Protein AF-A0A0D7BX94-F1 (afdb_monomer)

Secondary structure (DSSP, 8-state):
----GGGS-HHHHHHHHHHHHHHHHHHHHHHHHTT-SS-HHHHHHHHHHHHHHHHHTTTHHHHHHHHHHHHHHHHHHHHHHT-SSS----TT-HHHHHHHHHHHHHHHHHSPPPPSS-----HHHHHHHHHHHHHHHHHS-HHHHHHHHHHHHHHHT-HHHHHHHHHHHH-HHHHHHHHHHHHHHH-PPP---------------S--EEEEEEEEEEEEETTTEEES---TTSPPSEEPSTTT--B---GGG-PPPTTEEESSSSPEEEE--STTSPPEEEE-PPPPPS--TTSGGGTGGGGGS--------PPPPP----------S--PPPPP-TT-EEEEP---SSSS---EEEEEEEEEEEEPPPP---------------------------------------------------PPPP-PPPTHHHHHHHHSPPPPP-

Solvent-accessible surface area (backbone atoms only — not comparable to full-atom values): 28790 Å² total; per-residue (Å²): 134,86,81,56,80,86,78,56,57,72,71,55,57,54,48,48,58,71,40,34,67,57,54,54,52,51,38,56,50,50,30,26,46,47,57,68,38,99,49,65,65,56,29,54,49,49,51,51,51,46,40,49,49,36,68,34,62,84,72,18,83,71,52,43,58,53,49,52,49,45,52,52,48,47,58,49,43,56,64,51,69,67,64,75,83,80,76,86,79,70,84,79,44,69,70,58,56,53,51,45,53,53,46,49,57,49,43,59,74,68,53,78,84,73,77,90,66,80,80,88,72,47,68,57,28,50,51,54,53,48,52,53,50,51,54,46,56,73,76,40,61,63,47,58,54,52,30,51,51,53,44,49,64,46,38,63,52,23,69,70,46,45,53,49,52,53,58,49,59,68,35,65,68,51,45,51,50,51,50,52,50,48,24,67,48,49,63,48,74,73,79,65,79,68,70,77,70,81,69,78,76,73,79,92,73,77,82,64,74,41,79,47,65,42,32,43,33,36,24,59,39,94,93,66,46,75,31,60,73,56,60,94,92,49,64,45,41,27,14,38,62,82,92,73,38,44,76,46,68,52,82,93,69,57,75,76,63,92,49,50,46,69,74,46,95,61,55,22,31,46,29,25,79,49,95,88,50,78,74,40,74,43,81,54,85,74,83,78,72,89,80,72,87,79,74,75,85,58,62,76,69,60,73,79,75,78,90,72,95,78,90,80,88,78,83,83,80,83,78,81,83,80,75,86,69,96,60,96,62,80,78,73,82,76,67,18,44,100,83,15,41,33,76,40,70,71,88,68,78,88,79,89,73,66,44,33,35,35,31,45,35,36,38,41,29,34,68,48,81,71,77,80,77,80,77,80,78,80,84,80,86,83,82,90,84,80,88,83,90,90,79,88,81,84,88,82,90,84,88,84,88,84,89,81,84,84,88,85,85,88,84,89,83,88,88,86,88,82,90,84,89,83,81,90,79,82,86,77,80,64,78,63,62,63,56,57,60,69,69,64,72,79,86,80,90,128

Radius of gyration: 38.14 Å; Cα contacts (8 Å, |Δi|>4): 336; chains: 1; bounding box: 88×90×118 Å

Foldseek 3Di:
DPPDPVVDPPVVLVVLLVCLVVLVVLLVVLCLLLCVDPDVVSVVVVLVVLLCCLVCVVVPVPPVCVVCVVVVVVVVVVVCVVVDDDDDDPSRDPVSSVVSVVSVVSSVVSDDDDPPDDDDAAPQLVVVVVVVVVVCCVVPPVSVVSSVVVSCSSCVSPPVNVVVVVVQCVDPVSVVVVLVVVCVRRVPDPPPPPPPDPPPDDDDDDFPKDKDKKKAKWFQDDLPGTDQDDDPPDAHRIAHDPDVSDDDDFQVPHDDDPQKDFPDPGKWWWAAADLPDDIDTHDDDGDDDPPPPDDPPCPVVVSPPDDDDDDDDDDDDDDDDDDDDPDPDPDRDAHADPVQKDQDQPPPDDDDDSGMIMIMIMTMMTRHDDPPPPPPDPDDDDDDDDDDDDDDDDDDDDDDDDDDDDDDDDDDDDDDDDDDDDDDDDDDDDPVVVVVVVVPDDDDDD

Organism: NCBI:txid1314674

Nearest PDB structures (foldseek):
  8p5p-assembly1_A  TM=6.935E-01  e=4.387E-03  Homo sapiens

Sequence (446 aa):
MTLSVHDLPASLTSALIRLGPLISTARVFLECASWKHARWSASFVLVAAWWALCLLVTRAWMLGLLALGGAWWQARQERRGLGRIGRPRTVGTEAGIQRTVDDLHILDRLLPGWPSTLPELNTRAAIFIGTTWLSICVLVPGRILIGIAGSVVLCVRAPWFVYLAHTLWRSAYIRWAAYTAWARISGTPLQRSIVPQSVSPPTPTEDDLFLFTVYQNERWWVGLDWTAALLPNERPSWSSAPPACHAVAPPALFALPPGWEWVEKEWSVLVKTTDEHDAERVERPLPATEDSDKEKSGLLAKAAGRFTLDSKHEKPVEATEEKSNDDDEPDPEPLTDADGWVQCDNKWQAGKGKYTRFRRWTRIAVVRPAPAVQTTSVIASLPNHETSYFTRQASETSRSPTRQVKPDSPKEAQVYAQSTAHSPSQLKGSKLSERLKSALGSPSAR

Structure (mmCIF, N/CA/C/O backbone):
data_AF-A0A0D7BX94-F1
#
_entry.id   AF-A0A0D7BX94-F1
#
loop_
_atom_site.group_PDB
_atom_site.id
_atom_site.type_symbol
_atom_site.label_atom_id
_atom_site.label_alt_id
_atom_site.label_comp_id
_atom_site.label_asym_id
_atom_site.label_entity_id
_atom_site.label_seq_id
_atom_site.pdbx_PDB_ins_code
_atom_site.Cartn_x
_atom_site.Cartn_y
_atom_site.Cartn_z
_atom_site.occupancy
_atom_site.B_iso_or_equiv
_atom_site.auth_seq_id
_atom_site.auth_comp_id
_atom_site.auth_asym_id
_atom_site.auth_atom_id
_atom_site.pdbx_PDB_model_num
ATOM 1 N N . MET A 1 1 ? -8.258 9.933 -27.144 1.00 42.69 1 MET A N 1
ATOM 2 C CA . MET A 1 1 ? -7.883 10.795 -28.285 1.00 42.69 1 MET A CA 1
ATOM 3 C C . MET A 1 1 ? -6.687 10.170 -28.980 1.00 42.69 1 MET A C 1
ATOM 5 O O . MET A 1 1 ? -5.610 10.146 -28.404 1.00 42.69 1 MET A O 1
ATOM 9 N N . THR A 1 2 ? -6.876 9.589 -30.161 1.00 50.94 2 THR A N 1
ATOM 10 C CA . THR A 1 2 ? -5.778 9.092 -31.000 1.00 50.94 2 THR A CA 1
ATOM 11 C C . THR A 1 2 ? -5.185 10.284 -31.749 1.00 50.94 2 THR A C 1
ATOM 13 O O . THR A 1 2 ? -5.769 10.733 -32.732 1.00 50.94 2 THR A O 1
ATOM 16 N N . LEU A 1 3 ? -4.085 10.850 -31.247 1.00 59.19 3 LEU A N 1
ATOM 17 C CA . LEU A 1 3 ? -3.320 11.873 -31.968 1.00 59.19 3 LEU A CA 1
ATOM 18 C C . LEU A 1 3 ? -2.860 11.279 -33.306 1.00 59.19 3 LEU A C 1
ATOM 20 O O . LEU A 1 3 ? -2.104 10.307 -33.323 1.00 59.19 3 LEU A O 1
ATOM 24 N N . SER A 1 4 ? -3.352 11.828 -34.418 1.00 69.62 4 SER A N 1
ATOM 25 C CA . SER A 1 4 ? -2.917 11.422 -35.752 1.00 69.62 4 SER A CA 1
ATOM 26 C C . SER A 1 4 ? -1.471 11.867 -35.951 1.00 69.62 4 SER A C 1
ATOM 28 O O . SER A 1 4 ? -1.106 12.995 -35.622 1.00 69.62 4 SER A O 1
ATOM 30 N N . VAL A 1 5 ? -0.621 10.992 -36.494 1.00 64.69 5 VAL A N 1
ATOM 31 C CA . VAL A 1 5 ? 0.814 11.271 -36.701 1.00 64.69 5 VAL A CA 1
ATOM 32 C C . VAL A 1 5 ? 1.033 12.499 -37.601 1.00 64.69 5 VAL A C 1
ATOM 34 O O . VAL A 1 5 ? 2.075 13.149 -37.516 1.00 64.69 5 VAL A O 1
ATOM 37 N N . HIS A 1 6 ? 0.033 12.852 -38.412 1.00 69.88 6 HIS A N 1
ATOM 38 C CA . HIS A 1 6 ? 0.038 14.017 -39.294 1.00 69.88 6 HIS A CA 1
ATOM 39 C C . HIS A 1 6 ? -0.071 15.370 -38.570 1.00 69.88 6 HIS A C 1
ATOM 41 O O . HIS A 1 6 ? 0.311 16.379 -39.157 1.00 69.88 6 HIS A O 1
ATOM 47 N N . ASP A 1 7 ? -0.503 15.395 -37.306 1.00 79.75 7 ASP A N 1
ATOM 48 C CA . ASP A 1 7 ? -0.681 16.635 -36.535 1.00 79.75 7 ASP A CA 1
ATOM 49 C C . ASP A 1 7 ? 0.578 17.037 -35.739 1.00 79.75 7 ASP A C 1
ATOM 51 O O . ASP A 1 7 ? 0.622 18.091 -35.103 1.00 79.75 7 ASP A O 1
ATOM 55 N N . LEU A 1 8 ? 1.626 16.205 -35.750 1.00 81.06 8 LEU A N 1
ATOM 56 C CA . LEU A 1 8 ? 2.853 16.448 -34.990 1.00 81.06 8 LEU A CA 1
ATOM 57 C C . LEU A 1 8 ? 3.837 17.334 -35.779 1.00 81.06 8 LEU A C 1
ATOM 59 O O . LEU A 1 8 ? 4.159 17.025 -36.929 1.00 81.06 8 LEU A O 1
ATOM 63 N N . PRO A 1 9 ? 4.414 18.387 -35.166 1.00 89.12 9 PRO A N 1
ATOM 64 C CA . PRO A 1 9 ? 5.458 19.191 -35.796 1.00 89.12 9 PRO A CA 1
ATOM 65 C C . PRO A 1 9 ? 6.651 18.337 -36.256 1.00 89.12 9 PRO A C 1
ATOM 67 O O . PRO A 1 9 ? 7.119 17.458 -35.527 1.00 89.12 9 PRO A O 1
ATOM 70 N N . ALA A 1 10 ? 7.212 18.635 -37.434 1.00 84.44 10 ALA A N 1
ATOM 71 C CA . ALA A 1 10 ? 8.318 17.866 -38.025 1.00 84.44 10 ALA A CA 1
ATOM 72 C C . ALA A 1 10 ? 9.590 17.808 -37.147 1.00 84.44 10 ALA A C 1
ATOM 74 O O . ALA A 1 10 ? 10.369 16.854 -37.209 1.00 84.44 10 ALA A O 1
ATOM 75 N N . SER A 1 11 ? 9.810 18.816 -36.298 1.00 88.56 11 SER A N 1
ATOM 76 C CA . SER A 1 11 ? 10.895 18.818 -35.309 1.00 88.56 11 SER A CA 1
ATOM 77 C C . SER A 1 11 ? 10.712 17.732 -34.242 1.00 88.56 11 SER A C 1
ATOM 79 O O . SER A 1 11 ? 11.684 17.087 -33.842 1.00 88.56 11 SER A O 1
ATOM 81 N N . LEU A 1 12 ? 9.470 17.488 -33.820 1.00 85.56 12 LEU A N 1
ATOM 82 C CA . LEU A 1 12 ? 9.111 16.526 -32.783 1.00 85.56 12 LEU A CA 1
ATOM 83 C C . LEU A 1 12 ? 9.195 15.089 -33.315 1.00 85.56 12 LEU A C 1
ATOM 85 O O . LEU A 1 12 ? 9.768 14.225 -32.651 1.00 85.56 12 LEU A O 1
ATOM 89 N N . THR A 1 13 ? 8.743 14.835 -34.546 1.00 86.44 13 THR A N 1
ATOM 90 C CA . THR A 1 13 ? 8.868 13.510 -35.182 1.00 86.44 13 THR A CA 1
ATOM 91 C C . THR A 1 13 ? 10.336 13.105 -35.374 1.00 86.44 13 THR A C 1
ATOM 93 O O . THR A 1 13 ? 10.715 11.979 -35.051 1.00 86.44 13 THR A O 1
ATOM 96 N N . SER A 1 14 ? 11.199 14.036 -35.801 1.00 87.38 14 SER A N 1
ATOM 97 C CA . SER A 1 14 ? 12.652 13.819 -35.898 1.00 87.38 14 SER A CA 1
ATOM 98 C C . SER A 1 14 ? 13.291 13.518 -34.535 1.00 87.38 14 SER A C 1
ATOM 100 O O . SER A 1 14 ? 14.110 12.599 -34.414 1.00 87.38 14 SER A O 1
ATOM 102 N N . ALA A 1 15 ? 12.887 14.241 -33.484 1.00 87.88 15 ALA A N 1
ATOM 103 C CA . ALA A 1 15 ? 13.351 13.988 -32.123 1.00 87.88 15 ALA A CA 1
ATOM 104 C C . ALA A 1 15 ? 12.910 12.606 -31.609 1.00 87.88 15 ALA A C 1
ATOM 106 O O . ALA A 1 15 ? 13.744 11.868 -31.084 1.00 87.88 15 ALA A O 1
ATOM 107 N N . LEU A 1 16 ? 11.649 12.209 -31.818 1.00 86.62 16 LEU A N 1
ATOM 108 C CA . LEU A 1 16 ? 11.130 10.892 -31.424 1.00 86.62 16 LEU A CA 1
ATOM 109 C C . LEU A 1 16 ? 11.853 9.746 -32.131 1.00 86.62 16 LEU A C 1
ATOM 111 O O . LEU A 1 16 ? 12.211 8.764 -31.488 1.00 86.62 16 LEU A O 1
ATOM 115 N N . ILE A 1 17 ? 12.141 9.876 -33.428 1.00 87.12 17 ILE A N 1
ATOM 116 C CA . ILE A 1 17 ? 12.896 8.858 -34.174 1.00 87.12 17 ILE A CA 1
ATOM 117 C C . ILE A 1 17 ? 14.309 8.697 -33.593 1.00 87.12 17 ILE A C 1
ATOM 119 O O . ILE A 1 17 ? 14.786 7.573 -33.417 1.00 87.12 17 ILE A O 1
ATOM 123 N N . ARG A 1 18 ? 14.976 9.809 -33.254 1.00 88.81 18 ARG A N 1
ATOM 124 C CA . ARG A 1 18 ? 16.317 9.791 -32.646 1.00 88.81 18 ARG A CA 1
ATOM 125 C C . ARG A 1 18 ? 16.307 9.228 -31.223 1.00 88.81 18 ARG A C 1
ATOM 127 O O . ARG A 1 18 ? 17.214 8.480 -30.864 1.00 88.81 18 ARG A O 1
ATOM 134 N N . LEU A 1 19 ? 15.296 9.572 -30.427 1.00 88.62 19 LEU A N 1
ATOM 135 C CA . LEU A 1 19 ? 15.167 9.158 -29.028 1.00 88.62 19 LEU A CA 1
ATOM 136 C C . LEU A 1 19 ? 14.520 7.780 -28.857 1.00 88.62 19 LEU A C 1
ATOM 138 O O . LEU A 1 19 ? 14.675 7.180 -27.799 1.00 88.62 19 LEU A O 1
ATOM 142 N N . GLY A 1 20 ? 13.855 7.234 -29.876 1.00 86.69 20 GLY A N 1
ATOM 143 C CA . GLY A 1 20 ? 13.116 5.971 -29.803 1.00 86.69 20 GLY A CA 1
ATOM 144 C C . GLY A 1 20 ? 13.900 4.806 -29.184 1.00 86.69 20 GLY A C 1
ATOM 145 O O . GLY A 1 20 ? 13.384 4.143 -28.283 1.00 86.69 20 GLY A O 1
ATOM 146 N N . PRO A 1 21 ? 15.170 4.560 -29.567 1.00 89.38 21 PRO A N 1
ATOM 147 C CA . PRO A 1 21 ? 15.990 3.547 -28.912 1.00 89.38 21 PRO A CA 1
ATOM 148 C C . PRO A 1 21 ? 16.188 3.808 -27.413 1.00 89.38 21 PRO A C 1
ATOM 150 O O . PRO A 1 21 ? 16.089 2.863 -26.634 1.00 89.38 21 PRO A O 1
ATOM 153 N N . LEU A 1 22 ? 16.415 5.063 -27.009 1.00 90.31 22 LEU A N 1
ATOM 154 C CA . LEU A 1 22 ? 16.589 5.451 -25.605 1.00 90.31 22 LEU A CA 1
ATOM 155 C C . LEU A 1 22 ? 15.290 5.284 -24.811 1.00 90.31 22 LEU A C 1
ATOM 157 O O . LEU A 1 22 ? 15.316 4.692 -23.734 1.00 90.31 22 LEU A O 1
ATOM 161 N N . ILE A 1 23 ? 14.161 5.719 -25.378 1.00 88.19 23 ILE A N 1
ATOM 162 C CA . ILE A 1 23 ? 12.816 5.559 -24.804 1.00 88.19 23 ILE A CA 1
ATOM 163 C C . ILE A 1 23 ? 12.524 4.071 -24.577 1.00 88.19 23 ILE A C 1
ATOM 165 O O . ILE A 1 23 ? 12.164 3.674 -23.472 1.00 88.19 23 ILE A O 1
ATOM 169 N N . SER A 1 24 ? 12.797 3.220 -25.572 1.00 87.38 24 SER A N 1
ATOM 170 C CA . SER A 1 24 ? 12.587 1.773 -25.441 1.00 87.38 24 SER A CA 1
ATOM 171 C C . SER A 1 24 ? 13.481 1.133 -24.369 1.00 87.38 24 SER A C 1
ATOM 173 O O . SER A 1 24 ? 13.035 0.258 -23.629 1.00 87.38 24 SER A O 1
ATOM 175 N N . THR A 1 25 ? 14.738 1.577 -24.229 1.00 89.31 25 THR A N 1
ATOM 176 C CA . THR A 1 25 ? 15.624 1.081 -23.163 1.00 89.31 25 THR A CA 1
ATOM 177 C C . THR A 1 25 ? 15.204 1.571 -21.783 1.00 89.31 25 THR A C 1
ATOM 179 O O . THR A 1 25 ? 15.250 0.794 -20.832 1.00 89.31 25 THR A O 1
ATOM 182 N N . ALA A 1 26 ? 14.756 2.825 -21.676 1.00 89.31 26 ALA A N 1
ATOM 183 C CA . ALA A 1 26 ? 14.228 3.387 -20.440 1.00 89.31 26 ALA A CA 1
ATOM 184 C C . ALA A 1 26 ? 12.965 2.638 -20.006 1.00 89.31 26 ALA A C 1
ATOM 186 O O . ALA A 1 26 ? 12.832 2.304 -18.832 1.00 89.31 26 ALA A O 1
ATOM 187 N N . ARG A 1 27 ? 12.092 2.285 -20.959 1.00 91.50 27 ARG A N 1
ATOM 188 C CA . ARG A 1 27 ? 10.889 1.490 -20.703 1.00 91.50 27 ARG A CA 1
ATOM 189 C C . ARG A 1 27 ? 11.240 0.141 -20.087 1.00 91.50 27 ARG A C 1
ATOM 191 O O . ARG A 1 27 ? 10.749 -0.165 -19.009 1.00 91.50 27 ARG A O 1
ATOM 198 N N . VAL A 1 28 ? 12.123 -0.635 -20.721 1.00 90.31 28 VAL A N 1
ATOM 199 C CA . VAL A 1 28 ? 12.534 -1.952 -20.193 1.00 90.31 28 VAL A CA 1
ATOM 200 C C . VAL A 1 28 ? 13.173 -1.816 -18.809 1.00 90.31 28 VAL A C 1
ATOM 202 O O . VAL A 1 28 ? 12.891 -2.609 -17.914 1.00 90.31 28 VAL A O 1
ATOM 205 N N . PHE A 1 29 ? 14.006 -0.793 -18.604 1.00 91.94 29 PHE A N 1
ATOM 206 C CA . PHE A 1 29 ? 14.607 -0.523 -17.301 1.00 91.94 29 PHE A CA 1
ATOM 207 C C . PHE A 1 29 ? 13.549 -0.220 -16.230 1.00 91.94 29 PHE A C 1
ATOM 209 O O . PHE A 1 29 ? 13.594 -0.822 -15.159 1.00 91.94 29 PHE A O 1
ATOM 216 N N . LEU A 1 30 ? 12.576 0.654 -16.515 1.00 92.19 30 LEU A N 1
ATOM 217 C CA . LEU A 1 30 ? 11.492 0.979 -15.583 1.00 92.19 30 LEU A CA 1
ATOM 218 C C . LEU A 1 30 ? 10.535 -0.197 -15.359 1.00 92.19 30 LEU A C 1
ATOM 220 O O . LEU A 1 30 ? 10.078 -0.392 -14.237 1.00 92.19 30 LEU A O 1
ATOM 224 N N . GLU A 1 31 ? 10.252 -1.021 -16.368 1.00 92.69 31 GLU A N 1
ATOM 225 C CA . GLU A 1 31 ? 9.468 -2.255 -16.210 1.00 92.69 31 GLU A CA 1
ATOM 226 C C . GLU A 1 31 ? 10.178 -3.253 -15.281 1.00 92.69 31 GLU A C 1
ATOM 228 O O . GLU A 1 31 ? 9.542 -3.859 -14.416 1.00 92.69 31 GLU A O 1
ATOM 233 N N . CYS A 1 32 ? 11.502 -3.388 -15.402 1.00 93.25 32 CYS A N 1
ATOM 234 C CA . CYS A 1 32 ? 12.309 -4.185 -14.479 1.00 93.25 32 CYS A CA 1
ATOM 235 C C . CYS A 1 32 ? 12.345 -3.569 -13.071 1.00 93.25 32 CYS A C 1
ATOM 237 O O . CYS A 1 32 ? 12.149 -4.291 -12.094 1.00 93.25 32 CYS A O 1
ATOM 239 N N . ALA A 1 33 ? 12.550 -2.254 -12.950 1.00 92.50 33 ALA A N 1
ATOM 240 C CA . ALA A 1 33 ? 12.605 -1.546 -11.667 1.00 92.50 33 ALA A CA 1
ATOM 241 C C . ALA A 1 33 ? 11.255 -1.536 -10.929 1.00 92.50 33 ALA A C 1
ATOM 243 O O . ALA A 1 33 ? 11.211 -1.554 -9.704 1.00 92.50 33 ALA A O 1
ATOM 244 N N . SER A 1 34 ? 10.145 -1.546 -11.668 1.00 94.00 34 SER A N 1
ATOM 245 C CA . SER A 1 34 ? 8.782 -1.622 -11.129 1.00 94.00 34 SER A CA 1
ATOM 246 C C . SER A 1 34 ? 8.261 -3.051 -10.957 1.00 94.00 34 SER A C 1
ATOM 248 O O . SER A 1 34 ? 7.111 -3.216 -10.563 1.00 94.00 34 SER A O 1
ATOM 250 N N . TRP A 1 35 ? 9.077 -4.073 -11.248 1.00 95.44 35 TRP A N 1
ATOM 251 C CA . TRP A 1 35 ? 8.710 -5.495 -11.160 1.00 95.44 35 TRP A CA 1
ATOM 252 C C . TRP A 1 35 ? 7.525 -5.915 -12.047 1.00 95.44 35 TRP A C 1
ATOM 254 O O . TRP A 1 35 ? 6.920 -6.962 -11.824 1.00 95.44 35 TRP A O 1
ATOM 264 N N . LYS A 1 36 ? 7.208 -5.127 -13.082 1.00 93.06 36 LYS A N 1
ATOM 265 C CA . LYS A 1 36 ? 6.132 -5.411 -14.049 1.00 93.06 36 LYS A CA 1
ATOM 266 C C . LYS A 1 36 ? 6.614 -6.162 -15.293 1.00 93.06 36 LYS A C 1
ATOM 268 O O . LYS A 1 36 ? 5.805 -6.534 -16.138 1.00 93.06 36 LYS A O 1
ATOM 273 N N . HIS A 1 37 ? 7.920 -6.397 -15.420 1.00 91.75 37 HIS A N 1
ATOM 274 C CA . HIS A 1 37 ? 8.471 -7.166 -16.531 1.00 91.75 37 HIS A CA 1
ATOM 275 C C . HIS A 1 37 ? 7.965 -8.621 -16.512 1.00 91.75 37 HIS A C 1
ATOM 277 O O . HIS A 1 37 ? 7.861 -9.245 -15.456 1.00 91.75 37 HIS A O 1
ATOM 283 N N . ALA A 1 38 ? 7.761 -9.216 -17.691 1.00 87.94 38 ALA A N 1
ATOM 284 C C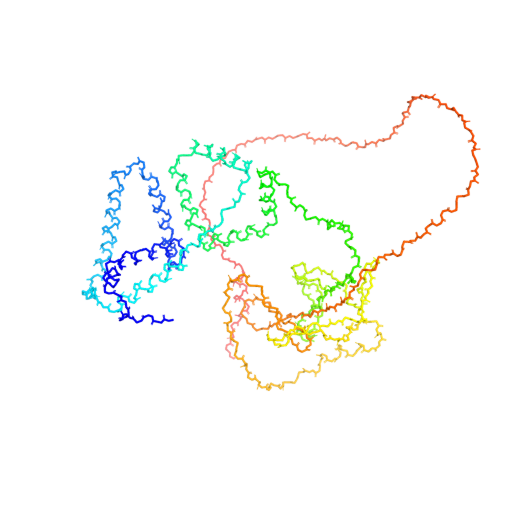A . ALA A 1 38 ? 7.251 -10.587 -17.861 1.00 87.94 38 ALA A CA 1
ATOM 285 C C . ALA A 1 38 ? 8.086 -11.691 -17.173 1.00 87.94 38 ALA A C 1
ATOM 287 O O . ALA A 1 38 ? 7.640 -12.827 -17.042 1.00 87.94 38 ALA A O 1
ATOM 288 N N . ARG A 1 39 ? 9.318 -11.381 -16.756 1.00 90.94 39 ARG A N 1
ATOM 289 C CA . ARG A 1 39 ? 10.234 -12.301 -16.072 1.00 90.94 39 ARG A CA 1
ATOM 290 C C . ARG A 1 39 ? 10.770 -11.609 -14.830 1.00 90.94 39 ARG A C 1
ATOM 292 O O . ARG A 1 39 ? 11.568 -10.684 -14.950 1.00 90.94 39 ARG A O 1
ATOM 299 N N . TRP A 1 40 ? 10.391 -12.089 -13.651 1.00 90.69 40 TRP A N 1
ATOM 300 C CA . TRP A 1 40 ? 10.825 -11.496 -12.380 1.00 90.69 40 TRP A CA 1
ATOM 301 C C . TRP A 1 40 ? 12.337 -11.600 -12.149 1.00 90.69 40 TRP A C 1
ATOM 303 O O . TRP A 1 40 ? 12.919 -10.769 -11.458 1.00 90.69 40 TRP A O 1
ATOM 313 N N . SER A 1 41 ? 13.003 -12.580 -12.771 1.00 91.25 41 SER A N 1
ATOM 314 C CA . SER A 1 41 ? 14.463 -12.717 -12.712 1.00 91.25 41 SER A CA 1
ATOM 315 C C . SER A 1 41 ? 15.199 -11.483 -13.239 1.00 91.25 41 SER A C 1
ATOM 317 O O . SER A 1 41 ? 16.272 -11.169 -12.732 1.00 91.25 41 SER A O 1
ATOM 319 N N . ALA A 1 42 ? 14.622 -10.740 -14.191 1.00 90.69 42 ALA A N 1
ATOM 320 C CA . ALA A 1 42 ? 15.223 -9.515 -14.714 1.00 90.69 42 ALA A CA 1
ATOM 321 C C . ALA A 1 42 ? 15.326 -8.414 -13.640 1.00 90.69 42 ALA A C 1
ATOM 323 O O . ALA A 1 42 ? 16.347 -7.733 -13.555 1.00 90.69 42 ALA A O 1
ATOM 324 N N . SER A 1 43 ? 14.322 -8.291 -12.766 1.00 94.31 43 SER A N 1
ATOM 325 C CA . SER A 1 43 ? 14.338 -7.363 -11.628 1.00 94.31 43 SER A CA 1
ATOM 326 C C . SER A 1 43 ? 15.396 -7.750 -10.590 1.00 94.31 43 SER A C 1
ATOM 328 O O . SER A 1 43 ? 16.120 -6.889 -10.095 1.00 94.31 43 SER A O 1
ATOM 330 N N . PHE A 1 44 ? 15.573 -9.048 -10.317 1.00 91.94 44 PHE A N 1
ATOM 331 C CA . PHE A 1 44 ? 16.654 -9.521 -9.443 1.00 91.94 44 PHE A CA 1
ATOM 332 C C . PHE A 1 44 ? 18.042 -9.257 -10.030 1.00 91.94 44 PHE A C 1
ATOM 334 O O . PHE A 1 44 ? 18.939 -8.826 -9.308 1.00 91.94 44 PHE A O 1
ATOM 341 N N . VAL A 1 45 ? 18.218 -9.465 -11.338 1.00 93.19 45 VAL A N 1
ATOM 342 C CA . VAL A 1 45 ? 19.467 -9.127 -12.035 1.00 93.19 45 VAL A CA 1
ATOM 343 C C . VAL A 1 45 ? 19.739 -7.628 -11.953 1.00 93.19 45 VAL A C 1
ATOM 345 O O . VAL A 1 45 ? 20.883 -7.243 -11.743 1.00 93.19 45 VAL A O 1
ATOM 348 N N . LEU A 1 46 ? 18.710 -6.781 -12.047 1.00 92.56 46 LEU A N 1
ATOM 349 C CA . LEU A 1 46 ? 18.856 -5.335 -11.888 1.00 92.56 46 LEU A CA 1
ATOM 350 C C . LEU A 1 46 ? 19.345 -4.954 -10.479 1.00 92.56 46 LEU A C 1
ATOM 352 O O . LEU A 1 46 ? 20.274 -4.159 -10.353 1.00 92.56 46 LEU A O 1
ATOM 356 N N . VAL A 1 47 ? 18.784 -5.556 -9.426 1.00 94.31 47 VAL A N 1
ATOM 357 C CA . VAL A 1 47 ? 19.248 -5.348 -8.041 1.00 94.31 47 VAL A CA 1
ATOM 358 C C . VAL A 1 47 ? 20.682 -5.860 -7.857 1.00 94.31 47 VAL A C 1
ATOM 360 O O . VAL A 1 47 ? 21.513 -5.182 -7.254 1.00 94.31 47 VAL A O 1
ATOM 363 N N . ALA A 1 48 ? 21.015 -7.025 -8.415 1.00 91.88 48 ALA A N 1
ATOM 364 C CA . ALA A 1 48 ? 22.374 -7.560 -8.375 1.00 91.88 48 ALA A CA 1
ATOM 365 C C . ALA A 1 48 ? 23.369 -6.664 -9.135 1.00 91.88 48 ALA A C 1
ATOM 367 O O . ALA A 1 48 ? 24.472 -6.422 -8.650 1.00 91.88 48 ALA A O 1
ATOM 368 N N . ALA A 1 49 ? 22.973 -6.125 -10.291 1.00 91.56 49 ALA A N 1
ATOM 369 C CA . ALA A 1 49 ? 23.767 -5.184 -11.075 1.00 91.56 49 ALA A CA 1
ATOM 370 C C . ALA A 1 49 ? 23.987 -3.862 -10.326 1.00 91.56 49 ALA A C 1
ATOM 372 O O . ALA A 1 49 ? 25.091 -3.321 -10.363 1.00 91.56 49 ALA A O 1
ATOM 373 N N . TRP A 1 50 ? 22.977 -3.376 -9.598 1.00 93.88 50 TRP A N 1
ATOM 374 C CA . TRP A 1 50 ? 23.107 -2.224 -8.705 1.00 93.88 50 TRP A CA 1
ATOM 375 C C . TRP A 1 50 ? 24.149 -2.471 -7.606 1.00 93.88 50 TRP A C 1
ATOM 377 O O . TRP A 1 50 ? 25.063 -1.668 -7.428 1.00 93.88 50 TRP A O 1
ATOM 387 N N . TRP A 1 51 ? 24.090 -3.619 -6.926 1.00 92.69 51 TRP A N 1
ATOM 388 C CA . TRP A 1 51 ? 25.099 -3.992 -5.928 1.00 92.69 51 TRP A CA 1
ATOM 389 C C . TRP A 1 51 ? 26.492 -4.153 -6.522 1.00 92.69 51 TRP A C 1
ATOM 391 O O . TRP A 1 51 ? 27.465 -3.674 -5.936 1.00 92.69 51 TRP A O 1
ATOM 401 N N . ALA A 1 52 ? 26.596 -4.793 -7.687 1.00 90.00 52 ALA A N 1
ATOM 402 C CA . ALA A 1 52 ? 27.852 -4.905 -8.408 1.00 90.00 52 ALA A CA 1
ATOM 403 C C . ALA A 1 52 ? 28.420 -3.509 -8.683 1.00 90.00 52 ALA A C 1
ATOM 405 O O . ALA A 1 52 ? 29.571 -3.263 -8.347 1.00 90.00 52 ALA A O 1
ATOM 406 N N . LEU A 1 53 ? 27.613 -2.567 -9.181 1.00 88.06 53 LEU A N 1
ATOM 407 C CA . LEU A 1 53 ? 28.028 -1.182 -9.399 1.00 88.06 53 LEU A CA 1
ATOM 408 C C . LEU A 1 53 ? 28.531 -0.529 -8.101 1.00 88.06 53 LEU A C 1
ATOM 410 O O . LEU A 1 53 ? 29.657 -0.034 -8.068 1.00 88.06 53 LEU A O 1
ATOM 414 N N . CYS A 1 54 ? 27.756 -0.580 -7.015 1.00 89.88 54 CYS A N 1
ATOM 415 C CA . CYS A 1 54 ? 28.129 0.032 -5.736 1.00 89.88 54 CYS A CA 1
ATOM 416 C C . CYS A 1 54 ? 29.429 -0.541 -5.150 1.00 89.88 54 CYS A C 1
ATOM 418 O O . CYS A 1 54 ? 30.269 0.209 -4.651 1.00 89.88 54 CYS A O 1
ATOM 420 N N . LEU A 1 55 ? 29.620 -1.862 -5.212 1.00 87.31 55 LEU A N 1
ATOM 421 C CA . LEU A 1 55 ? 30.817 -2.524 -4.685 1.00 87.31 55 LEU A CA 1
ATOM 422 C C . LEU A 1 55 ? 32.036 -2.323 -5.587 1.00 87.31 55 LEU A C 1
ATOM 424 O O . LEU A 1 55 ? 33.163 -2.227 -5.096 1.00 87.31 55 LEU A O 1
ATOM 428 N N . LEU A 1 56 ? 31.816 -2.238 -6.898 1.00 80.81 56 LEU A N 1
ATOM 429 C CA . LEU A 1 56 ? 32.876 -2.078 -7.876 1.00 80.81 56 LEU A CA 1
ATOM 430 C C . LEU A 1 56 ? 33.401 -0.641 -7.900 1.00 80.81 56 LEU A C 1
ATOM 432 O O . LEU A 1 56 ? 34.610 -0.492 -7.994 1.00 80.81 56 LEU A O 1
ATOM 436 N N . VAL A 1 57 ? 32.588 0.406 -7.717 1.00 75.12 57 VAL A N 1
ATOM 437 C CA . VAL A 1 57 ? 32.999 1.832 -7.821 1.00 75.12 57 VAL A CA 1
ATOM 438 C C . VAL A 1 57 ? 34.309 2.193 -7.084 1.00 75.12 57 VAL A C 1
ATOM 440 O O . VAL A 1 57 ? 35.042 3.060 -7.548 1.00 75.12 57 VAL A O 1
ATOM 443 N N . THR A 1 58 ? 34.691 1.496 -6.006 1.00 69.94 58 THR A N 1
ATOM 444 C CA . THR A 1 58 ? 35.963 1.738 -5.284 1.00 69.94 58 THR A CA 1
ATOM 445 C C . THR A 1 58 ? 37.204 1.072 -5.914 1.00 69.94 58 THR A C 1
ATOM 447 O O . THR A 1 58 ? 38.323 1.505 -5.665 1.00 69.94 58 THR A O 1
ATOM 450 N N . ARG A 1 59 ? 37.032 0.032 -6.741 1.00 59.47 59 ARG A N 1
ATOM 451 C CA . ARG A 1 59 ? 38.091 -0.638 -7.533 1.00 59.47 59 ARG A CA 1
ATOM 452 C C . ARG A 1 59 ? 37.895 -0.486 -9.056 1.00 59.47 59 ARG A C 1
ATOM 454 O O . ARG A 1 59 ? 38.716 -0.967 -9.832 1.00 59.47 59 ARG A O 1
ATOM 461 N N . ALA A 1 60 ? 36.811 0.154 -9.506 1.00 57.03 60 ALA A N 1
ATOM 462 C CA . ALA A 1 60 ? 36.261 -0.017 -10.854 1.00 57.03 60 ALA A CA 1
ATOM 463 C C . ALA A 1 60 ? 36.242 1.208 -11.759 1.00 57.03 60 ALA A C 1
ATOM 465 O O . ALA A 1 60 ? 35.546 1.174 -12.773 1.00 57.03 60 ALA A O 1
ATOM 466 N N . TRP A 1 61 ? 37.090 2.205 -11.520 1.00 58.75 61 TRP A N 1
ATOM 467 C CA . TRP A 1 61 ? 37.507 3.018 -12.665 1.00 58.75 61 TRP A CA 1
ATOM 468 C C . TRP A 1 61 ? 38.207 2.151 -13.736 1.00 58.75 61 TRP A C 1
ATOM 470 O O . TRP A 1 61 ? 38.047 2.422 -14.919 1.00 58.75 61 TRP A O 1
ATOM 480 N N . MET A 1 62 ? 38.868 1.040 -13.363 1.00 54.16 62 MET A N 1
ATOM 481 C CA . MET A 1 62 ? 39.523 0.140 -14.334 1.00 54.16 62 MET A CA 1
ATOM 482 C C . MET A 1 62 ? 38.681 -1.071 -14.784 1.00 54.16 62 MET A C 1
ATOM 484 O O . MET A 1 62 ? 38.700 -1.424 -15.957 1.00 54.16 62 MET A O 1
ATOM 488 N N . LEU A 1 63 ? 37.913 -1.710 -13.892 1.00 62.47 63 LEU A N 1
ATOM 489 C CA . LEU A 1 63 ? 37.142 -2.926 -14.226 1.00 62.47 63 LEU A CA 1
ATOM 490 C C . LEU A 1 63 ? 35.695 -2.642 -14.669 1.00 62.47 63 LEU A C 1
ATOM 492 O O . LEU A 1 63 ? 35.109 -3.431 -15.408 1.00 62.47 63 LEU A O 1
ATOM 496 N N . GLY A 1 64 ? 35.122 -1.504 -14.263 1.00 65.12 64 GLY A N 1
ATOM 497 C CA . GLY A 1 64 ? 33.748 -1.115 -14.594 1.00 65.12 64 GLY A CA 1
ATOM 498 C C . GLY A 1 64 ? 33.571 -0.769 -16.072 1.00 65.12 64 GLY A C 1
ATOM 499 O O . GLY A 1 64 ? 32.555 -1.130 -16.655 1.00 65.12 64 GLY A O 1
ATOM 500 N N . LEU A 1 65 ? 34.587 -0.170 -16.708 1.00 63.16 65 LEU A N 1
ATOM 501 C CA . LEU A 1 65 ? 34.609 0.073 -18.157 1.00 63.16 65 LEU A CA 1
ATOM 502 C C . LEU A 1 65 ? 34.661 -1.235 -18.963 1.00 63.16 65 LEU A C 1
ATOM 504 O O . LEU A 1 65 ? 34.010 -1.340 -20.000 1.00 63.16 65 LEU A O 1
ATOM 508 N N . LEU A 1 66 ? 35.365 -2.256 -18.463 1.00 65.69 66 LEU A N 1
ATOM 509 C CA . LEU A 1 66 ? 35.434 -3.578 -19.095 1.00 65.69 66 LEU A CA 1
ATOM 510 C C . LEU A 1 66 ? 34.134 -4.374 -18.914 1.00 65.69 66 LEU A C 1
ATOM 512 O O . LEU A 1 66 ? 33.688 -5.023 -19.856 1.00 65.69 66 LEU A O 1
ATOM 516 N N . ALA A 1 67 ? 33.483 -4.285 -17.750 1.00 71.75 67 ALA A N 1
ATOM 517 C CA . ALA A 1 67 ? 32.201 -4.943 -17.494 1.00 71.75 67 ALA A CA 1
ATOM 518 C C . ALA A 1 67 ? 31.024 -4.248 -18.203 1.00 71.75 67 ALA A C 1
ATOM 520 O O . ALA A 1 67 ? 30.175 -4.932 -18.767 1.00 71.75 67 ALA A O 1
ATOM 521 N N . LEU A 1 68 ? 30.987 -2.909 -18.250 1.00 73.94 68 LEU A N 1
ATOM 522 C CA . LEU A 1 68 ? 30.014 -2.153 -19.053 1.00 73.94 68 LEU A CA 1
ATOM 523 C C . LEU A 1 68 ? 30.255 -2.356 -20.549 1.00 73.94 68 LEU A C 1
ATOM 525 O O . LEU A 1 68 ? 29.298 -2.554 -21.290 1.00 73.94 68 LEU A O 1
ATOM 529 N N . GLY A 1 69 ? 31.517 -2.379 -20.989 1.00 74.06 69 GLY A N 1
ATOM 530 C CA . GLY A 1 69 ? 31.889 -2.737 -22.356 1.00 74.06 69 GLY A CA 1
ATOM 531 C C . GLY A 1 69 ? 31.479 -4.168 -22.712 1.00 74.06 69 GLY A C 1
ATOM 532 O O . GLY A 1 69 ? 30.924 -4.386 -23.784 1.00 74.06 69 GLY A O 1
ATOM 533 N N . GLY A 1 70 ? 31.667 -5.122 -21.796 1.00 77.38 70 GLY A N 1
ATOM 534 C CA . GLY A 1 70 ? 31.274 -6.525 -21.943 1.00 77.38 70 GLY A CA 1
ATOM 535 C C . GLY A 1 70 ? 29.761 -6.731 -21.946 1.00 77.38 70 GLY A C 1
ATOM 536 O O . GLY A 1 70 ? 29.247 -7.388 -22.843 1.00 77.38 70 GLY A O 1
ATOM 537 N N . ALA A 1 71 ? 29.026 -6.105 -21.025 1.00 75.94 71 ALA A N 1
ATOM 538 C CA . ALA A 1 71 ? 27.565 -6.154 -20.972 1.00 75.94 71 ALA A CA 1
ATOM 539 C C . ALA A 1 71 ? 26.930 -5.439 -22.173 1.00 75.94 71 ALA A C 1
ATOM 541 O O . ALA A 1 71 ? 25.969 -5.937 -22.754 1.00 75.94 71 ALA A O 1
ATOM 542 N N . TRP A 1 72 ? 27.499 -4.311 -22.611 1.00 78.94 72 TRP A N 1
ATOM 543 C CA . TRP A 1 72 ? 27.091 -3.641 -23.844 1.00 78.94 72 TRP A CA 1
ATOM 544 C C . TRP A 1 72 ? 27.409 -4.488 -25.079 1.00 78.94 72 TRP A C 1
ATOM 546 O O . TRP A 1 72 ? 26.578 -4.590 -25.978 1.00 78.94 72 TRP A O 1
ATOM 556 N N . TRP A 1 73 ? 28.571 -5.144 -25.126 1.00 72.62 73 TRP A N 1
ATOM 557 C CA . TRP A 1 73 ? 28.962 -6.040 -26.215 1.00 72.62 73 TRP A CA 1
ATOM 558 C C . TRP A 1 73 ? 28.108 -7.309 -26.257 1.00 72.62 73 TRP A C 1
ATOM 560 O O . TRP A 1 73 ? 27.699 -7.710 -27.341 1.00 72.62 73 TRP A O 1
ATOM 570 N N . GLN A 1 74 ? 27.756 -7.885 -25.109 1.00 72.12 74 GLN A N 1
ATOM 571 C CA . GLN A 1 74 ? 26.903 -9.065 -24.983 1.00 72.12 74 GLN A CA 1
ATOM 572 C C . GLN A 1 74 ? 25.438 -8.735 -25.300 1.00 72.12 74 GLN A C 1
ATOM 574 O O . GLN A 1 74 ? 24.834 -9.410 -26.128 1.00 72.12 74 GLN A O 1
ATOM 579 N N . ALA A 1 75 ? 24.903 -7.615 -24.801 1.00 69.50 75 ALA A N 1
ATOM 580 C CA . ALA A 1 75 ? 23.593 -7.100 -25.211 1.00 69.50 75 ALA A CA 1
ATOM 581 C C . ALA A 1 75 ? 23.559 -6.737 -26.708 1.00 69.50 75 ALA A C 1
ATOM 583 O O . ALA A 1 75 ? 22.528 -6.854 -27.374 1.00 69.50 75 ALA A O 1
ATOM 584 N N . ARG A 1 76 ? 24.696 -6.317 -27.278 1.00 68.81 76 ARG A N 1
ATOM 585 C CA . ARG A 1 76 ? 24.854 -6.102 -28.722 1.00 68.81 76 ARG A CA 1
ATOM 586 C C . ARG A 1 76 ? 24.989 -7.418 -29.492 1.00 68.81 76 ARG A C 1
ATOM 588 O O . ARG A 1 76 ? 24.524 -7.474 -30.627 1.00 68.81 76 ARG A O 1
ATOM 595 N N . GLN A 1 77 ? 25.579 -8.462 -28.910 1.00 64.62 77 GLN A N 1
ATOM 596 C CA . GLN A 1 77 ? 25.659 -9.796 -29.504 1.00 64.62 77 GLN A CA 1
ATOM 597 C C . GLN A 1 77 ? 24.312 -10.516 -29.487 1.00 64.62 77 GLN A C 1
ATOM 599 O O . GLN A 1 77 ? 23.950 -11.090 -30.503 1.00 64.62 77 GLN A O 1
ATOM 604 N N . GLU A 1 78 ? 23.511 -10.408 -28.429 1.00 62.78 78 GLU A N 1
ATOM 605 C CA . GLU A 1 78 ? 22.149 -10.963 -28.392 1.00 62.78 78 GLU A CA 1
ATOM 606 C C . GLU A 1 78 ? 21.235 -10.279 -29.422 1.00 62.78 78 GLU A C 1
ATOM 608 O O . GLU A 1 78 ? 20.464 -10.935 -30.122 1.00 62.78 78 GLU A O 1
ATOM 613 N N . ARG A 1 79 ? 21.420 -8.968 -29.637 1.00 59.12 79 ARG A N 1
ATOM 614 C CA . ARG A 1 79 ? 20.782 -8.230 -30.742 1.00 59.12 79 ARG A CA 1
ATOM 615 C C . ARG A 1 79 ? 21.295 -8.631 -32.132 1.00 59.12 79 ARG A C 1
ATOM 617 O O . ARG A 1 79 ? 20.595 -8.397 -33.112 1.00 59.12 79 ARG A O 1
ATOM 624 N N . ARG A 1 80 ? 22.495 -9.213 -32.239 1.00 56.53 80 ARG A N 1
ATOM 625 C CA . ARG A 1 80 ? 23.045 -9.773 -33.490 1.00 56.53 80 ARG A CA 1
ATOM 626 C C . ARG A 1 80 ? 22.668 -11.251 -33.685 1.00 56.53 80 ARG A C 1
ATOM 628 O O . ARG A 1 80 ? 22.546 -11.677 -34.827 1.00 56.53 80 ARG A O 1
ATOM 635 N N . GLY A 1 81 ? 22.434 -12.009 -32.611 1.00 49.47 81 GLY A N 1
ATOM 636 C CA . GLY A 1 81 ? 22.070 -13.432 -32.630 1.00 49.47 81 GLY A CA 1
ATOM 637 C C . GLY A 1 81 ? 20.627 -13.706 -33.065 1.00 49.47 81 GLY A C 1
ATOM 638 O O . GLY A 1 81 ? 20.367 -14.718 -33.703 1.00 49.47 81 GLY A O 1
ATOM 639 N N . LEU A 1 82 ? 19.709 -12.759 -32.842 1.00 50.88 82 LEU A N 1
ATOM 640 C CA . LEU A 1 82 ? 18.382 -12.739 -33.482 1.00 50.88 82 LEU A CA 1
ATOM 641 C C . LEU A 1 82 ? 18.403 -12.139 -34.906 1.00 50.88 82 LEU A C 1
ATOM 643 O O . LEU A 1 82 ? 17.361 -11.911 -35.512 1.00 50.88 82 LEU A O 1
ATOM 647 N N . GLY A 1 83 ? 19.592 -11.885 -35.462 1.00 46.53 83 GLY A N 1
ATOM 648 C CA . GLY A 1 83 ? 19.815 -11.261 -36.767 1.00 46.53 83 GLY A CA 1
ATOM 649 C C . GLY A 1 83 ? 19.804 -12.212 -37.967 1.00 46.53 83 GLY A C 1
ATOM 650 O O . GLY A 1 83 ? 20.395 -11.883 -38.995 1.00 46.53 83 GLY A O 1
ATOM 651 N N . ARG A 1 84 ? 19.150 -13.376 -37.885 1.00 48.19 84 ARG A N 1
ATOM 652 C CA . ARG A 1 84 ? 18.812 -14.174 -39.073 1.00 48.19 84 ARG A CA 1
ATOM 653 C C . ARG A 1 84 ? 17.295 -14.295 -39.155 1.00 48.19 84 ARG A C 1
ATOM 655 O O . ARG A 1 84 ? 16.689 -15.005 -38.367 1.00 48.19 84 ARG A O 1
ATOM 662 N N . ILE A 1 85 ? 16.750 -13.619 -40.168 1.00 49.44 85 ILE A N 1
ATOM 663 C CA . ILE A 1 85 ? 15.337 -13.489 -40.562 1.00 49.44 85 ILE A CA 1
ATOM 664 C C . ILE A 1 85 ? 14.649 -12.256 -39.946 1.00 49.44 85 ILE A C 1
ATOM 666 O O . ILE A 1 85 ? 13.978 -12.334 -38.926 1.00 49.44 85 ILE A O 1
ATOM 670 N N . GLY A 1 86 ? 14.774 -11.106 -40.627 1.00 42.44 86 GLY A N 1
ATOM 671 C CA . GLY A 1 86 ? 13.817 -10.003 -40.457 1.00 42.44 86 GLY A CA 1
ATOM 672 C C . GLY A 1 86 ? 14.328 -8.579 -40.690 1.00 42.44 86 GLY A C 1
ATOM 673 O O . GLY A 1 86 ? 14.332 -7.809 -39.746 1.00 42.44 86 GLY A O 1
ATOM 674 N N . ARG A 1 87 ? 14.677 -8.247 -41.947 1.00 44.94 87 ARG A N 1
ATOM 675 C CA . ARG A 1 87 ? 14.734 -6.907 -42.595 1.00 44.94 87 ARG A CA 1
ATOM 676 C C . ARG A 1 87 ? 15.500 -5.735 -41.920 1.00 44.94 87 ARG A C 1
ATOM 678 O O . ARG A 1 87 ? 15.497 -5.564 -40.707 1.00 44.94 87 ARG A O 1
ATOM 685 N N . PRO A 1 88 ? 16.102 -4.830 -42.720 1.00 46.03 88 PRO A N 1
ATOM 686 C CA . PRO A 1 88 ? 16.572 -3.544 -42.213 1.00 46.03 88 PRO A CA 1
ATOM 687 C C . PRO A 1 88 ? 15.392 -2.776 -41.603 1.00 46.03 88 PRO A C 1
ATOM 689 O O . PRO A 1 88 ? 14.369 -2.550 -42.246 1.00 46.03 88 PRO A O 1
ATOM 692 N N . ARG A 1 89 ? 15.543 -2.410 -40.331 1.00 46.94 89 ARG A N 1
ATOM 693 C CA . ARG A 1 89 ? 14.616 -1.599 -39.541 1.00 46.94 89 ARG A CA 1
ATOM 694 C C . ARG A 1 89 ? 14.441 -0.256 -40.263 1.00 46.94 89 ARG A C 1
ATOM 696 O O . ARG A 1 89 ? 15.342 0.572 -40.230 1.00 46.94 89 ARG A O 1
ATOM 703 N N . THR A 1 90 ? 13.333 -0.065 -40.973 1.00 50.41 90 THR A N 1
ATOM 704 C CA . THR A 1 90 ? 13.000 1.183 -41.673 1.00 50.41 90 THR A CA 1
ATOM 705 C C . THR A 1 90 ? 12.782 2.291 -40.643 1.00 50.41 90 THR A C 1
ATOM 707 O O . THR A 1 90 ? 11.758 2.331 -39.962 1.00 50.41 90 THR A O 1
ATOM 710 N N . VAL A 1 91 ? 13.779 3.167 -40.518 1.00 54.16 91 VAL A N 1
ATOM 711 C CA . VAL A 1 91 ? 13.973 4.206 -39.483 1.00 54.16 91 VAL A CA 1
ATOM 712 C C . VAL A 1 91 ? 12.940 5.358 -39.541 1.00 54.16 91 VAL A C 1
ATOM 714 O O . VAL A 1 91 ? 13.097 6.364 -38.869 1.00 54.16 91 VAL A O 1
ATOM 717 N N . GLY A 1 92 ? 11.836 5.229 -40.281 1.00 59.25 92 GLY A N 1
ATOM 718 C CA . GLY A 1 92 ? 10.844 6.305 -40.429 1.00 59.25 92 GLY A CA 1
ATOM 719 C C . GLY A 1 92 ? 9.446 5.827 -40.808 1.00 59.25 92 GLY A C 1
ATOM 720 O O . GLY A 1 92 ? 8.792 6.461 -41.623 1.00 59.25 92 GLY A O 1
ATOM 721 N N . THR A 1 93 ? 9.006 4.680 -40.287 1.00 75.44 93 THR A N 1
ATOM 722 C CA . THR A 1 93 ? 7.623 4.212 -40.497 1.00 75.44 93 THR A CA 1
ATOM 723 C C . THR A 1 93 ? 6.707 4.765 -39.411 1.00 75.44 93 THR A C 1
ATOM 725 O O . THR A 1 93 ? 7.100 4.824 -38.247 1.00 75.44 93 THR A O 1
ATOM 728 N N . GLU A 1 94 ? 5.487 5.142 -39.790 1.00 81.88 94 GLU A N 1
ATOM 729 C CA . GLU A 1 94 ? 4.433 5.642 -38.895 1.00 81.88 94 GLU A CA 1
ATOM 730 C C . GLU A 1 94 ? 4.236 4.742 -37.661 1.00 81.88 94 GLU A C 1
ATOM 732 O O . GLU A 1 94 ? 4.204 5.221 -36.529 1.00 81.88 94 GLU A O 1
ATOM 737 N N . ALA A 1 95 ? 4.255 3.422 -37.868 1.00 82.56 95 ALA A N 1
ATOM 738 C CA . ALA A 1 95 ? 4.171 2.421 -36.805 1.00 82.56 95 ALA A CA 1
ATOM 739 C C . ALA A 1 95 ? 5.303 2.528 -35.762 1.00 82.56 95 ALA A C 1
ATOM 741 O O . ALA A 1 95 ? 5.112 2.218 -34.587 1.00 82.56 95 ALA A O 1
ATOM 742 N N . GLY A 1 96 ? 6.499 2.966 -36.169 1.00 84.38 96 GLY A N 1
ATOM 743 C CA . GLY A 1 96 ? 7.614 3.201 -35.255 1.00 84.38 96 GLY A CA 1
ATOM 744 C C . GLY A 1 96 ? 7.365 4.394 -34.333 1.00 84.38 96 GLY A C 1
ATOM 745 O O . GLY A 1 96 ? 7.667 4.311 -33.145 1.00 84.38 96 GLY A O 1
ATOM 746 N N . ILE A 1 97 ? 6.773 5.466 -34.867 1.00 85.06 97 ILE A N 1
ATOM 747 C CA . ILE A 1 97 ? 6.422 6.667 -34.100 1.00 85.06 97 ILE A CA 1
ATOM 748 C C . ILE A 1 97 ? 5.298 6.342 -33.115 1.00 85.06 97 ILE A C 1
ATOM 750 O O . ILE A 1 97 ? 5.443 6.624 -31.927 1.00 85.06 97 ILE A O 1
ATOM 754 N N . GLN A 1 98 ? 4.233 5.674 -33.569 1.00 88.44 98 GLN A N 1
ATOM 755 C CA . GLN A 1 98 ? 3.132 5.235 -32.701 1.00 88.44 98 GLN A CA 1
ATOM 756 C C . GLN A 1 98 ? 3.652 4.401 -31.526 1.00 88.44 98 GLN A C 1
ATOM 758 O O . GLN A 1 98 ? 3.373 4.714 -30.375 1.00 88.44 98 GLN A O 1
ATOM 763 N N . ARG A 1 99 ? 4.543 3.440 -31.794 1.00 86.75 99 ARG A N 1
ATOM 764 C CA . ARG A 1 99 ? 5.166 2.637 -30.737 1.00 86.75 99 ARG A CA 1
ATOM 765 C C . ARG A 1 99 ? 5.974 3.468 -29.738 1.00 86.75 99 ARG A C 1
ATOM 767 O O . ARG A 1 99 ? 5.944 3.168 -28.552 1.00 86.75 99 ARG A O 1
ATOM 774 N N . THR A 1 100 ? 6.701 4.496 -30.185 1.00 87.81 100 THR A N 1
ATOM 775 C CA . THR A 1 100 ? 7.427 5.382 -29.255 1.00 87.81 100 THR A CA 1
ATOM 776 C C . THR A 1 100 ? 6.496 6.245 -28.408 1.00 87.81 100 THR A C 1
ATOM 778 O O . THR A 1 100 ? 6.814 6.516 -27.254 1.00 87.81 100 THR A O 1
ATOM 781 N N . VAL A 1 101 ? 5.348 6.652 -28.954 1.00 88.94 101 VAL A N 1
ATOM 782 C CA . VAL A 1 101 ? 4.314 7.385 -28.211 1.00 88.94 101 VAL A CA 1
ATOM 783 C C . VAL A 1 101 ? 3.658 6.469 -27.176 1.00 88.94 101 VAL A C 1
ATOM 785 O O . VAL A 1 101 ? 3.542 6.847 -26.012 1.00 88.94 101 VAL A O 1
ATOM 788 N N . ASP A 1 102 ? 3.330 5.233 -27.553 1.00 88.56 102 ASP A N 1
ATOM 789 C CA . ASP A 1 102 ? 2.828 4.222 -26.619 1.00 88.56 102 ASP A CA 1
ATOM 790 C C . ASP A 1 102 ? 3.842 3.941 -25.500 1.00 88.56 102 ASP A C 1
ATOM 792 O O . ASP A 1 102 ? 3.478 3.881 -24.324 1.00 88.56 102 ASP A O 1
ATOM 796 N N . ASP A 1 103 ? 5.1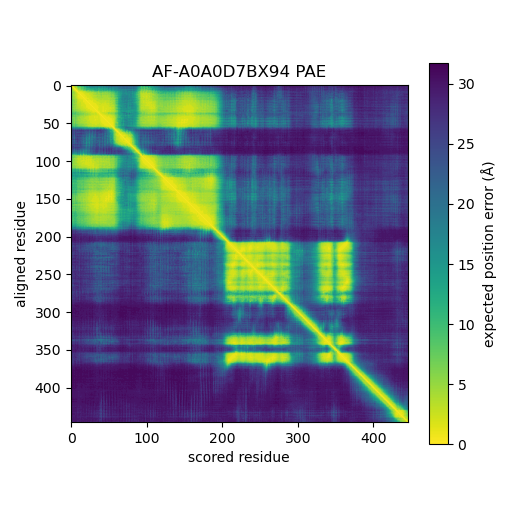31 3.824 -25.841 1.00 88.19 103 ASP A N 1
ATOM 797 C CA . ASP A 1 103 ? 6.203 3.656 -24.857 1.00 88.19 103 ASP A CA 1
ATOM 798 C C . ASP A 1 103 ? 6.274 4.847 -23.885 1.00 88.19 103 ASP A C 1
ATOM 800 O O . ASP A 1 103 ? 6.476 4.632 -22.690 1.00 88.19 103 ASP A O 1
ATOM 804 N N . LEU A 1 104 ? 6.069 6.084 -24.353 1.00 89.88 104 LEU A N 1
ATOM 805 C CA . LEU A 1 104 ? 6.021 7.278 -23.498 1.00 89.88 104 LEU A CA 1
ATOM 806 C C . LEU A 1 104 ? 4.833 7.255 -22.531 1.00 89.88 104 LEU A C 1
ATOM 808 O O . LEU A 1 104 ? 5.014 7.547 -21.352 1.00 89.88 104 LEU A O 1
ATOM 812 N N . HIS A 1 105 ? 3.646 6.849 -22.985 1.00 89.19 105 HIS A N 1
ATOM 813 C CA . HIS A 1 105 ? 2.490 6.687 -22.097 1.00 89.19 105 HIS A CA 1
ATOM 814 C C . HIS A 1 105 ? 2.709 5.593 -21.047 1.00 89.19 105 HIS A C 1
ATOM 816 O O . HIS A 1 105 ? 2.252 5.710 -19.910 1.00 89.19 105 HIS A O 1
ATOM 822 N N . ILE A 1 106 ? 3.420 4.523 -21.402 1.00 88.56 106 ILE A N 1
ATOM 823 C CA . ILE A 1 106 ? 3.793 3.480 -20.444 1.00 88.56 106 ILE A CA 1
ATOM 824 C C . ILE A 1 106 ? 4.815 4.019 -19.442 1.00 88.56 106 ILE A C 1
ATOM 826 O O . ILE A 1 106 ? 4.663 3.778 -18.249 1.00 88.56 106 ILE A O 1
ATOM 830 N N . LEU A 1 107 ? 5.825 4.767 -19.896 1.00 89.44 107 LEU A N 1
ATOM 831 C CA . LEU A 1 107 ? 6.811 5.408 -19.022 1.00 89.44 107 LEU A CA 1
ATOM 832 C C . LEU A 1 107 ? 6.142 6.335 -18.003 1.00 89.44 107 LEU A C 1
ATOM 834 O O . LEU A 1 107 ? 6.454 6.239 -16.819 1.00 89.44 107 LEU A O 1
ATOM 838 N N . ASP A 1 108 ? 5.196 7.160 -18.452 1.00 89.25 108 ASP A N 1
ATOM 839 C CA . ASP A 1 108 ? 4.416 8.067 -17.605 1.00 89.25 108 ASP A CA 1
ATOM 840 C C . ASP A 1 108 ? 3.699 7.312 -16.474 1.00 89.25 108 ASP A C 1
ATOM 842 O O . ASP A 1 108 ? 3.855 7.629 -15.298 1.00 89.25 108 ASP A O 1
ATOM 846 N N . ARG A 1 109 ? 3.043 6.191 -16.798 1.00 90.56 109 ARG A N 1
ATOM 847 C CA . ARG A 1 109 ? 2.373 5.323 -15.810 1.00 90.56 109 ARG A CA 1
ATOM 848 C C . ARG A 1 109 ? 3.322 4.570 -14.871 1.00 90.56 109 ARG A C 1
ATOM 850 O O . ARG A 1 109 ? 2.879 4.012 -13.864 1.00 90.56 109 ARG A O 1
ATOM 857 N N . LEU A 1 110 ? 4.601 4.448 -15.223 1.00 88.44 110 LEU A N 1
ATOM 858 C CA . LEU A 1 110 ? 5.606 3.747 -14.417 1.00 88.44 110 LEU A CA 1
ATOM 859 C C . LEU A 1 110 ? 6.378 4.686 -13.486 1.00 88.44 110 LEU A C 1
ATOM 861 O O . LEU A 1 110 ? 6.953 4.212 -12.500 1.00 88.44 110 LEU A O 1
ATOM 865 N N . LEU A 1 111 ? 6.397 5.986 -13.780 1.00 85.88 111 LEU A N 1
ATOM 866 C CA . LEU A 1 111 ? 7.060 6.987 -12.958 1.00 85.88 111 LEU A CA 1
ATOM 867 C C . LEU A 1 111 ? 6.330 7.131 -11.610 1.00 85.88 111 LEU A C 1
ATOM 869 O O . LEU A 1 111 ? 5.103 7.209 -11.565 1.00 85.88 111 LEU A O 1
ATOM 873 N N . PRO A 1 112 ? 7.054 7.120 -10.477 1.00 80.44 112 PRO A N 1
ATOM 874 C CA . PRO A 1 112 ? 6.440 7.395 -9.188 1.00 80.44 112 PRO A CA 1
ATOM 875 C C . PRO A 1 112 ? 5.921 8.837 -9.159 1.00 80.44 112 PRO A C 1
ATOM 877 O O . PRO A 1 112 ? 6.641 9.761 -9.541 1.00 80.44 112 PRO A O 1
ATOM 880 N N . GLY A 1 113 ? 4.696 9.024 -8.661 1.00 78.44 113 GLY A N 1
ATOM 881 C CA . GLY A 1 113 ? 4.207 10.347 -8.294 1.00 78.44 113 GLY A CA 1
ATOM 882 C C . GLY A 1 113 ? 5.134 10.936 -7.236 1.00 78.44 113 GLY A C 1
ATOM 883 O O . GLY A 1 113 ? 5.389 10.306 -6.208 1.00 78.44 113 GLY A O 1
ATOM 884 N N . TRP A 1 114 ? 5.698 12.108 -7.516 1.00 74.50 114 TRP A N 1
ATOM 885 C CA . TRP A 1 114 ? 6.517 12.803 -6.534 1.00 74.50 114 TRP A CA 1
ATOM 886 C C . TRP A 1 114 ? 5.592 13.364 -5.453 1.00 74.50 114 TRP A C 1
ATOM 888 O O . TRP A 1 114 ? 4.634 14.058 -5.800 1.00 74.50 114 TRP A O 1
ATOM 898 N N . PRO A 1 115 ? 5.843 13.083 -4.162 1.00 78.38 115 PRO A N 1
ATOM 899 C CA . PRO A 1 115 ? 5.079 13.719 -3.102 1.00 78.38 115 PRO A CA 1
ATOM 900 C C . PRO A 1 115 ? 5.315 15.230 -3.189 1.00 78.38 115 PRO A C 1
ATOM 902 O O . PRO A 1 115 ? 6.449 15.699 -3.103 1.00 78.38 115 PRO A O 1
ATOM 905 N N . SER A 1 116 ? 4.243 15.985 -3.415 1.00 75.62 116 SER A N 1
ATOM 906 C CA . SER A 1 116 ? 4.272 17.442 -3.581 1.00 75.62 116 SER A CA 1
ATOM 907 C C . SER A 1 116 ? 4.498 18.184 -2.262 1.00 75.62 116 SER A C 1
ATOM 909 O O . SER A 1 116 ? 4.902 19.344 -2.272 1.00 75.62 116 SER A O 1
ATOM 911 N N . THR A 1 117 ? 4.297 17.514 -1.127 1.00 78.94 117 THR A N 1
ATOM 912 C CA . THR A 1 117 ? 4.536 18.060 0.207 1.00 78.94 117 THR A CA 1
ATOM 913 C C . THR A 1 117 ? 5.521 17.179 0.965 1.00 78.94 117 THR A C 1
ATOM 915 O O . THR A 1 117 ? 5.328 15.975 1.140 1.00 78.94 117 THR A O 1
ATOM 918 N N . LEU A 1 118 ? 6.623 17.785 1.409 1.00 76.19 118 LEU A N 1
ATOM 919 C CA . LEU A 1 118 ? 7.508 17.146 2.373 1.00 76.19 118 LEU A CA 1
ATOM 920 C C . LEU A 1 118 ? 6.870 17.289 3.761 1.00 76.19 118 LEU A C 1
ATOM 922 O O . LEU A 1 118 ? 6.411 18.383 4.095 1.00 76.19 118 LEU A O 1
ATOM 926 N N . PRO A 1 119 ? 6.821 16.221 4.572 1.00 79.69 119 PRO A N 1
ATOM 927 C CA . PRO A 1 119 ? 6.273 16.311 5.916 1.00 79.69 119 PRO A CA 1
ATOM 928 C C . PRO A 1 119 ? 7.103 17.284 6.757 1.00 79.69 119 PRO A C 1
ATOM 930 O O . PRO A 1 119 ? 8.337 17.247 6.726 1.00 79.69 119 PRO A O 1
ATOM 933 N N . GLU A 1 120 ? 6.430 18.132 7.534 1.00 81.19 120 GLU A N 1
ATOM 934 C CA . GLU A 1 120 ? 7.094 19.002 8.501 1.00 81.19 120 GLU A CA 1
ATOM 935 C C . GLU A 1 120 ? 7.792 18.141 9.561 1.00 81.19 120 GLU A C 1
ATOM 937 O O . GLU A 1 120 ? 7.164 17.472 10.386 1.00 81.19 120 GLU A O 1
ATOM 942 N N . LEU A 1 121 ? 9.124 18.107 9.511 1.00 83.44 121 LEU A N 1
ATOM 943 C CA . LEU A 1 121 ? 9.925 17.310 10.427 1.00 83.44 121 LEU A CA 1
ATOM 944 C C . LEU A 1 121 ? 10.228 18.131 11.685 1.00 83.44 121 LEU A C 1
ATOM 946 O O . LEU A 1 121 ? 10.912 19.150 11.622 1.00 83.44 121 LEU A O 1
ATOM 950 N N . ASN A 1 122 ? 9.760 17.663 12.845 1.00 88.38 122 ASN A N 1
ATOM 951 C CA . ASN A 1 122 ? 10.085 18.286 14.129 1.00 88.38 122 ASN A CA 1
ATOM 952 C C . ASN A 1 122 ? 11.615 18.314 14.338 1.00 88.38 122 ASN A C 1
ATOM 954 O O . ASN A 1 122 ? 12.299 17.316 14.094 1.00 88.38 122 ASN A O 1
ATOM 958 N N . THR A 1 123 ? 12.157 19.427 14.838 1.00 89.12 123 THR A N 1
ATOM 959 C CA . THR A 1 123 ? 13.598 19.629 15.078 1.00 89.12 123 THR A CA 1
ATOM 960 C C . THR A 1 123 ? 14.209 18.521 15.935 1.00 89.12 123 THR A C 1
ATOM 962 O O . THR A 1 123 ? 15.307 18.045 15.649 1.00 89.12 123 THR A O 1
ATOM 965 N N . ARG A 1 124 ? 13.475 18.027 16.939 1.00 90.31 124 ARG A N 1
ATOM 966 C CA . ARG A 1 124 ? 13.908 16.897 17.773 1.00 90.31 124 ARG A CA 1
ATOM 967 C C . ARG A 1 124 ? 14.079 15.606 16.967 1.00 90.31 124 ARG A C 1
ATOM 969 O O . ARG A 1 124 ? 15.084 14.913 17.132 1.00 90.31 124 ARG A O 1
ATOM 976 N N . ALA A 1 125 ? 13.125 15.303 16.085 1.00 90.19 125 ALA A N 1
ATOM 977 C CA . ALA A 1 125 ? 13.215 14.146 15.199 1.00 90.19 125 ALA A CA 1
ATOM 978 C C . ALA A 1 125 ? 14.385 14.304 14.221 1.00 90.19 125 ALA A C 1
ATOM 980 O O . ALA A 1 125 ? 15.144 13.359 14.033 1.00 90.19 125 ALA A O 1
ATOM 981 N N . ALA A 1 126 ? 14.578 15.505 13.666 1.00 90.25 126 ALA A N 1
ATOM 982 C CA . ALA A 1 126 ? 15.687 15.808 12.767 1.00 90.25 126 ALA A CA 1
ATOM 983 C C . ALA A 1 126 ? 17.053 15.581 13.433 1.00 90.25 126 ALA A C 1
ATOM 985 O O . ALA A 1 126 ? 17.923 14.952 12.835 1.00 90.25 126 ALA A O 1
ATOM 986 N N . ILE A 1 127 ? 17.229 16.016 14.687 1.00 91.81 127 ILE A N 1
ATOM 987 C CA . ILE A 1 127 ? 18.469 15.793 15.445 1.00 91.81 127 ILE A CA 1
ATOM 988 C C . ILE A 1 127 ? 18.697 14.298 15.676 1.00 91.81 127 ILE A C 1
ATOM 990 O O . ILE A 1 127 ? 19.786 13.807 15.401 1.00 91.81 127 ILE A O 1
ATOM 994 N N . PHE A 1 128 ? 17.688 13.559 16.149 1.00 93.19 128 PHE A N 1
ATOM 995 C CA . PHE A 1 128 ? 17.839 12.130 16.443 1.00 93.19 128 PHE A CA 1
ATOM 996 C C . PHE A 1 128 ? 18.104 11.292 15.183 1.00 93.19 128 PHE A C 1
ATOM 998 O O . PHE A 1 128 ? 18.972 10.416 15.177 1.00 93.19 128 PHE A O 1
ATOM 1005 N N . ILE A 1 129 ? 17.374 11.566 14.098 1.00 90.44 129 ILE A N 1
ATOM 1006 C CA . ILE A 1 129 ? 17.573 10.907 12.803 1.00 90.44 129 ILE A CA 1
ATOM 1007 C C . ILE A 1 129 ? 18.950 11.278 12.243 1.00 90.44 129 ILE A C 1
ATOM 1009 O O . ILE A 1 129 ? 19.677 10.397 11.791 1.00 90.44 129 ILE A O 1
ATOM 1013 N N . GLY A 1 130 ? 19.341 12.552 12.328 1.00 89.12 130 GLY A N 1
ATOM 1014 C CA . GLY A 1 130 ? 20.630 13.050 11.854 1.00 89.12 130 GLY A CA 1
ATOM 1015 C C . GLY A 1 130 ? 21.821 12.439 12.592 1.00 89.12 130 GLY A C 1
ATOM 1016 O O . GLY A 1 130 ? 22.758 11.975 11.947 1.00 89.12 130 GLY A O 1
ATOM 1017 N N . THR A 1 131 ? 21.787 12.367 13.926 1.00 93.00 131 THR A N 1
ATOM 1018 C CA . THR A 1 131 ? 22.864 11.741 14.714 1.00 93.00 131 THR A CA 1
ATOM 1019 C C . THR A 1 131 ? 22.964 10.248 14.436 1.00 93.00 131 THR A C 1
ATOM 1021 O O . THR A 1 131 ? 24.061 9.754 14.181 1.00 93.00 131 THR A O 1
ATOM 1024 N N . THR A 1 132 ? 21.831 9.543 14.389 1.00 92.94 132 THR A N 1
ATOM 1025 C CA . THR A 1 132 ? 21.790 8.114 14.042 1.00 92.94 132 THR A CA 1
ATOM 1026 C C . THR A 1 132 ? 22.344 7.874 12.636 1.00 92.94 132 THR A C 1
ATOM 1028 O O . THR A 1 132 ? 23.157 6.972 12.434 1.00 92.94 132 THR A O 1
ATOM 1031 N N . TRP A 1 133 ? 21.965 8.711 11.666 1.00 90.19 133 TRP A N 1
ATOM 1032 C CA . TRP A 1 133 ? 22.474 8.650 10.297 1.00 90.19 133 TRP A CA 1
ATOM 1033 C C . TRP A 1 133 ? 23.984 8.897 10.223 1.00 90.19 133 TRP A C 1
ATOM 1035 O O . TRP A 1 133 ? 24.687 8.153 9.542 1.00 90.19 133 TRP A O 1
ATOM 1045 N N . LEU A 1 134 ? 24.507 9.883 10.958 1.00 90.69 134 LEU A N 1
ATOM 1046 C CA . LEU A 1 134 ? 25.946 10.147 11.029 1.00 90.69 134 LEU A CA 1
ATOM 1047 C C . LEU A 1 134 ? 26.707 8.978 11.666 1.00 90.69 134 LEU A C 1
ATOM 1049 O O . LEU A 1 134 ? 27.732 8.565 11.128 1.00 90.69 134 LEU A O 1
ATOM 1053 N N . SER A 1 135 ? 26.194 8.391 12.753 1.00 93.88 135 SER A N 1
ATOM 1054 C CA . SER A 1 135 ? 26.787 7.190 13.357 1.00 93.88 135 SER A CA 1
ATOM 1055 C C . SER A 1 135 ? 26.835 6.023 12.367 1.00 93.88 135 SER A C 1
ATOM 1057 O O . SER A 1 135 ? 27.860 5.352 12.253 1.00 93.88 135 SER A O 1
ATOM 1059 N N . ILE A 1 136 ? 25.763 5.816 11.598 1.00 91.06 136 ILE A N 1
ATOM 1060 C CA . ILE A 1 136 ? 25.718 4.800 10.541 1.00 91.06 136 ILE A CA 1
ATOM 1061 C C . ILE A 1 136 ? 26.738 5.108 9.435 1.00 91.06 136 ILE A C 1
ATOM 1063 O O . ILE A 1 136 ? 27.449 4.201 9.012 1.00 91.06 136 ILE A O 1
ATOM 1067 N N . CYS A 1 137 ? 26.868 6.366 9.003 1.00 88.06 137 CYS A N 1
ATOM 1068 C CA . CYS A 1 137 ? 27.852 6.780 7.995 1.00 88.06 137 CYS A CA 1
ATOM 1069 C C . CYS A 1 137 ? 29.306 6.558 8.433 1.00 88.06 137 CYS A C 1
ATOM 1071 O O . CYS A 1 137 ? 30.163 6.307 7.589 1.00 88.06 137 CYS A O 1
ATOM 1073 N N . VAL A 1 138 ? 29.591 6.643 9.736 1.00 93.31 138 VAL A N 1
ATOM 1074 C CA . VAL A 1 138 ? 30.929 6.372 10.283 1.00 93.31 138 VAL A CA 1
ATOM 1075 C C . VAL A 1 138 ? 31.216 4.869 10.338 1.00 93.31 138 VAL A C 1
ATOM 1077 O O . VAL A 1 138 ? 32.327 4.446 10.029 1.00 93.31 138 VAL A O 1
ATOM 1080 N N . LEU A 1 139 ? 30.226 4.053 10.710 1.00 95.44 139 LEU A N 1
ATOM 1081 C CA . LEU A 1 139 ? 30.395 2.604 10.867 1.00 95.44 139 LEU A CA 1
ATOM 1082 C C . LEU A 1 139 ? 30.337 1.840 9.538 1.00 95.44 139 LEU A C 1
ATOM 1084 O O . LEU A 1 139 ? 30.980 0.802 9.385 1.00 95.44 139 LEU A O 1
ATOM 1088 N N . VAL A 1 140 ? 29.548 2.329 8.582 1.00 94.06 140 VAL A N 1
ATOM 1089 C CA . VAL A 1 140 ? 29.250 1.632 7.332 1.00 94.06 140 VAL A CA 1
ATOM 1090 C C . VAL A 1 140 ? 29.827 2.420 6.155 1.00 94.06 140 VAL A C 1
ATOM 1092 O O . VAL A 1 140 ? 29.454 3.574 5.951 1.00 94.06 140 VAL A O 1
ATOM 1095 N N . PRO A 1 141 ? 30.687 1.810 5.314 1.00 92.44 141 PRO A N 1
ATOM 1096 C CA . PRO A 1 141 ? 31.189 2.458 4.110 1.00 92.44 141 PRO A CA 1
ATOM 1097 C C . PRO A 1 141 ? 30.049 3.007 3.245 1.00 92.44 141 PRO A C 1
ATOM 1099 O O . PRO A 1 141 ? 29.120 2.267 2.914 1.00 92.44 141 PRO A O 1
ATOM 1102 N N . GLY A 1 142 ? 30.159 4.262 2.796 1.00 87.81 142 GLY A N 1
ATOM 1103 C CA . GLY A 1 142 ? 29.110 4.934 2.013 1.00 87.81 142 GLY A CA 1
ATOM 1104 C C . GLY A 1 142 ? 28.627 4.143 0.789 1.00 87.81 142 GLY A C 1
ATOM 1105 O O . GLY A 1 142 ? 27.449 4.176 0.457 1.00 87.81 142 GLY A O 1
ATOM 1106 N N . ARG A 1 143 ? 29.495 3.326 0.175 1.00 88.81 143 ARG A N 1
ATOM 1107 C CA . ARG A 1 143 ? 29.125 2.408 -0.922 1.00 88.81 143 ARG A CA 1
ATOM 1108 C C . ARG A 1 143 ? 28.061 1.376 -0.534 1.00 88.81 143 ARG A C 1
ATOM 1110 O O . ARG A 1 143 ? 27.188 1.072 -1.338 1.00 88.81 143 ARG A O 1
ATOM 1117 N N . ILE A 1 144 ? 28.132 0.844 0.686 1.00 92.31 144 ILE A N 1
ATOM 1118 C CA . ILE A 1 144 ? 27.157 -0.121 1.198 1.00 92.31 144 ILE A CA 1
ATOM 1119 C C . ILE A 1 144 ? 25.853 0.615 1.494 1.00 92.31 144 ILE A C 1
ATOM 1121 O O . ILE A 1 144 ? 24.795 0.108 1.148 1.00 92.31 144 ILE A O 1
ATOM 1125 N N . LEU A 1 145 ? 25.920 1.835 2.040 1.00 91.06 145 LEU A N 1
ATOM 1126 C CA . LEU A 1 145 ? 24.730 2.659 2.275 1.00 91.06 145 LEU A CA 1
ATOM 1127 C C . LEU A 1 145 ? 24.002 3.006 0.974 1.00 91.06 145 LEU A C 1
ATOM 1129 O O . LEU A 1 145 ? 22.790 2.837 0.904 1.00 91.06 145 LEU A O 1
ATOM 1133 N N . ILE A 1 146 ? 24.728 3.400 -0.075 1.00 91.31 146 ILE A N 1
ATOM 1134 C CA . ILE A 1 146 ? 24.160 3.637 -1.412 1.00 91.31 146 ILE A CA 1
ATOM 1135 C C . ILE A 1 146 ? 23.579 2.334 -1.988 1.00 91.31 146 ILE A C 1
ATOM 1137 O O . ILE A 1 146 ? 22.466 2.335 -2.514 1.00 91.31 146 ILE A O 1
ATOM 1141 N N . GLY A 1 147 ? 24.289 1.210 -1.832 1.00 94.62 147 GLY A N 1
ATOM 1142 C CA . GLY A 1 147 ? 23.818 -0.119 -2.232 1.00 94.62 147 GLY A CA 1
ATOM 1143 C C . GLY A 1 147 ? 22.485 -0.489 -1.582 1.00 94.62 147 GLY A C 1
ATOM 1144 O O . GLY A 1 147 ? 21.527 -0.830 -2.281 1.00 94.62 147 GLY A O 1
ATOM 1145 N N . ILE A 1 148 ? 22.392 -0.340 -0.258 1.00 94.88 148 ILE A N 1
ATOM 1146 C CA . ILE A 1 148 ? 21.172 -0.579 0.522 1.00 94.88 148 ILE A CA 1
ATOM 1147 C C . ILE A 1 148 ? 20.068 0.388 0.091 1.00 94.88 148 ILE A C 1
ATOM 1149 O O . ILE A 1 148 ? 18.976 -0.068 -0.235 1.00 94.88 148 ILE A O 1
ATOM 1153 N N . ALA A 1 149 ? 20.342 1.694 0.033 1.00 93.56 149 ALA A N 1
ATOM 1154 C CA . ALA A 1 149 ? 19.348 2.708 -0.311 1.00 93.56 149 ALA A CA 1
ATOM 1155 C C . ALA A 1 149 ? 18.734 2.462 -1.697 1.00 93.56 149 ALA A C 1
ATOM 1157 O O . ALA A 1 149 ? 17.513 2.397 -1.827 1.00 93.56 149 ALA A O 1
ATOM 1158 N N . GLY A 1 150 ? 19.559 2.235 -2.724 1.00 93.38 150 GLY A N 1
ATOM 1159 C CA . GLY A 1 150 ? 19.053 1.921 -4.062 1.00 93.38 150 GLY A CA 1
ATOM 1160 C C . GLY A 1 150 ? 18.329 0.574 -4.129 1.00 93.38 150 GLY A C 1
ATOM 1161 O O . GLY A 1 150 ? 17.335 0.457 -4.839 1.00 93.38 150 GLY A O 1
ATOM 1162 N N . SER A 1 151 ? 18.737 -0.419 -3.330 1.00 96.12 151 SER A N 1
ATOM 1163 C CA . SER A 1 151 ? 18.002 -1.689 -3.226 1.00 96.12 151 SER A CA 1
ATOM 1164 C C . SER A 1 151 ? 16.625 -1.502 -2.605 1.00 96.12 151 SER A C 1
ATOM 1166 O O . SER A 1 151 ? 15.666 -2.087 -3.091 1.00 96.12 151 SER A O 1
ATOM 1168 N N . VAL A 1 152 ? 16.505 -0.672 -1.564 1.00 94.12 152 VAL A N 1
ATOM 1169 C CA . VAL A 1 152 ? 15.206 -0.323 -0.975 1.00 94.12 152 VAL A CA 1
ATOM 1170 C C . VAL A 1 152 ? 14.336 0.356 -2.028 1.00 94.12 152 VAL A C 1
ATOM 1172 O O . VAL A 1 152 ? 13.226 -0.103 -2.261 1.00 94.12 152 VAL A O 1
ATOM 1175 N N . VAL A 1 153 ? 14.849 1.363 -2.742 1.00 93.19 153 VAL A N 1
ATOM 1176 C CA . VAL A 1 153 ? 14.098 2.052 -3.808 1.00 93.19 153 VAL A CA 1
ATOM 1177 C C . VAL A 1 153 ? 13.618 1.078 -4.895 1.00 93.19 153 VAL A C 1
ATOM 1179 O O . VAL A 1 153 ? 12.455 1.134 -5.291 1.00 93.19 153 VAL A O 1
ATOM 1182 N N . LEU A 1 154 ? 14.471 0.149 -5.341 1.00 93.38 154 LEU A N 1
ATOM 1183 C CA . LEU A 1 154 ? 14.108 -0.867 -6.337 1.00 93.38 154 LEU A CA 1
ATOM 1184 C C . LEU A 1 154 ? 13.122 -1.915 -5.794 1.00 93.38 154 LEU A C 1
ATOM 1186 O O . LEU A 1 154 ? 12.293 -2.423 -6.545 1.00 93.38 154 LEU A O 1
ATOM 1190 N N . CYS A 1 155 ? 13.192 -2.261 -4.508 1.00 95.69 155 CYS A N 1
ATOM 1191 C CA . CYS A 1 155 ? 12.338 -3.281 -3.898 1.00 95.69 155 CYS A CA 1
ATOM 1192 C C . CYS A 1 155 ? 11.001 -2.738 -3.383 1.00 95.69 155 CYS A C 1
ATOM 1194 O O . CYS A 1 155 ? 10.060 -3.516 -3.280 1.00 95.69 155 CYS A O 1
ATOM 1196 N N . VAL A 1 156 ? 10.870 -1.437 -3.098 1.00 92.88 156 VAL A N 1
ATOM 1197 C CA . VAL A 1 156 ? 9.625 -0.842 -2.568 1.00 92.88 156 VAL A CA 1
ATOM 1198 C C . VAL A 1 156 ? 8.429 -1.084 -3.494 1.00 92.88 156 VAL A C 1
ATOM 1200 O O . VAL A 1 156 ? 7.312 -1.262 -3.017 1.00 92.88 156 VAL A O 1
ATOM 1203 N N . ARG A 1 157 ? 8.654 -1.160 -4.811 1.00 91.25 157 ARG A N 1
ATOM 1204 C CA . ARG A 1 157 ? 7.606 -1.455 -5.804 1.00 91.25 157 ARG A CA 1
ATOM 1205 C C . ARG A 1 157 ? 7.406 -2.948 -6.080 1.00 91.25 157 ARG A C 1
ATOM 1207 O O . ARG A 1 157 ? 6.576 -3.299 -6.914 1.00 91.25 157 ARG A O 1
ATOM 1214 N N . ALA A 1 158 ? 8.166 -3.829 -5.434 1.00 94.75 158 ALA A N 1
ATOM 1215 C CA . ALA A 1 158 ? 8.054 -5.261 -5.661 1.00 94.75 158 ALA A CA 1
ATOM 1216 C C . ALA A 1 158 ? 6.753 -5.806 -5.042 1.00 94.75 158 ALA A C 1
ATOM 1218 O O . ALA A 1 158 ? 6.495 -5.530 -3.868 1.00 94.75 158 ALA A O 1
ATOM 1219 N N . PRO A 1 159 ? 5.969 -6.644 -5.750 1.00 93.75 159 PRO A N 1
ATOM 1220 C CA . PRO A 1 159 ? 4.713 -7.179 -5.219 1.00 93.75 159 PRO A CA 1
ATOM 1221 C C . PRO A 1 159 ? 4.890 -7.888 -3.873 1.00 93.75 159 PRO A C 1
ATOM 1223 O O . PRO A 1 159 ? 4.137 -7.651 -2.935 1.00 93.75 159 PRO A O 1
ATOM 1226 N N . TRP A 1 160 ? 5.938 -8.706 -3.739 1.00 94.69 160 TRP A N 1
ATOM 1227 C CA . TRP A 1 160 ? 6.236 -9.417 -2.493 1.00 94.69 160 TRP A CA 1
ATOM 1228 C C . TRP A 1 160 ? 6.554 -8.464 -1.333 1.00 94.69 160 TRP A C 1
ATOM 1230 O O . TRP A 1 160 ? 6.186 -8.750 -0.196 1.00 94.69 160 TRP A O 1
ATOM 1240 N N . PHE A 1 161 ? 7.205 -7.329 -1.608 1.00 94.25 161 PHE A N 1
ATOM 1241 C CA . PHE A 1 161 ? 7.534 -6.333 -0.593 1.00 94.25 161 PHE A CA 1
ATOM 1242 C C . PHE A 1 161 ? 6.279 -5.585 -0.145 1.00 94.25 161 PHE A C 1
ATOM 1244 O O . PHE A 1 161 ? 6.079 -5.409 1.052 1.00 94.25 161 PHE A O 1
ATOM 1251 N N . VAL A 1 162 ? 5.398 -5.223 -1.084 1.00 92.69 162 VAL A N 1
ATOM 1252 C CA . VAL A 1 162 ? 4.095 -4.609 -0.785 1.00 92.69 162 VAL A CA 1
ATOM 1253 C C . VAL A 1 162 ? 3.233 -5.552 0.059 1.00 92.69 162 VAL A C 1
ATOM 1255 O O . VAL A 1 162 ? 2.726 -5.143 1.102 1.00 92.69 162 VAL A O 1
ATOM 1258 N N . TYR A 1 163 ? 3.129 -6.833 -0.318 1.00 95.25 163 TYR A N 1
ATOM 1259 C CA . TYR A 1 163 ? 2.401 -7.827 0.477 1.00 95.25 163 TYR A CA 1
ATOM 1260 C C . TYR A 1 163 ? 2.999 -8.007 1.872 1.00 95.25 163 TYR A C 1
ATOM 1262 O O . TYR A 1 163 ? 2.253 -8.078 2.851 1.00 95.25 163 TYR A O 1
ATOM 1270 N N . LEU A 1 164 ? 4.329 -8.056 1.985 1.00 94.31 164 LEU A N 1
ATOM 1271 C CA . LEU A 1 164 ? 5.009 -8.155 3.272 1.00 94.31 164 LEU A CA 1
ATOM 1272 C C . LEU A 1 164 ? 4.738 -6.916 4.132 1.00 94.31 164 LEU A C 1
ATOM 1274 O O . LEU A 1 164 ? 4.338 -7.061 5.283 1.00 94.31 164 LEU A O 1
ATOM 1278 N N . ALA A 1 165 ? 4.888 -5.713 3.576 1.00 93.50 165 ALA A N 1
ATOM 1279 C CA . ALA A 1 165 ? 4.633 -4.455 4.269 1.00 93.50 165 ALA A CA 1
ATOM 1280 C C . ALA A 1 165 ? 3.181 -4.369 4.756 1.00 93.50 165 ALA A C 1
ATOM 1282 O O . ALA A 1 165 ? 2.948 -4.099 5.931 1.00 93.50 165 ALA A O 1
ATOM 1283 N N . HIS A 1 166 ? 2.211 -4.687 3.898 1.00 94.25 166 HIS A N 1
ATOM 1284 C CA . HIS A 1 166 ? 0.796 -4.700 4.258 1.00 94.25 166 HIS A CA 1
ATOM 1285 C C . HIS A 1 166 ? 0.484 -5.749 5.340 1.00 94.25 166 HIS A C 1
ATOM 1287 O O . HIS A 1 166 ? -0.210 -5.458 6.315 1.00 94.25 166 HIS A O 1
ATOM 1293 N N . THR A 1 167 ? 1.048 -6.956 5.230 1.00 95.25 167 THR A N 1
ATOM 1294 C CA . THR A 1 167 ? 0.875 -8.019 6.237 1.00 95.25 167 THR A CA 1
ATOM 1295 C C . THR A 1 167 ? 1.470 -7.617 7.585 1.00 95.25 167 THR A C 1
ATOM 1297 O O . THR A 1 167 ? 0.838 -7.806 8.624 1.00 95.25 167 THR A O 1
ATOM 1300 N N . LEU A 1 168 ? 2.660 -7.012 7.584 1.00 95.06 168 LEU A N 1
ATOM 1301 C CA . LEU A 1 168 ? 3.293 -6.492 8.793 1.00 95.06 168 LEU A CA 1
ATOM 1302 C C . LEU A 1 168 ? 2.477 -5.337 9.388 1.00 95.06 168 LEU A C 1
ATOM 1304 O O . LEU A 1 168 ? 2.250 -5.311 10.595 1.00 95.06 168 LEU A O 1
ATOM 1308 N N . TRP A 1 169 ? 1.962 -4.423 8.565 1.00 95.06 169 TRP A N 1
ATOM 1309 C CA . TRP A 1 169 ? 1.173 -3.285 9.040 1.00 95.06 169 TRP A CA 1
ATOM 1310 C C . TRP A 1 169 ? -0.201 -3.686 9.594 1.00 95.06 169 TRP A C 1
ATOM 1312 O O . TRP A 1 169 ? -0.743 -3.012 10.470 1.00 95.06 169 TRP A O 1
ATOM 1322 N N . ARG A 1 170 ? -0.757 -4.828 9.174 1.00 93.44 170 ARG A N 1
ATOM 1323 C CA . ARG A 1 170 ? -1.964 -5.390 9.804 1.00 93.44 170 ARG A CA 1
ATOM 1324 C C . ARG A 1 170 ? -1.739 -5.769 11.270 1.00 93.44 170 ARG A C 1
ATOM 1326 O O . ARG A 1 170 ? -2.667 -5.659 12.074 1.00 93.44 170 ARG A O 1
ATOM 1333 N N . SER A 1 171 ? -0.517 -6.141 11.654 1.00 95.69 171 SER A N 1
ATOM 1334 C CA . SER A 1 171 ? -0.194 -6.478 13.043 1.00 95.69 171 SER A CA 1
ATOM 1335 C C . SER A 1 171 ? -0.326 -5.263 13.965 1.00 95.69 171 SER A C 1
ATOM 1337 O O . SER A 1 171 ? 0.358 -4.248 13.805 1.00 95.69 171 SER A O 1
ATOM 1339 N N . ALA A 1 172 ? -1.183 -5.383 14.984 1.00 91.69 172 ALA A N 1
ATOM 1340 C CA . ALA A 1 172 ? -1.370 -4.347 16.000 1.00 91.69 172 ALA A CA 1
ATOM 1341 C C . ALA A 1 172 ? -0.070 -4.047 16.765 1.00 91.69 172 ALA A C 1
ATOM 1343 O O . ALA A 1 172 ? 0.211 -2.887 17.057 1.00 91.69 172 ALA A O 1
ATOM 1344 N N . TYR A 1 173 ? 0.756 -5.068 17.023 1.00 95.69 173 TYR A N 1
ATOM 1345 C CA . TYR A 1 173 ? 2.049 -4.904 17.689 1.00 95.69 173 TYR A CA 1
ATOM 1346 C C . TYR A 1 173 ? 3.019 -4.063 16.865 1.00 95.69 173 TYR A C 1
ATOM 1348 O O . TYR A 1 173 ? 3.697 -3.203 17.419 1.00 95.69 173 TYR A O 1
ATOM 1356 N N . ILE A 1 174 ? 3.066 -4.282 15.547 1.00 95.06 174 ILE A N 1
ATOM 1357 C CA . ILE A 1 174 ? 3.966 -3.547 14.651 1.00 95.06 174 ILE A CA 1
ATOM 1358 C C . ILE A 1 174 ? 3.529 -2.090 14.556 1.00 95.06 174 ILE A C 1
ATOM 1360 O O . ILE A 1 174 ? 4.358 -1.202 14.738 1.00 95.06 174 ILE A O 1
ATOM 1364 N N . ARG A 1 175 ? 2.229 -1.831 14.367 1.00 93.25 175 ARG A N 1
ATOM 1365 C CA . ARG A 1 175 ? 1.690 -0.464 14.375 1.00 93.25 175 ARG A CA 1
ATOM 1366 C C . ARG A 1 175 ? 1.955 0.241 15.699 1.00 93.25 175 ARG A C 1
ATOM 1368 O O . ARG A 1 175 ? 2.495 1.341 15.707 1.00 93.25 175 ARG A O 1
ATOM 1375 N N . TRP A 1 176 ? 1.640 -0.402 16.824 1.00 93.38 176 TRP A N 1
ATOM 1376 C CA . TRP A 1 176 ? 1.876 0.177 18.145 1.00 93.38 176 TRP A CA 1
ATOM 1377 C C . TRP A 1 176 ? 3.362 0.450 18.396 1.00 93.38 176 TRP A C 1
ATOM 1379 O O . TRP A 1 176 ? 3.707 1.528 18.880 1.00 93.38 176 TRP A O 1
ATOM 1389 N N . ALA A 1 177 ? 4.252 -0.472 18.024 1.00 95.25 177 ALA A N 1
ATOM 1390 C CA . ALA A 1 177 ? 5.693 -0.279 18.135 1.00 95.25 177 ALA A CA 1
ATOM 1391 C C . ALA A 1 177 ? 6.182 0.878 17.253 1.00 95.25 177 ALA A C 1
ATOM 1393 O O . ALA A 1 177 ? 6.937 1.720 17.736 1.00 95.25 177 ALA A O 1
ATOM 1394 N N . ALA A 1 178 ? 5.715 0.963 16.003 1.00 94.06 178 ALA A N 1
ATOM 1395 C CA . ALA A 1 178 ? 6.059 2.037 15.075 1.00 94.06 178 ALA A CA 1
ATOM 1396 C C . ALA A 1 178 ? 5.590 3.403 15.593 1.00 94.06 178 ALA A C 1
ATOM 1398 O O . ALA A 1 178 ? 6.392 4.332 15.678 1.00 94.06 178 ALA A O 1
ATOM 1399 N N . TYR A 1 179 ? 4.332 3.520 16.026 1.00 92.56 179 TYR A N 1
ATOM 1400 C CA . TYR A 1 179 ? 3.808 4.769 16.580 1.00 92.56 179 TYR A CA 1
ATOM 1401 C C . TYR A 1 179 ? 4.490 5.148 17.897 1.00 92.56 179 TYR A C 1
ATOM 1403 O O . TYR A 1 179 ? 4.792 6.316 18.120 1.00 92.56 179 TYR A O 1
ATOM 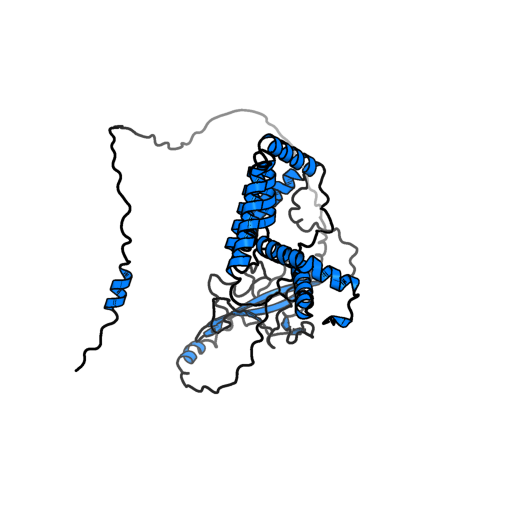1411 N N . THR A 1 180 ? 4.783 4.177 18.763 1.00 92.94 180 THR A N 1
ATOM 1412 C CA . THR A 1 180 ? 5.495 4.428 20.024 1.00 92.94 180 THR A CA 1
ATOM 1413 C C . THR A 1 180 ? 6.938 4.859 19.773 1.00 92.94 180 THR A C 1
ATOM 1415 O O . THR A 1 180 ? 7.429 5.774 20.433 1.00 92.94 180 THR A O 1
ATOM 1418 N N . ALA A 1 181 ? 7.626 4.235 18.815 1.00 93.56 181 ALA A N 1
ATOM 1419 C CA . ALA A 1 181 ? 8.961 4.646 18.400 1.00 93.56 181 ALA A CA 1
ATOM 1420 C C . ALA A 1 181 ? 8.936 6.066 17.823 1.00 93.56 181 ALA A C 1
ATOM 1422 O O . ALA A 1 181 ? 9.707 6.916 18.267 1.00 93.56 181 ALA A O 1
ATOM 1423 N N . TRP A 1 182 ? 7.999 6.353 16.914 1.00 93.06 182 TRP A N 1
ATOM 1424 C CA . TRP A 1 182 ? 7.834 7.684 16.340 1.00 93.06 182 TRP A CA 1
ATOM 1425 C C . TRP A 1 182 ? 7.531 8.736 17.406 1.00 93.06 182 TRP A C 1
ATOM 1427 O O . TRP A 1 182 ? 8.178 9.776 17.415 1.00 93.06 182 TRP A O 1
ATOM 1437 N N . ALA A 1 183 ? 6.635 8.462 18.355 1.00 91.44 183 ALA A N 1
ATOM 1438 C CA . ALA A 1 183 ? 6.316 9.372 19.455 1.00 91.44 183 ALA A CA 1
ATOM 1439 C C . ALA A 1 183 ? 7.522 9.653 20.366 1.00 91.44 183 ALA A C 1
ATOM 1441 O O . ALA A 1 183 ? 7.719 10.781 20.813 1.00 91.44 183 ALA A O 1
ATOM 1442 N N . ARG A 1 184 ? 8.385 8.656 20.611 1.00 92.56 184 ARG A N 1
ATOM 1443 C CA . ARG A 1 184 ? 9.635 8.858 21.368 1.00 92.56 184 ARG A CA 1
ATOM 1444 C C . ARG A 1 184 ? 10.650 9.717 20.609 1.00 92.56 184 ARG A C 1
ATOM 1446 O O . ARG A 1 184 ? 11.317 10.543 21.232 1.00 92.56 184 ARG A O 1
ATOM 1453 N N . ILE A 1 185 ? 10.762 9.523 19.293 1.00 92.25 185 ILE A N 1
ATOM 1454 C CA . ILE A 1 185 ? 11.705 10.249 18.426 1.00 92.25 185 ILE A CA 1
ATOM 1455 C C . ILE A 1 185 ? 11.240 11.694 18.207 1.00 92.25 185 ILE A C 1
ATOM 1457 O O . ILE A 1 185 ? 12.006 12.634 18.406 1.00 92.25 185 ILE A O 1
ATOM 1461 N N . SER A 1 186 ? 9.975 11.876 17.835 1.00 90.50 186 SER A N 1
ATOM 1462 C CA . SER A 1 186 ? 9.366 13.186 17.579 1.00 90.50 186 SER A CA 1
ATOM 1463 C C . SER A 1 186 ? 9.062 13.967 18.855 1.00 90.50 186 SER A C 1
ATOM 1465 O O . SER A 1 186 ? 9.019 15.192 18.822 1.00 90.50 186 SER A O 1
ATOM 1467 N N . GLY A 1 187 ? 8.866 13.288 19.987 1.00 88.81 187 GLY A N 1
ATOM 1468 C CA . GLY A 1 187 ? 8.439 13.911 21.237 1.00 88.81 187 GLY A CA 1
ATOM 1469 C C . GLY A 1 187 ? 6.967 14.329 21.250 1.00 88.81 187 GLY A C 1
ATOM 1470 O O . GLY A 1 187 ? 6.512 14.847 22.267 1.00 88.81 187 GLY A O 1
ATOM 1471 N N . THR A 1 188 ? 6.213 14.099 20.169 1.00 87.19 188 THR A N 1
ATOM 1472 C CA . THR A 1 188 ? 4.762 14.291 20.176 1.00 87.19 188 THR A CA 1
ATOM 1473 C C . THR A 1 188 ? 4.130 13.100 20.890 1.00 87.19 188 THR A C 1
ATOM 1475 O O . THR A 1 188 ? 4.384 11.960 20.483 1.00 87.19 188 THR A O 1
ATOM 1478 N N . PRO A 1 189 ? 3.332 13.310 21.952 1.00 85.25 189 PRO A N 1
ATOM 1479 C CA . PRO A 1 189 ? 2.652 12.203 22.600 1.00 85.25 189 PRO A CA 1
ATOM 1480 C C . PRO A 1 189 ? 1.768 11.496 21.571 1.00 85.25 189 PRO A C 1
ATOM 1482 O O . PRO A 1 189 ? 1.134 12.147 20.741 1.00 85.25 189 PRO A O 1
ATOM 1485 N N . LEU A 1 190 ? 1.720 10.161 21.631 1.00 81.88 190 LEU A N 1
ATOM 1486 C CA . LEU A 1 190 ? 0.654 9.409 20.975 1.00 81.88 190 LEU A CA 1
ATOM 1487 C C . LEU A 1 190 ? -0.653 10.075 21.400 1.00 81.88 190 LEU A C 1
ATOM 1489 O O . LEU A 1 190 ? -0.939 10.089 22.601 1.00 81.88 190 LEU A O 1
ATOM 1493 N N . GLN A 1 191 ? -1.416 10.632 20.456 1.00 71.62 191 GLN A N 1
ATOM 1494 C CA . GLN A 1 191 ? -2.811 10.966 20.705 1.00 71.62 191 GLN A CA 1
ATOM 1495 C C . GLN A 1 191 ? -3.491 9.639 21.038 1.00 71.62 191 GLN A C 1
ATOM 1497 O O . GLN A 1 191 ? -3.966 8.913 20.168 1.00 71.62 191 GLN A O 1
ATOM 1502 N N . ARG A 1 192 ? -3.464 9.262 22.323 1.00 64.31 192 ARG A N 1
ATOM 1503 C CA . ARG A 1 192 ? -4.424 8.319 22.871 1.00 64.31 192 ARG A CA 1
ATOM 1504 C C . ARG A 1 192 ? -5.743 8.948 22.505 1.00 64.31 192 ARG A C 1
ATOM 1506 O O . ARG A 1 192 ? -5.982 10.070 22.948 1.00 64.31 192 ARG A O 1
ATOM 1513 N N . SER A 1 193 ? -6.475 8.274 21.618 1.00 49.72 193 SER A N 1
ATOM 1514 C CA . SER A 1 193 ? -7.814 8.658 21.202 1.00 49.72 193 SER A CA 1
ATOM 1515 C C . SER A 1 193 ? -8.493 9.267 22.415 1.00 49.72 193 SER A C 1
ATOM 1517 O O . SER A 1 193 ? -8.615 8.622 23.462 1.00 49.72 193 SER A O 1
ATOM 1519 N N . ILE A 1 194 ? -8.689 10.576 22.312 1.00 45.69 194 ILE A N 1
ATOM 1520 C CA . ILE A 1 194 ? -9.262 11.399 23.352 1.00 45.69 194 ILE A CA 1
ATOM 1521 C C . ILE A 1 194 ? -10.584 10.703 23.649 1.00 45.69 194 ILE A C 1
ATOM 1523 O O . ILE A 1 194 ? -11.435 10.619 22.766 1.00 45.69 194 ILE A O 1
ATOM 1527 N N . VAL A 1 195 ? -10.725 10.135 24.855 1.00 48.66 195 VAL A N 1
ATOM 1528 C CA . VAL A 1 195 ? -12.053 9.958 25.457 1.00 48.66 195 VAL A CA 1
ATOM 1529 C C . VAL A 1 195 ? -12.756 11.264 25.143 1.00 48.66 195 VAL A C 1
ATOM 1531 O O . VAL A 1 195 ? -12.175 12.271 25.556 1.00 48.66 195 VAL A O 1
ATOM 1534 N N . PRO A 1 196 ? -13.846 11.275 24.347 1.00 45.28 196 PRO A N 1
ATOM 1535 C CA . PRO A 1 196 ? -14.394 12.494 23.771 1.00 45.28 196 PRO A CA 1
ATOM 1536 C C . PRO A 1 196 ? -14.414 13.538 24.870 1.00 45.28 196 PRO A C 1
ATOM 1538 O O . PRO A 1 196 ? -15.080 13.368 25.893 1.00 45.28 196 PRO A O 1
ATOM 1541 N N . GLN A 1 197 ? -13.522 14.521 24.727 1.00 40.53 197 GLN A N 1
ATOM 1542 C CA . GLN A 1 197 ? -13.394 15.586 25.695 1.00 40.53 197 GLN A CA 1
ATOM 1543 C C . GLN A 1 197 ? -14.781 16.194 25.697 1.00 40.53 197 GLN A C 1
ATOM 1545 O O . GLN A 1 197 ? -15.265 16.555 24.627 1.00 40.53 197 GLN A O 1
ATOM 1550 N N . SER A 1 198 ? -15.441 16.182 26.854 1.00 48.47 198 SER A N 1
ATOM 1551 C CA . SER A 1 198 ? -16.722 16.842 27.055 1.00 48.47 198 SER A CA 1
ATOM 1552 C C . SER A 1 198 ? -16.518 18.287 26.606 1.00 48.47 198 SER A C 1
ATOM 1554 O O . SER A 1 198 ? -15.964 19.105 27.345 1.00 48.47 198 SER A O 1
ATOM 1556 N N . VAL A 1 199 ? -16.852 18.565 25.348 1.00 44.75 199 VAL A N 1
ATOM 1557 C CA . VAL A 1 199 ? -16.902 19.908 24.809 1.00 44.75 199 VAL A CA 1
ATOM 1558 C C . VAL A 1 199 ? -17.996 20.548 25.637 1.00 44.75 199 VAL A C 1
ATOM 1560 O O . VAL A 1 199 ? -19.144 20.109 25.607 1.00 44.75 199 VAL A O 1
ATOM 1563 N N . SER A 1 200 ? -17.605 21.498 26.481 1.00 49.12 200 SER A N 1
ATOM 1564 C CA . SER A 1 200 ? -18.545 22.369 27.172 1.00 49.12 200 SER A CA 1
ATOM 1565 C C . SER A 1 200 ? -19.573 22.847 26.145 1.00 49.12 200 SER A C 1
ATOM 1567 O O . SER A 1 200 ? -19.146 23.353 25.102 1.00 49.12 200 SER A O 1
ATOM 1569 N N . PRO A 1 201 ? -20.876 22.643 26.394 1.00 46.44 201 PRO A N 1
ATOM 1570 C CA . PRO A 1 201 ? -21.888 22.761 25.361 1.00 46.44 201 PRO A CA 1
ATOM 1571 C C . PRO A 1 201 ? -21.867 24.173 24.764 1.00 46.44 201 PRO A C 1
ATOM 1573 O O . PRO A 1 201 ? -22.035 25.142 25.514 1.00 46.44 201 PRO A O 1
ATOM 1576 N N . PRO A 1 202 ? -21.667 24.326 23.441 1.00 45.09 202 PRO A N 1
ATOM 1577 C CA . PRO A 1 202 ? -22.185 25.498 22.766 1.00 45.09 202 PRO A CA 1
ATOM 1578 C C . PRO A 1 202 ? -23.702 25.515 22.972 1.00 45.09 202 PRO A C 1
ATOM 1580 O O . PRO A 1 202 ? -24.354 24.478 23.077 1.00 45.09 202 PRO A O 1
ATOM 1583 N N . THR A 1 203 ? -24.229 26.720 23.126 1.00 46.25 203 THR A N 1
ATOM 1584 C CA . THR A 1 203 ? -25.628 27.043 23.398 1.00 46.25 203 THR A CA 1
ATOM 1585 C C . THR A 1 203 ? -26.589 26.110 22.637 1.00 46.25 203 THR A C 1
ATOM 1587 O O . THR A 1 203 ? -26.431 25.969 21.423 1.00 46.25 203 THR A O 1
ATOM 1590 N N . PRO A 1 204 ? -27.550 25.458 23.327 1.00 43.72 204 PRO A N 1
ATOM 1591 C CA . PRO A 1 204 ? -28.388 24.419 22.742 1.00 43.72 204 PRO A CA 1
ATOM 1592 C C . PRO A 1 204 ? -29.236 25.039 21.641 1.00 43.72 204 PRO A C 1
ATOM 1594 O O . PRO A 1 204 ? -30.141 25.832 21.902 1.00 43.72 204 PRO A O 1
ATOM 1597 N N . THR A 1 205 ? -28.897 24.698 20.408 1.00 48.41 205 THR A N 1
ATOM 1598 C CA . THR A 1 205 ? -29.672 25.065 19.234 1.00 48.41 205 THR A CA 1
ATOM 1599 C C . THR A 1 205 ? -29.884 23.762 18.481 1.00 48.41 205 THR A C 1
ATOM 1601 O O . THR A 1 205 ? -28.952 23.259 17.869 1.00 48.41 205 THR A O 1
ATOM 1604 N N . GLU A 1 206 ? -31.099 23.231 18.621 1.00 56.53 206 GLU A N 1
ATOM 1605 C CA . GLU A 1 206 ? -31.608 21.971 18.063 1.00 56.53 206 GLU A CA 1
ATOM 1606 C C . GLU A 1 206 ? -31.009 20.679 18.647 1.00 56.53 206 GLU A C 1
ATOM 1608 O O . GLU A 1 206 ? -29.827 20.560 18.943 1.00 56.53 206 GLU A O 1
ATOM 1613 N N . ASP A 1 207 ? -31.899 19.727 18.904 1.00 62.19 207 ASP A N 1
ATOM 1614 C CA . ASP A 1 207 ? -31.651 18.473 19.603 1.00 62.19 207 ASP A CA 1
ATOM 1615 C C . ASP A 1 207 ? -30.590 17.610 18.889 1.00 62.19 207 ASP A C 1
ATOM 1617 O O . ASP A 1 207 ? -30.748 17.285 17.713 1.00 62.19 207 ASP A O 1
ATOM 1621 N N . ASP A 1 208 ? -29.529 17.189 19.588 1.00 80.88 208 ASP A N 1
ATOM 1622 C CA . ASP A 1 208 ? -28.523 16.274 19.030 1.00 80.88 208 ASP A CA 1
ATOM 1623 C C . ASP A 1 208 ? -29.169 14.903 18.737 1.00 80.88 208 ASP A C 1
ATOM 1625 O O . ASP A 1 208 ? -29.359 14.065 19.629 1.00 80.88 208 ASP A O 1
ATOM 1629 N N . LEU A 1 209 ? -29.538 14.680 17.473 1.00 86.94 209 LEU A N 1
ATOM 1630 C CA . LEU A 1 209 ? -30.086 13.423 16.969 1.00 86.94 209 LEU A CA 1
ATOM 1631 C C . LEU A 1 209 ? -28.957 12.441 16.637 1.00 86.94 209 LEU A C 1
ATOM 1633 O O . LEU A 1 209 ? -28.038 12.742 15.877 1.00 86.94 209 LEU A O 1
ATOM 1637 N N . PHE A 1 210 ? -29.064 11.219 17.148 1.00 90.94 210 PHE A N 1
ATOM 1638 C CA . PHE A 1 210 ? -28.108 10.138 16.932 1.00 90.94 210 PHE A CA 1
ATOM 1639 C C . PHE A 1 210 ? -28.771 8.957 16.231 1.00 90.94 210 PHE A C 1
ATOM 1641 O O . PHE A 1 210 ? -29.793 8.440 16.684 1.00 90.94 210 PHE A O 1
ATOM 1648 N N . LEU A 1 211 ? -28.145 8.472 15.159 1.00 91.88 211 LEU A N 1
ATOM 1649 C CA . LEU A 1 211 ? -28.587 7.287 14.430 1.00 91.88 211 LEU A CA 1
ATOM 1650 C C . LEU A 1 211 ? -27.911 6.027 14.983 1.00 91.88 211 LEU A C 1
ATOM 1652 O O . LEU A 1 211 ? -26.718 5.797 14.779 1.00 91.88 211 LEU A O 1
ATOM 1656 N N . PHE A 1 212 ? -28.684 5.165 15.632 1.00 92.94 212 PHE A N 1
ATOM 1657 C CA . PHE A 1 212 ? -28.233 3.835 16.028 1.00 92.94 212 PHE A CA 1
ATOM 1658 C C . PHE A 1 212 ? -28.364 2.878 14.851 1.00 92.94 212 PHE A C 1
ATOM 1660 O O . PHE A 1 212 ? -29.376 2.890 14.158 1.00 92.94 212 PHE A O 1
ATOM 1667 N N . THR A 1 213 ? -27.351 2.035 14.635 1.00 93.12 213 THR A N 1
ATOM 1668 C CA . THR A 1 213 ? -27.330 1.043 13.550 1.00 93.12 213 THR A CA 1
ATOM 1669 C C . THR A 1 213 ? -26.976 -0.339 14.089 1.00 93.12 213 THR A C 1
ATOM 1671 O O . THR A 1 213 ? -25.955 -0.506 14.757 1.00 93.12 213 THR A O 1
ATOM 1674 N N . VAL A 1 214 ? -27.791 -1.338 13.757 1.00 94.50 214 VAL A N 1
ATOM 1675 C CA . VAL A 1 214 ? -27.606 -2.747 14.123 1.00 94.50 214 VAL A CA 1
ATOM 1676 C C . VAL A 1 214 ? -27.729 -3.611 12.869 1.00 94.50 214 VAL A C 1
ATOM 1678 O O . VAL A 1 214 ? -28.586 -3.378 12.020 1.00 94.50 214 VAL A O 1
ATOM 1681 N N . TYR A 1 215 ? -26.876 -4.623 12.741 1.00 94.69 215 TYR A N 1
ATOM 1682 C CA . TYR A 1 215 ? -26.873 -5.532 11.598 1.00 94.69 215 TYR A CA 1
ATOM 1683 C C . TYR A 1 215 ? -27.464 -6.881 11.988 1.00 94.69 215 TYR A C 1
ATOM 1685 O O . TYR A 1 215 ? -27.003 -7.504 12.942 1.00 94.69 215 TYR A O 1
ATOM 1693 N N . GLN A 1 216 ? -28.457 -7.335 11.228 1.00 95.69 216 GLN A N 1
ATOM 1694 C CA . GLN A 1 216 ? -28.990 -8.693 11.295 1.00 95.69 216 GLN A CA 1
ATOM 1695 C C . GLN A 1 216 ? -28.235 -9.564 10.298 1.00 95.69 216 GLN A C 1
ATOM 1697 O O . GLN A 1 216 ? -28.171 -9.211 9.124 1.00 95.69 216 GLN A O 1
ATOM 1702 N N . ASN A 1 217 ? -27.703 -10.700 10.733 1.00 94.38 217 ASN A N 1
ATOM 1703 C CA . ASN A 1 217 ? -26.907 -11.603 9.910 1.00 94.38 217 ASN A CA 1
ATOM 1704 C C . ASN A 1 217 ? -27.574 -12.974 9.816 1.00 94.38 217 ASN A C 1
ATOM 1706 O O . ASN A 1 217 ? -27.985 -13.540 10.827 1.00 94.38 217 ASN A O 1
ATOM 1710 N N . GLU A 1 218 ? -27.638 -13.523 8.604 1.00 94.69 218 GLU A N 1
ATOM 1711 C CA . GLU A 1 218 ? -28.215 -14.844 8.354 1.00 94.69 218 GLU A CA 1
ATOM 1712 C C . GLU A 1 218 ? -27.353 -15.670 7.408 1.00 94.69 218 GLU A C 1
ATOM 1714 O O . GLU A 1 218 ? -26.658 -15.142 6.531 1.00 94.69 218 GLU A O 1
ATOM 1719 N N . ARG A 1 219 ? -27.442 -16.989 7.580 1.00 92.75 219 ARG A N 1
ATOM 1720 C CA . ARG A 1 219 ? -26.786 -17.987 6.747 1.00 92.75 219 ARG A CA 1
ATOM 1721 C C . ARG A 1 219 ? -27.809 -18.938 6.144 1.00 92.75 219 ARG A C 1
ATOM 1723 O O . ARG A 1 219 ? -28.714 -19.396 6.840 1.00 92.75 219 ARG A O 1
ATOM 1730 N N . TRP A 1 220 ? -27.640 -19.245 4.864 1.00 91.69 220 TRP A N 1
ATOM 1731 C CA . TRP A 1 220 ? -28.429 -20.262 4.186 1.00 91.69 220 TRP A CA 1
ATOM 1732 C C . TRP A 1 220 ? -27.920 -21.661 4.535 1.00 91.69 220 TRP A C 1
ATOM 1734 O O . TRP A 1 220 ? -26.727 -21.951 4.400 1.00 91.69 220 TRP A O 1
ATOM 1744 N N . TRP A 1 221 ? -28.835 -22.534 4.940 1.00 86.38 221 TRP A N 1
ATOM 1745 C CA . TRP A 1 221 ? -28.570 -23.932 5.248 1.00 86.38 221 TRP A CA 1
ATOM 1746 C C . TRP A 1 221 ? -29.447 -24.843 4.400 1.00 86.38 221 TRP A C 1
ATOM 1748 O O . TRP A 1 221 ? -30.658 -24.648 4.285 1.00 86.38 221 TRP A O 1
ATOM 1758 N N . VAL A 1 222 ? -28.833 -25.891 3.849 1.00 87.19 222 VAL A N 1
ATOM 1759 C CA . VAL A 1 222 ? -29.549 -26.925 3.097 1.00 87.19 222 VAL A CA 1
ATOM 1760 C C . VAL A 1 222 ? -30.632 -27.534 3.995 1.00 87.19 222 VAL A C 1
ATOM 1762 O O . VAL A 1 222 ? -30.320 -28.150 5.011 1.00 87.19 222 VAL A O 1
ATOM 1765 N N . GLY A 1 223 ? -31.899 -27.352 3.618 1.00 90.12 223 GLY A N 1
ATOM 1766 C CA . GLY A 1 223 ? -33.060 -27.896 4.333 1.00 90.12 223 GLY A CA 1
ATOM 1767 C C . GLY A 1 223 ? -33.577 -27.069 5.520 1.00 90.12 223 GLY A C 1
ATOM 1768 O O . GLY A 1 223 ? -34.606 -27.437 6.078 1.00 90.12 223 GLY A O 1
ATOM 1769 N N . LEU A 1 224 ? -32.909 -25.971 5.895 1.00 86.12 224 LEU A N 1
ATOM 1770 C CA . LEU A 1 224 ? -33.330 -25.056 6.974 1.00 86.12 224 LEU A CA 1
ATOM 1771 C C . LEU A 1 224 ? -33.557 -23.610 6.490 1.00 86.12 224 LEU A C 1
ATOM 1773 O O . LEU A 1 224 ? -33.971 -22.767 7.281 1.00 86.12 224 LEU A O 1
ATOM 1777 N N . ASP A 1 225 ? -33.298 -23.333 5.208 1.00 91.75 225 ASP A N 1
ATOM 1778 C CA . ASP A 1 225 ? -33.350 -22.004 4.592 1.00 91.75 225 ASP A CA 1
ATOM 1779 C C . ASP A 1 225 ? -32.414 -20.991 5.282 1.00 91.75 225 ASP A C 1
ATOM 1781 O O . ASP A 1 225 ? -31.336 -21.345 5.772 1.00 91.75 225 ASP A O 1
ATOM 1785 N N . TRP A 1 226 ? -32.754 -19.704 5.227 1.00 92.50 226 TRP A N 1
ATOM 1786 C CA . TRP A 1 226 ? -32.009 -18.643 5.893 1.00 92.50 226 TRP A CA 1
ATOM 1787 C C . TRP A 1 226 ? -32.269 -18.679 7.394 1.00 92.50 226 TRP A C 1
ATOM 1789 O O . TRP A 1 226 ? -33.411 -18.591 7.838 1.00 92.50 226 TRP A O 1
ATOM 1799 N N . THR A 1 227 ? -31.200 -18.777 8.180 1.00 92.75 227 THR A N 1
ATOM 1800 C CA . THR A 1 227 ? -31.294 -18.839 9.641 1.00 92.75 227 THR A CA 1
ATOM 1801 C C . THR A 1 227 ? -30.261 -17.938 10.308 1.00 92.75 227 THR A C 1
ATOM 1803 O O . THR A 1 227 ? -29.211 -17.637 9.736 1.00 92.75 227 THR A O 1
ATOM 1806 N N . ALA A 1 228 ? -30.521 -17.577 11.564 1.00 92.06 228 ALA A N 1
ATOM 1807 C CA . ALA A 1 228 ? -29.576 -16.874 12.431 1.00 92.06 228 ALA A CA 1
ATOM 1808 C C . ALA A 1 228 ? -28.440 -17.777 12.970 1.00 92.06 228 ALA A C 1
ATOM 1810 O O . ALA A 1 228 ? -27.619 -17.320 13.764 1.00 92.06 228 ALA A O 1
ATOM 1811 N N . ALA A 1 229 ? -28.381 -19.056 12.576 1.00 90.00 229 ALA A N 1
ATOM 1812 C CA . ALA A 1 229 ? -27.315 -19.971 12.971 1.00 90.00 229 ALA A CA 1
ATOM 1813 C C . ALA A 1 229 ? -26.087 -19.769 12.068 1.00 90.00 229 ALA A C 1
ATOM 1815 O O . ALA A 1 229 ? -25.976 -20.368 10.999 1.00 90.00 229 ALA A O 1
ATOM 1816 N N . LEU A 1 230 ? -25.167 -18.895 12.477 1.00 89.50 230 LEU A N 1
ATOM 1817 C CA . LEU A 1 230 ? -23.896 -18.677 11.775 1.00 89.50 230 LEU A CA 1
ATOM 1818 C C . LEU A 1 230 ? -22.805 -19.633 12.275 1.00 89.50 230 LEU A C 1
ATOM 1820 O O . LEU A 1 230 ? -22.915 -20.219 13.354 1.00 89.50 230 LEU A O 1
ATOM 1824 N N . LEU A 1 231 ? -21.739 -19.809 11.488 1.00 86.81 231 LEU A N 1
ATOM 1825 C CA . LEU A 1 231 ? -20.590 -20.604 11.930 1.00 86.81 231 LEU A CA 1
ATOM 1826 C C . LEU A 1 231 ? -19.840 -19.890 13.075 1.00 86.81 231 LEU A C 1
ATOM 1828 O O . LEU A 1 231 ? -19.810 -18.663 13.106 1.00 86.81 231 LEU A O 1
ATOM 1832 N N . PRO A 1 232 ? -19.140 -20.613 13.970 1.00 84.12 232 PRO A N 1
ATOM 1833 C CA . PRO A 1 232 ? -18.411 -19.996 15.089 1.00 84.12 232 PRO A CA 1
ATOM 1834 C C . PRO A 1 232 ? -17.344 -18.962 14.693 1.00 84.12 232 PRO A C 1
ATOM 1836 O O . PRO A 1 232 ? -17.007 -18.094 15.490 1.00 84.12 232 PRO A O 1
ATOM 1839 N N . ASN A 1 233 ? -16.806 -19.058 13.473 1.00 82.62 233 ASN A N 1
ATOM 1840 C CA . ASN A 1 233 ? -15.807 -18.125 12.939 1.00 82.62 233 ASN A CA 1
ATOM 1841 C C . ASN A 1 233 ? -16.433 -16.954 12.158 1.00 82.62 233 ASN A C 1
ATOM 1843 O O . ASN A 1 233 ? -15.709 -16.153 11.568 1.00 82.62 233 ASN A O 1
ATOM 1847 N N . GLU A 1 234 ? -17.761 -16.881 12.097 1.00 84.38 234 GLU A N 1
ATOM 1848 C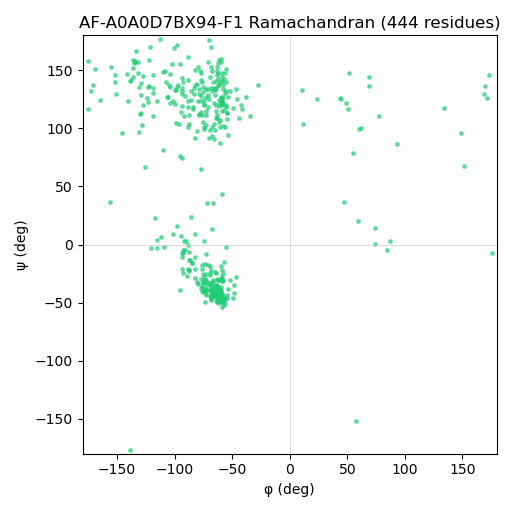 CA . GLU A 1 234 ? -18.500 -15.820 11.421 1.00 84.38 234 GLU A CA 1
ATOM 1849 C C . GLU A 1 234 ? -18.959 -14.749 12.414 1.00 84.38 234 GLU A C 1
ATOM 1851 O O . GLU A 1 234 ? -18.826 -14.874 13.631 1.00 84.38 234 GLU A O 1
ATOM 1856 N N . ARG A 1 235 ? -19.487 -13.650 11.871 1.00 89.62 235 ARG A N 1
ATOM 1857 C CA . ARG A 1 235 ? -20.088 -12.581 12.672 1.00 89.62 235 ARG A CA 1
ATOM 1858 C C . ARG A 1 235 ? -21.316 -13.097 13.448 1.00 89.62 235 ARG A C 1
ATOM 1860 O O . ARG A 1 235 ? -22.010 -13.979 12.943 1.00 89.62 235 ARG A O 1
ATOM 1867 N N . PRO A 1 236 ? -21.619 -12.541 14.634 1.00 92.94 236 PRO A N 1
ATOM 1868 C CA . PRO A 1 236 ? -22.820 -12.896 15.395 1.00 92.94 236 PRO A CA 1
ATOM 1869 C C . PRO A 1 236 ? -24.114 -12.623 14.614 1.00 92.94 236 PRO A C 1
ATOM 1871 O O . PRO A 1 236 ? -24.121 -11.797 13.704 1.00 92.94 236 PRO A O 1
ATOM 1874 N N . SER A 1 237 ? -25.228 -13.256 14.995 1.00 93.75 237 SER A N 1
ATOM 1875 C CA . SER A 1 237 ? -26.545 -13.045 14.358 1.00 93.75 237 SER A CA 1
ATOM 1876 C C . SER A 1 237 ? -27.031 -11.597 14.423 1.00 93.75 237 SER A C 1
ATOM 1878 O O . SER A 1 237 ? -27.692 -11.129 13.500 1.00 93.75 237 SER A O 1
ATOM 1880 N N . TRP A 1 238 ? -26.641 -10.874 15.470 1.00 95.75 238 TRP A N 1
ATOM 1881 C CA . TRP A 1 238 ? -26.841 -9.438 15.617 1.00 95.75 238 TRP A CA 1
ATOM 1882 C C . TRP A 1 238 ? -25.506 -8.776 15.931 1.00 95.75 238 TRP A C 1
ATOM 1884 O O . TRP A 1 238 ? -24.863 -9.127 16.925 1.00 95.75 238 TRP A O 1
ATOM 1894 N N . SER A 1 239 ? -25.065 -7.847 15.081 1.00 94.12 239 SER A N 1
ATOM 1895 C CA . SER A 1 239 ? -23.738 -7.243 15.203 1.00 94.12 239 SER A CA 1
ATOM 1896 C C . SER A 1 239 ? -23.712 -5.724 15.055 1.00 94.12 239 SER A C 1
ATOM 1898 O O . SER A 1 239 ? -24.586 -5.118 14.434 1.00 94.12 239 SER A O 1
ATOM 1900 N N . SER A 1 240 ? -22.660 -5.106 15.595 1.00 92.62 240 SER A N 1
ATOM 1901 C CA . SER A 1 240 ? -22.320 -3.708 15.334 1.00 92.62 240 SER A CA 1
ATOM 1902 C C . SER A 1 240 ? -21.857 -3.518 13.888 1.00 92.62 240 SER A C 1
ATOM 1904 O O . SER A 1 240 ? -21.566 -4.490 13.183 1.00 92.62 240 SER A O 1
ATOM 1906 N N . ALA A 1 241 ? -21.723 -2.260 13.464 1.00 85.56 241 ALA A N 1
ATOM 1907 C CA . ALA A 1 241 ? -21.143 -1.937 12.166 1.00 85.56 241 ALA A CA 1
ATOM 1908 C C . ALA A 1 241 ? -19.719 -2.522 11.999 1.00 85.56 241 ALA A C 1
ATOM 1910 O O . ALA A 1 241 ? -18.970 -2.633 12.986 1.00 85.56 241 ALA A O 1
ATOM 1911 N N . PRO A 1 242 ? -19.328 -2.893 10.766 1.00 80.81 242 PRO A N 1
ATOM 1912 C CA . PRO A 1 242 ? -17.935 -3.169 10.425 1.00 80.81 242 PRO A CA 1
ATOM 1913 C C . PRO A 1 242 ? -17.026 -1.972 10.768 1.00 80.81 242 PRO A C 1
ATOM 1915 O O . PRO A 1 242 ? -17.492 -0.835 10.751 1.00 80.81 242 PRO A O 1
ATOM 1918 N N . PRO A 1 243 ? -15.734 -2.187 11.083 1.00 80.12 243 PRO A N 1
ATOM 1919 C CA . PRO A 1 243 ? -15.004 -3.459 11.044 1.00 80.12 243 PRO A CA 1
ATOM 1920 C C . PRO A 1 243 ? -15.102 -4.287 12.336 1.00 80.12 243 PRO A C 1
ATOM 1922 O O . PRO A 1 243 ? -14.597 -5.405 12.379 1.00 80.12 243 PRO A O 1
ATOM 1925 N N . ALA A 1 244 ? -15.703 -3.743 13.398 1.00 81.31 244 ALA A N 1
ATOM 1926 C CA . ALA A 1 244 ? -15.653 -4.336 14.733 1.00 81.31 244 ALA A CA 1
ATOM 1927 C C . ALA A 1 244 ? -16.567 -5.564 14.892 1.00 81.31 244 ALA A C 1
ATOM 1929 O O . ALA A 1 244 ? -16.180 -6.526 15.555 1.00 81.31 244 ALA A O 1
ATOM 1930 N N . CYS A 1 245 ? -17.755 -5.541 14.270 1.00 87.31 245 CYS A N 1
ATOM 1931 C CA . CYS A 1 245 ? -18.715 -6.655 14.233 1.00 87.31 245 CYS A CA 1
ATOM 1932 C C . CYS A 1 245 ? -18.981 -7.317 15.605 1.00 87.31 245 CYS A C 1
ATOM 1934 O O . CYS A 1 245 ? -19.143 -8.535 15.694 1.00 87.31 245 CYS A O 1
ATOM 1936 N N . HIS A 1 246 ? -19.018 -6.528 16.683 1.00 89.81 246 HIS A N 1
ATOM 1937 C CA . HIS A 1 246 ? -19.280 -7.026 18.034 1.00 89.81 246 HIS A CA 1
ATOM 1938 C C . HIS A 1 246 ? -20.715 -7.528 18.159 1.00 89.81 246 HIS A C 1
ATOM 1940 O O . HIS A 1 246 ? -21.594 -6.999 17.491 1.00 89.81 246 HIS A O 1
ATOM 1946 N N . ALA A 1 247 ? -20.958 -8.521 19.019 1.00 92.38 247 ALA A N 1
ATOM 1947 C CA . ALA A 1 247 ? -22.307 -9.008 19.294 1.00 92.38 247 ALA A CA 1
ATOM 1948 C C . ALA A 1 247 ? -23.144 -7.922 19.985 1.00 92.38 247 ALA A C 1
ATOM 1950 O O . ALA A 1 247 ? -22.669 -7.276 20.921 1.00 92.38 247 ALA A O 1
ATOM 1951 N N . VAL A 1 248 ? -24.382 -7.735 19.531 1.00 93.69 248 VAL A N 1
ATOM 1952 C CA . VAL A 1 248 ? -25.313 -6.724 20.054 1.00 93.69 248 VAL A CA 1
ATOM 1953 C C . VAL A 1 248 ? -26.673 -7.368 20.315 1.00 93.69 248 VAL A C 1
ATOM 1955 O O . VAL A 1 248 ? -26.998 -8.402 19.732 1.00 93.69 248 VAL A O 1
ATOM 1958 N N . ALA A 1 249 ? -27.471 -6.772 21.200 1.00 93.12 249 ALA A N 1
ATOM 1959 C CA . ALA A 1 249 ? -28.854 -7.186 21.400 1.00 93.12 249 ALA A CA 1
ATOM 1960 C C . ALA A 1 249 ? -29.686 -6.985 20.114 1.00 93.12 249 ALA A C 1
ATOM 1962 O O . ALA A 1 249 ? -29.439 -6.027 19.371 1.00 93.12 249 ALA A O 1
ATOM 1963 N N . PRO A 1 250 ? -30.686 -7.846 19.853 1.00 92.94 250 PRO A N 1
ATOM 1964 C CA . PRO A 1 250 ? -31.625 -7.627 18.762 1.00 92.94 250 PRO A CA 1
ATOM 1965 C C . PRO A 1 250 ? -32.419 -6.326 18.980 1.00 92.94 250 PRO A C 1
ATOM 1967 O O . PRO A 1 250 ? -32.623 -5.928 20.128 1.00 92.94 250 PRO A O 1
ATOM 1970 N N . PRO A 1 251 ? -32.952 -5.704 17.915 1.00 91.94 251 PRO A N 1
ATOM 1971 C CA . PRO A 1 251 ? -33.748 -4.477 17.979 1.00 91.94 251 PRO A CA 1
ATOM 1972 C C . PRO A 1 251 ? -34.872 -4.479 19.028 1.00 91.94 251 PRO A C 1
ATOM 1974 O O . PRO A 1 251 ? -35.125 -3.451 19.653 1.00 91.94 251 PRO A O 1
ATOM 1977 N N . ALA A 1 252 ? -35.507 -5.634 19.261 1.00 88.94 252 ALA A N 1
ATOM 1978 C CA . ALA A 1 252 ? -36.563 -5.807 20.262 1.00 88.94 252 ALA A CA 1
ATOM 1979 C C . ALA A 1 252 ? -36.067 -5.711 21.721 1.00 88.94 252 ALA A C 1
ATOM 1981 O O . ALA A 1 252 ? -36.836 -5.350 22.605 1.00 88.94 252 ALA A O 1
ATOM 1982 N N . LEU A 1 253 ? -34.792 -6.023 21.975 1.00 90.94 253 LEU A N 1
ATOM 1983 C CA . LEU A 1 253 ? -34.170 -6.018 23.307 1.00 90.94 253 LEU A CA 1
ATOM 1984 C C . LEU A 1 253 ? -33.115 -4.913 23.461 1.00 90.94 253 LEU A C 1
ATOM 1986 O O . LEU A 1 253 ? -32.398 -4.869 24.461 1.00 90.94 253 LEU A O 1
ATOM 1990 N N . PHE A 1 254 ? -32.974 -4.038 22.466 1.00 91.00 254 PHE A N 1
ATOM 1991 C CA . PHE A 1 254 ? -31.962 -2.994 22.483 1.00 91.00 254 PHE A CA 1
ATOM 1992 C C . PHE A 1 254 ? -32.386 -1.861 23.427 1.00 91.00 254 PHE A C 1
ATOM 1994 O O . PHE A 1 254 ? -33.319 -1.108 23.140 1.00 91.00 254 PHE A O 1
ATOM 2001 N N . ALA A 1 255 ? -31.674 -1.724 24.546 1.00 89.50 255 ALA A N 1
ATOM 2002 C CA . ALA A 1 255 ? -31.896 -0.674 25.532 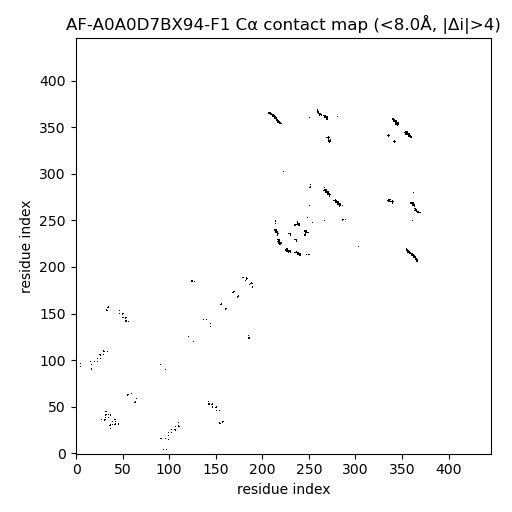1.00 89.50 255 ALA A CA 1
ATOM 2003 C C . ALA A 1 255 ? -30.935 0.503 25.322 1.00 89.50 255 ALA A C 1
ATOM 2005 O O . ALA A 1 255 ? -29.739 0.314 25.089 1.00 89.50 255 ALA A O 1
ATOM 2006 N N . LEU A 1 256 ? -31.462 1.721 25.439 1.00 90.06 256 LEU A N 1
ATOM 2007 C CA . LEU A 1 256 ? -30.653 2.934 25.419 1.00 90.06 256 LEU A CA 1
ATOM 2008 C C . LEU A 1 256 ? -29.979 3.182 26.783 1.00 90.06 256 LEU A C 1
ATOM 2010 O O . LEU A 1 256 ? -30.525 2.787 27.819 1.00 90.06 256 LEU A O 1
ATOM 2014 N N . PRO A 1 257 ? -28.820 3.866 26.813 1.00 89.44 257 PRO A N 1
ATOM 2015 C CA . PRO A 1 257 ? -28.232 4.354 28.057 1.00 89.44 257 PRO A CA 1
ATOM 2016 C C . PRO A 1 257 ? -29.157 5.355 28.783 1.00 89.44 257 PRO A C 1
ATOM 2018 O O . PRO A 1 257 ? -30.012 5.982 28.157 1.00 89.44 257 PRO A O 1
ATOM 2021 N N . PRO A 1 258 ? -28.986 5.565 30.100 1.00 87.25 258 PRO A N 1
ATOM 2022 C CA . PRO A 1 258 ? -29.768 6.560 30.833 1.00 87.25 258 PRO A CA 1
ATOM 2023 C C . PRO A 1 258 ? -29.541 7.974 30.273 1.00 87.25 258 PRO A C 1
ATOM 2025 O O . PRO A 1 258 ? -28.413 8.340 29.943 1.00 87.25 258 PRO A O 1
ATOM 2028 N N . GLY A 1 259 ? -30.610 8.771 30.183 1.00 86.56 259 GLY A N 1
ATOM 2029 C CA . GLY A 1 259 ? -30.581 10.119 29.588 1.00 86.56 259 GLY A CA 1
ATOM 2030 C C . GLY A 1 259 ? -30.790 10.148 28.070 1.00 86.56 259 GLY A C 1
ATOM 2031 O O . GLY A 1 259 ? -30.756 11.214 27.466 1.00 86.56 259 GLY A O 1
ATOM 2032 N N . TRP A 1 260 ? -31.028 8.996 27.448 1.00 90.44 260 TRP A N 1
ATOM 2033 C CA . TRP A 1 260 ? -31.360 8.894 26.032 1.00 90.44 260 TRP A CA 1
ATOM 2034 C C . TRP A 1 260 ? -32.825 8.521 25.855 1.00 90.44 260 TRP A C 1
ATOM 2036 O O . TRP A 1 260 ? -33.398 7.785 26.661 1.00 90.44 260 TRP A O 1
ATOM 2046 N N . GLU A 1 261 ? -33.413 8.983 24.762 1.00 90.69 261 GLU A N 1
ATOM 2047 C CA . GLU A 1 261 ? -34.774 8.639 24.380 1.00 90.69 261 GLU A CA 1
ATOM 2048 C C . GLU A 1 261 ? -34.861 8.380 22.879 1.00 90.69 261 GLU A C 1
ATOM 2050 O O . GLU A 1 261 ? -34.246 9.079 22.078 1.00 90.69 261 GLU A O 1
ATOM 2055 N N . TRP A 1 262 ? -35.647 7.379 22.488 1.00 91.81 262 TRP A N 1
ATOM 2056 C CA . TRP A 1 262 ? -35.950 7.139 21.085 1.00 91.81 262 TRP A CA 1
ATOM 2057 C C . TRP A 1 262 ? -36.865 8.231 20.528 1.00 91.81 262 TRP A C 1
ATOM 2059 O O . TRP A 1 262 ? -37.966 8.435 21.031 1.00 91.81 262 TRP A O 1
ATOM 2069 N N . VAL A 1 263 ? -36.432 8.871 19.445 1.00 90.25 263 VAL A N 1
ATOM 2070 C CA . VAL A 1 263 ? -37.263 9.807 18.673 1.00 90.25 263 VAL A CA 1
ATOM 2071 C C . VAL A 1 263 ? -38.247 9.029 17.802 1.00 90.25 263 VAL A C 1
ATOM 2073 O O . VAL A 1 263 ? -39.409 9.401 17.656 1.00 90.25 263 VAL A O 1
ATOM 2076 N N . GLU A 1 264 ? -37.801 7.897 17.264 1.00 88.12 264 GLU A N 1
ATOM 2077 C CA . GLU A 1 264 ? -38.621 7.015 16.437 1.00 88.12 264 GLU A CA 1
ATOM 2078 C C . GLU A 1 264 ? -39.271 5.910 17.263 1.00 88.12 264 GLU A C 1
ATOM 2080 O O . GLU A 1 264 ? -38.656 5.346 18.173 1.00 88.12 264 GLU A O 1
ATOM 2085 N N . LYS A 1 265 ? -40.512 5.549 16.923 1.00 85.56 265 LYS A N 1
ATOM 2086 C CA . LYS A 1 265 ? -41.272 4.516 17.646 1.00 85.56 265 LYS A CA 1
ATOM 2087 C C . LYS A 1 265 ? -40.765 3.103 17.379 1.00 85.56 265 LYS A C 1
ATOM 2089 O O . LYS A 1 265 ? -40.759 2.284 18.298 1.00 85.56 265 LYS A O 1
ATOM 2094 N N . GLU A 1 266 ? -40.302 2.839 16.164 1.00 89.38 266 GLU A N 1
ATOM 2095 C CA . GLU A 1 266 ? -39.857 1.520 15.722 1.00 89.38 266 GLU A CA 1
ATOM 2096 C C . GLU A 1 266 ? -38.518 1.603 14.988 1.00 89.38 266 GLU A C 1
ATOM 2098 O O . GLU A 1 266 ? -38.026 2.682 14.667 1.00 89.38 266 GLU A O 1
ATOM 2103 N N . TRP A 1 267 ? -37.893 0.446 14.784 1.00 92.38 267 TRP A N 1
ATOM 2104 C CA . TRP A 1 267 ? -36.681 0.347 13.981 1.00 92.38 267 TRP A CA 1
ATOM 2105 C C . TRP A 1 267 ? -37.036 0.314 12.494 1.00 92.38 267 TRP A C 1
ATOM 2107 O O . TRP A 1 267 ? -37.943 -0.404 12.080 1.00 92.38 267 TRP A O 1
ATOM 2117 N N . SER A 1 268 ? -36.267 1.030 11.680 1.00 91.75 268 SER A N 1
ATOM 2118 C CA . SER A 1 268 ? -36.396 1.031 10.222 1.00 91.75 268 SER A CA 1
ATOM 2119 C C . SER A 1 268 ? -35.298 0.198 9.570 1.00 91.75 268 SER A C 1
ATOM 2121 O O . SER A 1 268 ? -34.164 0.183 10.048 1.00 91.75 268 SER A O 1
ATOM 2123 N N . VAL A 1 269 ? -35.598 -0.449 8.450 1.00 92.94 269 VAL A N 1
ATOM 2124 C CA . VAL A 1 269 ? -34.608 -1.127 7.612 1.00 92.94 269 VAL A CA 1
ATOM 2125 C C . VAL A 1 269 ? -34.145 -0.173 6.527 1.00 92.94 269 VAL A C 1
ATOM 2127 O O . VAL A 1 269 ? -34.960 0.487 5.889 1.00 92.94 269 VAL A O 1
ATOM 2130 N N . LEU A 1 270 ? -32.838 -0.114 6.300 1.00 89.62 270 LEU A N 1
ATOM 2131 C CA . LEU A 1 270 ? -32.291 0.679 5.213 1.00 89.62 270 LEU A CA 1
ATOM 2132 C C . LEU A 1 270 ? -32.292 -0.127 3.909 1.00 89.62 270 LEU A C 1
ATOM 2134 O O . LEU A 1 270 ? -31.722 -1.218 3.855 1.00 89.62 270 LEU A O 1
ATOM 2138 N N . VAL A 1 271 ? -32.922 0.432 2.877 1.00 90.12 271 VAL A N 1
ATOM 2139 C CA . VAL A 1 271 ? -33.118 -0.168 1.557 1.00 90.12 271 VAL A CA 1
ATOM 2140 C C . VAL A 1 271 ? -32.546 0.765 0.486 1.00 90.12 271 VAL A C 1
ATOM 2142 O O . VAL A 1 271 ? -32.901 1.935 0.413 1.00 90.12 271 VAL A O 1
ATOM 2145 N N . LYS A 1 272 ? -31.661 0.246 -0.362 1.00 87.50 272 LYS A N 1
ATOM 2146 C CA . LYS A 1 272 ? -31.074 0.932 -1.513 1.00 87.50 272 LYS A CA 1
ATOM 2147 C C . LYS A 1 272 ? -31.187 0.035 -2.746 1.00 87.50 272 LYS A C 1
ATOM 2149 O O . LYS A 1 272 ? -30.375 -0.865 -2.935 1.00 87.50 272 LYS A O 1
ATOM 2154 N N . THR A 1 273 ? -32.212 0.254 -3.565 1.00 82.56 273 THR A N 1
ATOM 2155 C CA . THR A 1 273 ? -32.531 -0.620 -4.711 1.00 82.56 273 THR A CA 1
ATOM 2156 C C . THR A 1 273 ? -31.800 -0.254 -6.004 1.00 82.56 273 THR A C 1
ATOM 2158 O O . THR A 1 273 ? -31.668 -1.115 -6.869 1.00 82.56 273 THR A O 1
ATOM 2161 N N . THR A 1 274 ? -31.343 0.996 -6.158 1.00 80.06 274 THR A N 1
ATOM 2162 C CA . THR A 1 274 ? -30.714 1.520 -7.388 1.00 80.06 274 THR A CA 1
ATOM 2163 C C . THR A 1 274 ? -29.546 2.441 -7.037 1.00 80.06 274 THR A C 1
ATOM 2165 O O . THR A 1 274 ? -29.619 3.155 -6.039 1.00 80.06 274 THR A O 1
ATOM 2168 N N . ASP A 1 275 ? -28.494 2.469 -7.860 1.00 71.38 275 ASP A N 1
ATOM 2169 C CA . ASP A 1 275 ? -27.298 3.296 -7.618 1.00 71.38 275 ASP A CA 1
ATOM 2170 C C . ASP A 1 275 ? -27.574 4.809 -7.671 1.00 71.38 275 ASP A C 1
ATOM 2172 O O . ASP A 1 275 ? -26.853 5.586 -7.052 1.00 71.38 275 ASP A O 1
ATOM 2176 N N . GLU A 1 276 ? -28.639 5.223 -8.364 1.00 67.56 276 GLU A N 1
ATOM 2177 C CA . GLU A 1 276 ? -29.033 6.630 -8.524 1.00 67.56 276 GLU A CA 1
ATOM 2178 C C . GLU A 1 276 ? -29.929 7.171 -7.396 1.00 67.56 276 GLU A C 1
ATOM 2180 O O . GLU A 1 276 ? -30.132 8.380 -7.322 1.00 67.56 276 GLU A O 1
ATOM 2185 N N . HIS A 1 277 ? -30.496 6.309 -6.542 1.00 61.88 277 HIS A N 1
ATOM 2186 C CA . HIS A 1 277 ? -31.427 6.733 -5.489 1.00 61.88 277 HIS A CA 1
ATOM 2187 C C . HIS A 1 277 ? -30.752 6.717 -4.113 1.00 61.88 277 HIS A C 1
ATOM 2189 O O . HIS A 1 277 ? -30.047 5.766 -3.761 1.00 61.88 277 HIS A O 1
ATOM 2195 N N . ASP A 1 278 ? -31.013 7.760 -3.321 1.00 72.00 278 ASP A N 1
ATOM 2196 C CA . ASP A 1 278 ? -30.616 7.814 -1.915 1.00 72.00 278 ASP A CA 1
ATOM 2197 C C . ASP A 1 278 ? -31.241 6.648 -1.132 1.00 72.00 278 ASP A C 1
ATOM 2199 O O . ASP A 1 278 ? -32.342 6.181 -1.432 1.00 72.00 278 ASP A O 1
ATOM 2203 N N . ALA A 1 279 ? -30.527 6.158 -0.119 1.00 78.50 279 ALA A N 1
ATOM 2204 C CA . ALA A 1 279 ? -30.995 5.055 0.709 1.00 78.50 279 ALA A CA 1
ATOM 2205 C C . ALA A 1 279 ? -32.297 5.410 1.453 1.00 78.50 279 ALA A C 1
ATOM 2207 O O . ALA A 1 279 ? -32.341 6.357 2.240 1.00 78.50 279 ALA A O 1
ATOM 2208 N N . GLU A 1 280 ? -33.338 4.600 1.267 1.00 82.94 280 GLU A N 1
ATOM 2209 C CA . GLU A 1 280 ? -34.645 4.784 1.895 1.00 82.94 280 GLU A CA 1
ATOM 2210 C C . GLU A 1 280 ? -34.737 3.997 3.212 1.00 82.94 280 GLU A C 1
ATOM 2212 O O . GLU A 1 280 ? -34.271 2.860 3.325 1.00 82.94 280 GLU A O 1
ATOM 2217 N N . ARG A 1 281 ? -35.349 4.596 4.239 1.00 84.81 281 ARG A N 1
ATOM 2218 C CA . ARG A 1 281 ? -35.606 3.946 5.531 1.00 84.81 281 ARG A CA 1
ATOM 2219 C C . ARG A 1 281 ? -37.044 3.451 5.571 1.00 84.81 281 ARG A C 1
ATOM 2221 O O . ARG A 1 281 ? -37.968 4.232 5.758 1.00 84.81 281 ARG A O 1
ATOM 2228 N N . VAL A 1 282 ? -37.215 2.145 5.418 1.00 84.69 282 VAL A N 1
ATOM 2229 C CA . VAL A 1 282 ? -38.524 1.494 5.351 1.00 84.69 282 VAL A CA 1
ATOM 2230 C C . VAL A 1 282 ? -38.839 0.842 6.695 1.00 84.69 282 VAL A C 1
ATOM 2232 O O . VAL A 1 282 ? -38.072 0.010 7.187 1.00 84.69 282 VAL A O 1
ATOM 2235 N N . GLU A 1 283 ? -39.970 1.197 7.303 1.00 80.88 283 GLU A N 1
ATOM 2236 C CA . GLU A 1 283 ? -40.455 0.539 8.521 1.00 80.88 283 GLU A CA 1
ATOM 2237 C C . GLU A 1 283 ? -40.803 -0.924 8.224 1.00 80.88 283 GLU A C 1
ATOM 2239 O O . GLU A 1 283 ? -41.512 -1.242 7.265 1.00 80.88 283 GLU A O 1
ATOM 2244 N N . ARG A 1 284 ? -40.270 -1.845 9.032 1.00 80.69 284 ARG A N 1
ATOM 2245 C CA . ARG A 1 284 ? -40.507 -3.284 8.880 1.00 80.69 284 ARG A CA 1
ATOM 2246 C C . ARG A 1 284 ? -40.787 -3.909 10.245 1.00 80.69 284 ARG A C 1
ATOM 2248 O O . ARG A 1 284 ? -40.142 -3.528 11.222 1.00 80.69 284 ARG A O 1
ATOM 2255 N N . PRO A 1 285 ? -41.690 -4.903 10.313 1.00 75.75 285 PRO A N 1
ATOM 2256 C CA . PRO A 1 285 ? -42.018 -5.558 11.569 1.00 75.75 285 PRO A CA 1
ATOM 2257 C C . PRO A 1 285 ? -40.778 -6.233 12.158 1.00 75.75 285 PRO A C 1
ATOM 2259 O O . PRO A 1 285 ? -39.999 -6.878 11.447 1.00 75.75 285 PRO A O 1
ATOM 2262 N N . LEU A 1 286 ? -40.609 -6.085 13.471 1.00 78.88 286 LEU A N 1
ATOM 2263 C CA . LEU A 1 286 ? -39.509 -6.705 14.195 1.00 78.88 286 LEU A CA 1
ATOM 2264 C C . LEU A 1 286 ? -39.602 -8.238 14.108 1.00 78.88 286 LEU A C 1
ATOM 2266 O O . LEU A 1 286 ? -40.703 -8.794 14.171 1.00 78.88 286 LEU A O 1
ATOM 2270 N N . PRO A 1 287 ? -38.464 -8.944 13.993 1.00 72.12 287 PRO A N 1
ATOM 2271 C CA . PRO A 1 287 ? -38.462 -10.396 14.068 1.00 72.12 287 PRO A CA 1
ATOM 2272 C C . PRO A 1 287 ? -39.002 -10.821 15.436 1.00 72.12 287 PRO A C 1
ATOM 2274 O O . PRO A 1 287 ? -38.475 -10.409 16.470 1.00 72.12 287 PRO A O 1
ATOM 2277 N N . ALA A 1 288 ? -40.074 -11.614 15.434 1.00 64.25 288 ALA A N 1
ATOM 2278 C CA . ALA A 1 288 ? -40.725 -12.071 16.653 1.00 64.25 288 ALA A CA 1
ATOM 2279 C C . ALA A 1 288 ? -39.723 -12.829 17.540 1.00 64.25 288 ALA A C 1
ATOM 2281 O O . ALA A 1 288 ? -39.151 -13.836 17.115 1.00 64.25 288 ALA A O 1
ATOM 2282 N N . THR A 1 289 ? -39.516 -12.356 18.770 1.00 53.69 289 THR A N 1
ATOM 2283 C CA . THR A 1 289 ? -38.847 -13.135 19.815 1.00 53.69 289 THR A CA 1
ATOM 2284 C C . THR A 1 289 ? -39.731 -14.338 20.130 1.00 53.69 289 THR A C 1
ATOM 2286 O O . THR A 1 289 ? -40.952 -14.212 20.216 1.00 53.69 289 THR A O 1
ATOM 2289 N N . GLU A 1 290 ? -39.143 -15.529 20.205 1.00 53.84 290 GLU A N 1
ATOM 2290 C CA . GLU A 1 290 ? -39.857 -16.812 20.223 1.00 53.84 290 GLU A CA 1
ATOM 2291 C C . GLU A 1 290 ? -40.625 -17.120 21.526 1.00 53.84 290 GLU A C 1
ATOM 2293 O O . GLU A 1 290 ? -40.739 -18.281 21.890 1.00 53.84 290 GLU A O 1
ATOM 2298 N N . ASP A 1 291 ? -41.219 -16.126 22.187 1.00 45.38 291 ASP A N 1
ATOM 2299 C CA . ASP A 1 291 ? -41.999 -16.303 23.423 1.00 45.38 291 ASP A CA 1
ATOM 2300 C C . ASP A 1 291 ? -43.521 -16.375 23.171 1.00 45.38 291 ASP A C 1
ATOM 2302 O O . ASP A 1 291 ? -44.332 -16.258 24.089 1.00 45.38 291 ASP A O 1
ATOM 2306 N N . SER A 1 292 ? -43.945 -16.598 21.921 1.00 40.59 292 SER A N 1
ATOM 2307 C CA . SER A 1 292 ? -45.322 -17.019 21.613 1.00 40.59 292 SER A CA 1
ATOM 2308 C C . SER A 1 292 ? -45.385 -18.540 21.477 1.00 40.59 292 SER A C 1
ATOM 2310 O O . SER A 1 292 ? -45.453 -19.121 20.391 1.00 40.59 292 SER A O 1
ATOM 2312 N N . ASP A 1 293 ? -45.355 -19.195 22.633 1.00 48.22 293 ASP A N 1
ATOM 2313 C CA . ASP A 1 293 ? -45.671 -20.607 22.791 1.00 48.22 293 ASP A CA 1
ATOM 2314 C C . ASP A 1 293 ? -47.078 -20.897 22.244 1.00 48.22 293 ASP A C 1
ATOM 2316 O O . ASP A 1 293 ? -48.071 -20.609 22.917 1.00 48.22 293 ASP A O 1
ATOM 2320 N N . LYS A 1 294 ? -47.160 -21.459 21.023 1.00 43.84 294 LYS A N 1
ATOM 2321 C CA . LYS A 1 294 ? -48.101 -22.542 20.634 1.00 43.84 294 LYS A CA 1
ATOM 2322 C C . LYS A 1 294 ? -48.096 -22.969 19.158 1.00 43.84 294 LYS A C 1
ATOM 2324 O O . LYS A 1 294 ? -48.702 -23.995 18.870 1.00 43.84 294 LYS A O 1
ATOM 2329 N N . GLU A 1 295 ? -47.397 -22.306 18.233 1.00 45.22 295 GLU A N 1
ATOM 2330 C CA . GLU A 1 295 ? -47.510 -22.663 16.794 1.00 45.22 295 GLU A CA 1
ATOM 2331 C C . GLU A 1 295 ? -46.287 -23.342 16.147 1.00 45.22 295 GLU A C 1
ATOM 2333 O O . GLU A 1 295 ? -46.349 -23.757 14.990 1.00 45.22 295 GLU A O 1
ATOM 2338 N N . LYS A 1 296 ? -45.178 -23.552 16.869 1.00 47.09 296 LYS A N 1
ATOM 2339 C CA . LYS A 1 296 ? -43.932 -24.082 16.268 1.00 47.09 296 LYS A CA 1
ATOM 2340 C C . LYS A 1 296 ? -43.730 -25.601 16.344 1.00 47.09 296 LYS A C 1
ATOM 2342 O O . LYS A 1 296 ? -42.698 -26.095 15.896 1.00 47.09 296 LYS A O 1
ATOM 2347 N N . SER A 1 297 ? -44.720 -26.377 16.790 1.00 42.16 297 SER A N 1
ATOM 2348 C CA . SER A 1 297 ? -44.660 -27.850 16.706 1.00 42.16 297 SER A CA 1
ATOM 2349 C C . SER A 1 297 ? -44.838 -28.399 15.277 1.00 42.16 297 SER A C 1
ATOM 2351 O O . SER A 1 297 ? -44.613 -29.584 15.043 1.00 42.16 297 SER A O 1
ATOM 2353 N N . GLY A 1 298 ? -45.182 -27.554 14.296 1.00 45.88 298 GLY A N 1
ATOM 2354 C CA . GLY A 1 298 ? -45.408 -27.962 12.903 1.00 45.88 298 GLY A CA 1
ATOM 2355 C C . GLY A 1 298 ? -44.208 -27.850 11.951 1.00 45.88 298 GLY A C 1
ATOM 2356 O O . GLY A 1 298 ? -44.287 -28.360 10.832 1.00 45.88 298 GLY A O 1
ATOM 2357 N N . LEU A 1 299 ? -43.101 -27.197 12.338 1.00 49.09 299 LEU A N 1
ATOM 2358 C CA . LEU A 1 299 ? -42.022 -26.888 11.382 1.00 49.09 299 LEU A CA 1
ATOM 2359 C C . LEU A 1 299 ? -41.097 -28.084 11.092 1.00 49.09 299 LEU A C 1
ATOM 2361 O O . LEU A 1 299 ? -40.682 -28.271 9.950 1.00 49.09 299 LEU A O 1
ATOM 2365 N N . LEU A 1 300 ? -40.844 -28.951 12.080 1.00 47.50 300 LEU A N 1
ATOM 2366 C CA . LEU A 1 300 ? -40.018 -30.156 11.895 1.00 47.50 300 LEU A CA 1
ATOM 2367 C C . LEU A 1 300 ? -40.728 -31.254 11.083 1.00 47.50 300 LEU A C 1
ATOM 2369 O O . LEU A 1 300 ? -40.071 -32.036 10.400 1.00 47.50 300 LEU A O 1
ATOM 2373 N N . ALA A 1 301 ? -42.064 -31.279 11.073 1.00 45.94 301 ALA A N 1
ATOM 2374 C CA . ALA A 1 301 ? -42.838 -32.238 10.280 1.00 45.94 301 ALA A CA 1
ATOM 2375 C C . ALA A 1 301 ? -42.878 -31.893 8.776 1.00 45.94 301 ALA A C 1
ATOM 2377 O O . ALA A 1 301 ? -43.177 -32.753 7.948 1.00 45.94 301 ALA A O 1
ATOM 2378 N N . LYS A 1 302 ? -42.551 -30.650 8.394 1.00 46.84 302 LYS A N 1
ATOM 2379 C CA . LYS A 1 302 ? -42.651 -30.178 7.002 1.00 46.84 302 LYS A CA 1
ATOM 2380 C C . LYS A 1 302 ? -41.395 -30.454 6.161 1.00 46.84 302 LYS A C 1
ATOM 2382 O O . LYS A 1 302 ? -41.471 -30.397 4.935 1.00 46.84 302 LYS A O 1
ATOM 2387 N N . ALA A 1 303 ? -40.278 -30.820 6.795 1.00 43.06 303 ALA A N 1
ATOM 2388 C CA . ALA A 1 303 ? -39.008 -31.130 6.130 1.00 43.06 303 ALA A CA 1
ATOM 2389 C C . ALA A 1 303 ? -38.920 -32.565 5.562 1.00 43.06 303 ALA A C 1
ATOM 2391 O O . ALA A 1 303 ? -38.022 -32.859 4.780 1.00 43.06 303 ALA A O 1
ATOM 2392 N N . ALA A 1 304 ? -39.863 -33.457 5.893 1.00 44.69 304 ALA A N 1
ATOM 2393 C CA . ALA A 1 304 ? -39.848 -34.849 5.426 1.00 44.69 304 ALA A CA 1
ATOM 2394 C C . ALA A 1 304 ? -40.660 -35.104 4.134 1.00 44.69 304 ALA A C 1
ATOM 2396 O O . ALA A 1 304 ? -40.610 -36.205 3.593 1.00 44.69 304 ALA A O 1
ATOM 2397 N N . GLY A 1 305 ? -41.416 -34.118 3.629 1.00 39.59 305 GLY A N 1
ATOM 2398 C CA . GLY A 1 305 ? -42.465 -34.352 2.621 1.00 39.59 305 GLY A CA 1
ATOM 2399 C C . GLY A 1 305 ? -42.280 -33.721 1.237 1.00 39.59 305 GLY A C 1
ATOM 2400 O O . GLY A 1 305 ? -43.192 -33.816 0.422 1.00 39.59 305 GLY A O 1
ATOM 2401 N N . ARG A 1 306 ? -41.161 -33.049 0.937 1.00 44.66 306 ARG A N 1
ATOM 2402 C CA . ARG A 1 306 ? -40.990 -32.315 -0.335 1.00 44.66 306 ARG A CA 1
ATOM 2403 C C . ARG A 1 306 ? -39.728 -32.726 -1.097 1.00 44.66 306 ARG A C 1
ATOM 2405 O O . ARG A 1 306 ? -38.820 -31.933 -1.302 1.00 44.66 306 ARG A O 1
ATOM 2412 N N . PHE A 1 307 ? -39.715 -33.968 -1.574 1.00 38.69 307 PHE A N 1
ATOM 2413 C CA . PHE A 1 307 ? -38.897 -34.382 -2.717 1.00 38.69 307 PHE A CA 1
ATOM 2414 C C . PHE A 1 307 ? -39.819 -34.666 -3.907 1.00 38.69 307 PHE A C 1
ATOM 2416 O O . PHE A 1 307 ? -40.155 -35.809 -4.194 1.00 38.69 307 PHE A O 1
ATOM 2423 N N . THR A 1 308 ? -40.230 -33.613 -4.608 1.00 36.28 308 THR A N 1
ATOM 2424 C CA . THR A 1 308 ? -40.749 -33.726 -5.977 1.00 36.28 308 THR A CA 1
ATOM 2425 C C . THR A 1 308 ? -40.009 -32.716 -6.831 1.00 36.28 308 THR A C 1
ATOM 2427 O O . THR A 1 308 ? -40.093 -31.510 -6.607 1.00 36.28 308 THR A O 1
ATOM 2430 N N . LEU A 1 309 ? -39.219 -33.264 -7.752 1.00 45.34 309 LEU A N 1
ATOM 2431 C CA . LEU A 1 309 ? -38.522 -32.573 -8.824 1.00 45.34 309 LEU A CA 1
ATOM 2432 C C . LEU A 1 309 ? -39.522 -31.770 -9.656 1.00 45.34 309 LEU A C 1
ATOM 2434 O O . LEU A 1 309 ? -40.394 -32.360 -10.281 1.00 45.34 309 LEU A O 1
ATOM 2438 N N . ASP A 1 310 ? -39.332 -30.457 -9.719 1.00 32.16 310 ASP A N 1
ATOM 2439 C CA . ASP A 1 310 ? -39.748 -29.682 -10.882 1.00 32.16 310 ASP A CA 1
ATOM 2440 C C . ASP A 1 310 ? -38.746 -28.540 -11.093 1.00 32.16 310 ASP A C 1
ATOM 2442 O O . ASP A 1 310 ? -38.760 -27.508 -10.424 1.00 32.16 310 ASP A O 1
ATOM 2446 N N . SER A 1 311 ? -37.781 -28.785 -11.981 1.00 38.06 311 SER A N 1
ATOM 2447 C CA . SER A 1 311 ? -36.844 -27.776 -12.472 1.00 38.06 311 SER A CA 1
ATOM 2448 C C . SER A 1 311 ? -37.467 -27.079 -13.670 1.00 38.06 311 SER A C 1
ATOM 2450 O O . SER A 1 311 ? -37.454 -27.616 -14.777 1.00 38.06 311 SER A O 1
ATOM 2452 N N . LYS A 1 312 ? -37.957 -25.854 -13.465 1.00 33.12 312 LYS A N 1
ATOM 2453 C CA . LYS A 1 312 ? -38.202 -24.918 -14.561 1.00 33.12 312 LYS A CA 1
ATOM 2454 C C . LYS A 1 312 ? -37.044 -23.927 -14.634 1.00 33.12 312 LYS A C 1
ATOM 2456 O O . LYS A 1 312 ? -36.692 -23.265 -13.666 1.00 33.12 312 LYS A O 1
ATOM 2461 N N . HIS A 1 313 ? -36.412 -23.939 -15.796 1.00 33.78 313 HIS A N 1
ATOM 2462 C CA . HIS A 1 313 ? -35.176 -23.262 -16.145 1.00 33.78 313 HIS A CA 1
ATOM 2463 C C . HIS A 1 313 ? -35.456 -21.774 -16.416 1.00 33.78 313 HIS A C 1
ATOM 2465 O O . HIS A 1 313 ? -36.101 -21.450 -17.413 1.00 33.78 313 HIS A O 1
ATOM 2471 N N . GLU A 1 314 ? -34.971 -20.878 -15.556 1.00 34.75 314 GLU A N 1
ATOM 2472 C CA . GLU A 1 314 ? -34.841 -19.448 -15.862 1.00 34.75 314 GLU A CA 1
ATOM 2473 C C . GLU A 1 314 ? -33.372 -19.116 -16.146 1.00 34.75 314 GLU A C 1
ATOM 2475 O O . GLU A 1 314 ? -32.454 -19.628 -15.500 1.00 34.75 314 GLU A O 1
ATOM 2480 N N . LYS A 1 315 ? -33.158 -18.328 -17.204 1.00 32.41 315 LYS A N 1
ATOM 2481 C CA . LYS A 1 315 ? -31.845 -18.020 -17.783 1.00 32.41 315 LYS A CA 1
ATOM 2482 C C . LYS A 1 315 ? -31.016 -17.127 -16.845 1.00 32.41 315 LYS A C 1
ATOM 2484 O O . LYS A 1 315 ? -31.585 -16.219 -16.243 1.00 32.41 315 LYS A O 1
ATOM 2489 N N . PRO A 1 316 ? -29.683 -17.302 -16.771 1.00 35.56 316 PRO A N 1
ATOM 2490 C CA . PRO A 1 316 ? -28.832 -16.418 -15.990 1.00 35.56 316 PRO A CA 1
ATOM 2491 C C . PRO A 1 316 ? -28.641 -15.083 -16.715 1.00 35.56 316 PRO A C 1
ATOM 2493 O O . PRO A 1 316 ? -28.288 -15.060 -17.895 1.00 35.56 316 PRO A O 1
ATOM 2496 N N . VAL A 1 317 ? -28.841 -13.988 -15.982 1.00 36.62 317 VAL A N 1
ATOM 2497 C CA . VAL A 1 317 ? -28.344 -12.660 -16.349 1.00 36.62 317 VAL A CA 1
ATOM 2498 C C . VAL A 1 317 ? -26.826 -12.664 -16.165 1.00 36.62 317 VAL A C 1
ATOM 2500 O O . VAL A 1 317 ? -26.304 -13.125 -15.150 1.00 36.62 317 VAL A O 1
ATOM 2503 N N . GLU A 1 318 ? -26.141 -12.229 -17.212 1.00 31.84 318 GLU A N 1
ATOM 2504 C CA . GLU A 1 318 ? -24.695 -12.229 -17.392 1.00 31.84 318 GLU A CA 1
ATOM 2505 C C . GLU A 1 318 ? -24.028 -11.313 -16.353 1.00 31.84 318 GLU A C 1
ATOM 2507 O O . GLU A 1 318 ? -24.341 -10.128 -16.257 1.00 31.84 318 GLU A O 1
ATOM 2512 N N . ALA A 1 319 ? -23.156 -11.886 -15.520 1.00 37.19 319 ALA A N 1
ATOM 2513 C CA . ALA A 1 319 ? -22.423 -11.154 -14.499 1.00 37.19 319 ALA A CA 1
ATOM 2514 C C . ALA A 1 319 ? -21.250 -10.411 -15.148 1.00 37.19 319 ALA A C 1
ATOM 2516 O O . ALA A 1 319 ? -20.299 -11.034 -15.621 1.00 37.19 319 ALA A O 1
ATOM 2517 N N . THR A 1 320 ? -21.321 -9.084 -15.155 1.00 33.38 320 THR A N 1
ATOM 2518 C CA . THR A 1 320 ? -20.198 -8.210 -15.494 1.00 33.38 320 THR A CA 1
ATOM 2519 C C . THR A 1 320 ? -19.097 -8.403 -14.451 1.00 33.38 320 THR A C 1
ATOM 2521 O O . THR A 1 320 ? -19.289 -8.120 -13.270 1.00 33.38 320 THR A O 1
ATOM 2524 N N . GLU A 1 321 ? -17.947 -8.930 -14.874 1.00 38.53 321 GLU A N 1
ATOM 2525 C CA . GLU A 1 321 ? -16.752 -9.035 -14.037 1.00 38.53 321 GLU A CA 1
ATOM 2526 C C . GLU A 1 321 ? -16.209 -7.631 -13.738 1.00 38.53 321 GLU A C 1
ATOM 2528 O O . GLU A 1 321 ? -15.535 -7.013 -14.566 1.00 38.53 321 GLU A O 1
ATOM 2533 N N . GLU A 1 322 ? -16.498 -7.119 -12.543 1.00 37.62 322 GLU A N 1
ATOM 2534 C CA . GLU A 1 322 ? -15.878 -5.897 -12.046 1.00 37.62 322 GLU A CA 1
ATOM 2535 C C . GLU A 1 322 ? -14.419 -6.154 -11.672 1.00 37.62 322 GLU A C 1
ATOM 2537 O O . GLU A 1 322 ? -14.057 -6.926 -10.779 1.00 37.62 322 GLU A O 1
ATOM 2542 N N . LYS A 1 323 ? -13.564 -5.486 -12.434 1.00 34.47 323 LYS A N 1
ATOM 2543 C CA . LYS A 1 323 ? -12.121 -5.438 -12.290 1.00 34.47 323 LYS A CA 1
ATOM 2544 C C . LYS A 1 323 ? -11.809 -4.486 -11.135 1.00 34.47 323 LYS A C 1
ATOM 2546 O O . LYS A 1 323 ? -12.068 -3.295 -11.248 1.00 34.47 323 LYS A O 1
ATOM 2551 N N . SER A 1 324 ? -11.259 -5.011 -10.042 1.00 35.97 324 SER A N 1
ATOM 2552 C CA . SER A 1 324 ? -10.854 -4.226 -8.872 1.00 35.97 324 SER A CA 1
ATOM 2553 C C . SER A 1 324 ? -9.785 -3.191 -9.251 1.00 35.97 324 SER A C 1
ATOM 2555 O O . SER A 1 324 ? -8.614 -3.544 -9.425 1.00 35.97 324 SER A O 1
ATOM 2557 N N . ASN A 1 325 ? -10.197 -1.934 -9.407 1.00 34.59 325 ASN A N 1
ATOM 2558 C CA . ASN A 1 325 ? -9.317 -0.778 -9.316 1.00 34.59 325 ASN A CA 1
ATOM 2559 C C . ASN A 1 325 ? -9.196 -0.425 -7.829 1.00 34.59 325 ASN A C 1
ATOM 2561 O O . ASN A 1 325 ? -10.193 -0.107 -7.191 1.00 34.59 325 ASN A O 1
ATOM 2565 N N . ASP A 1 326 ? -7.981 -0.525 -7.291 1.00 42.28 326 ASP A N 1
ATOM 2566 C CA . ASP A 1 326 ? -7.617 -0.045 -5.953 1.00 42.28 326 ASP A CA 1
ATOM 2567 C C . ASP A 1 326 ? -7.457 1.491 -5.985 1.00 42.28 326 ASP A C 1
ATOM 2569 O O . ASP A 1 326 ? -6.345 2.002 -5.840 1.00 42.28 326 ASP A O 1
ATOM 2573 N N . ASP A 1 327 ? -8.541 2.222 -6.242 1.00 41.50 327 ASP A N 1
ATOM 2574 C CA . ASP A 1 327 ? -8.609 3.661 -5.975 1.00 41.50 327 ASP A CA 1
ATOM 2575 C C . ASP A 1 327 ? -9.335 3.858 -4.634 1.00 41.50 327 ASP A C 1
ATOM 2577 O O . ASP A 1 327 ? -10.359 3.226 -4.389 1.00 41.50 327 ASP A O 1
ATOM 2581 N N . ASP A 1 328 ? -8.783 4.704 -3.753 1.00 48.50 328 ASP A N 1
ATOM 2582 C CA . ASP A 1 328 ? -9.281 5.047 -2.403 1.00 48.50 328 ASP A CA 1
ATOM 2583 C C . ASP A 1 328 ? -10.623 5.828 -2.422 1.00 48.50 328 ASP A C 1
ATOM 2585 O O . ASP A 1 328 ? -10.851 6.745 -1.627 1.00 48.50 328 ASP A O 1
ATOM 2589 N N . GLU A 1 329 ? -11.515 5.509 -3.355 1.00 47.97 329 GLU A N 1
ATOM 2590 C CA . GLU A 1 329 ? -12.886 5.998 -3.363 1.00 47.97 329 GLU A CA 1
ATOM 2591 C C . GLU A 1 329 ? -13.676 5.223 -2.289 1.00 47.97 329 GLU A C 1
ATOM 2593 O O . GLU A 1 329 ? -13.483 4.012 -2.145 1.00 47.97 329 GLU A O 1
ATOM 2598 N N . PRO A 1 330 ? -14.507 5.882 -1.457 1.00 50.78 330 PRO A N 1
ATOM 2599 C CA . PRO A 1 330 ? -15.318 5.177 -0.471 1.00 50.78 330 PRO A CA 1
ATOM 2600 C C . PRO A 1 330 ? -16.154 4.110 -1.181 1.00 50.78 330 PRO A C 1
ATOM 2602 O O . PRO A 1 330 ? -16.965 4.456 -2.037 1.00 50.78 330 PRO A O 1
ATOM 2605 N N . ASP A 1 331 ? -15.926 2.837 -0.827 1.00 54.03 331 ASP A N 1
ATOM 2606 C CA . ASP A 1 331 ? -16.626 1.680 -1.402 1.00 54.03 331 ASP A CA 1
ATOM 2607 C C . ASP A 1 331 ? -18.124 2.013 -1.526 1.00 54.03 331 ASP A C 1
ATOM 2609 O O . ASP A 1 331 ? -18.753 2.332 -0.503 1.00 54.03 331 ASP A O 1
ATOM 2613 N N . PRO A 1 332 ? -18.701 1.995 -2.742 1.00 68.44 332 PRO A N 1
ATOM 2614 C CA . PRO A 1 332 ? -20.092 2.373 -2.932 1.00 68.44 332 PRO A CA 1
ATOM 2615 C C . PRO A 1 332 ? -20.977 1.502 -2.036 1.00 68.44 332 PRO A C 1
ATOM 2617 O O . PRO A 1 332 ? -20.824 0.278 -1.997 1.00 68.44 332 PRO A O 1
ATOM 2620 N N . GLU A 1 333 ? -21.890 2.131 -1.279 1.00 75.69 333 GLU A N 1
ATOM 2621 C CA . GLU A 1 333 ? -22.794 1.381 -0.401 1.00 75.69 333 GLU A CA 1
ATOM 2622 C C . GLU A 1 333 ? -23.515 0.296 -1.217 1.00 75.69 333 GLU A C 1
ATOM 2624 O O . GLU A 1 333 ? -24.129 0.629 -2.240 1.00 75.69 333 GLU A O 1
ATOM 2629 N N . PRO A 1 334 ? -23.462 -0.976 -0.780 1.00 81.88 334 PRO A N 1
ATOM 2630 C CA . PRO A 1 334 ? -23.923 -2.093 -1.584 1.00 81.88 334 PRO A CA 1
ATOM 2631 C C . PRO A 1 334 ? -25.437 -2.036 -1.792 1.00 81.88 334 PRO A C 1
ATOM 2633 O O . PRO A 1 334 ? -26.195 -1.762 -0.860 1.00 81.88 334 PRO A O 1
ATOM 2636 N N . LEU A 1 335 ? -25.869 -2.363 -3.010 1.00 85.62 335 LEU A N 1
ATOM 2637 C CA . LEU A 1 335 ? -27.279 -2.496 -3.368 1.00 85.62 335 LEU A CA 1
ATOM 2638 C C . LEU A 1 335 ? -27.967 -3.549 -2.487 1.00 85.62 335 LEU A C 1
ATOM 2640 O O . LEU A 1 335 ? -27.457 -4.659 -2.288 1.00 85.62 335 LEU A O 1
ATOM 2644 N N . THR A 1 336 ? -29.142 -3.201 -1.972 1.00 88.94 336 THR A N 1
ATOM 2645 C CA . THR A 1 336 ? -29.999 -4.094 -1.194 1.00 88.94 336 THR A CA 1
ATOM 2646 C C . THR A 1 336 ? -31.145 -4.612 -2.056 1.00 88.94 336 THR A C 1
ATOM 2648 O O . THR A 1 336 ? -31.605 -3.943 -2.980 1.00 88.94 336 THR A O 1
ATOM 2651 N N . ASP A 1 337 ? -31.692 -5.772 -1.700 1.00 88.06 337 ASP A N 1
ATOM 2652 C CA . ASP A 1 337 ? -32.993 -6.186 -2.229 1.00 88.06 337 ASP A CA 1
ATOM 2653 C C . ASP A 1 337 ? -34.151 -5.334 -1.659 1.00 88.06 337 ASP A C 1
ATOM 2655 O O . ASP A 1 337 ? -33.947 -4.472 -0.800 1.00 88.06 337 ASP A O 1
ATOM 2659 N N . ALA A 1 338 ? -35.383 -5.575 -2.130 1.00 87.62 338 ALA A N 1
ATOM 2660 C CA . ALA A 1 338 ? -36.597 -4.882 -1.665 1.00 87.62 338 ALA A CA 1
ATOM 2661 C C . ALA A 1 338 ? -36.871 -5.064 -0.157 1.00 87.62 338 ALA A C 1
ATOM 2663 O O . ALA A 1 338 ? -37.620 -4.304 0.462 1.00 87.62 338 ALA A O 1
ATOM 2664 N N . ASP A 1 339 ? -36.250 -6.076 0.441 1.00 86.06 339 ASP A N 1
ATOM 2665 C CA . ASP A 1 339 ? -36.344 -6.412 1.850 1.00 86.06 339 ASP A CA 1
ATOM 2666 C C . ASP A 1 339 ? -35.117 -5.927 2.646 1.00 86.06 339 ASP A C 1
ATOM 2668 O O . ASP A 1 339 ? -34.986 -6.263 3.827 1.00 86.06 339 ASP A O 1
ATOM 2672 N N . GLY A 1 340 ? -34.230 -5.130 2.042 1.00 91.06 340 GLY A N 1
ATOM 2673 C CA . GLY A 1 340 ? -33.058 -4.531 2.684 1.00 91.06 340 GLY A CA 1
ATOM 2674 C C . GLY A 1 340 ? -31.911 -5.503 2.966 1.00 91.06 340 GLY A C 1
ATOM 2675 O O . GLY A 1 340 ? -31.024 -5.189 3.763 1.00 91.06 340 GLY A O 1
ATOM 2676 N N . TRP A 1 341 ? -31.920 -6.699 2.374 1.00 92.69 341 TRP A N 1
ATOM 2677 C CA . TRP A 1 341 ? -30.812 -7.639 2.485 1.00 92.69 341 TRP A CA 1
ATOM 2678 C C . TRP A 1 341 ? -29.719 -7.332 1.472 1.00 92.69 341 TRP A C 1
ATOM 2680 O O . TRP A 1 341 ? -29.953 -7.191 0.273 1.00 92.69 341 TRP A O 1
ATOM 2690 N N . VAL A 1 342 ? -28.491 -7.356 1.967 1.00 91.31 342 VAL A N 1
ATOM 2691 C CA . VAL A 1 342 ? -27.269 -7.385 1.178 1.00 91.31 342 VAL A CA 1
ATOM 2692 C C . VAL A 1 342 ? -26.722 -8.803 1.223 1.00 91.31 342 VAL A C 1
ATOM 2694 O O . VAL A 1 342 ? -26.439 -9.349 2.294 1.00 91.31 342 VAL A O 1
ATOM 2697 N N . GLN A 1 343 ? -26.569 -9.427 0.059 1.00 89.50 343 GLN A N 1
ATOM 2698 C CA . GLN A 1 343 ? -25.989 -10.764 -0.031 1.00 89.50 343 GLN A CA 1
ATOM 2699 C C . GLN A 1 343 ? -24.459 -10.673 -0.053 1.00 89.50 343 GLN A C 1
ATOM 2701 O O . GLN A 1 343 ? -23.878 -10.130 -0.994 1.00 89.50 343 GLN A O 1
ATOM 2706 N N . CYS A 1 344 ? -23.806 -11.260 0.949 1.00 83.12 344 CYS A N 1
ATOM 2707 C CA . CYS A 1 344 ? -22.353 -11.349 1.027 1.00 83.12 344 CYS A CA 1
ATOM 2708 C C . CYS A 1 344 ? -21.855 -12.661 0.433 1.00 83.12 344 CYS A C 1
ATOM 2710 O O . CYS A 1 344 ? -22.293 -13.750 0.821 1.00 83.12 344 CYS A O 1
ATOM 2712 N N . ASP A 1 345 ? -20.877 -12.551 -0.459 1.00 72.31 345 ASP A N 1
ATOM 2713 C CA . ASP A 1 345 ? -20.136 -13.706 -0.937 1.00 72.31 345 ASP A CA 1
ATOM 2714 C C . ASP A 1 345 ? -19.065 -14.102 0.087 1.00 72.31 345 ASP A C 1
ATOM 2716 O O . ASP A 1 345 ? -18.191 -13.308 0.447 1.00 72.31 345 ASP A O 1
ATOM 2720 N N . ASN A 1 346 ? -19.110 -15.351 0.545 1.00 53.94 346 ASN A N 1
ATOM 2721 C CA . ASN A 1 346 ? -17.926 -15.952 1.136 1.00 53.94 346 ASN A CA 1
ATOM 2722 C C . ASN A 1 346 ? -17.009 -16.273 -0.044 1.00 53.94 346 ASN A C 1
ATOM 2724 O O . ASN A 1 346 ? -17.201 -17.297 -0.689 1.00 53.94 346 ASN A O 1
ATOM 2728 N N . LYS A 1 347 ? -16.014 -15.408 -0.293 1.00 46.69 347 LYS A N 1
ATOM 2729 C CA . LYS A 1 347 ? -14.910 -15.540 -1.271 1.00 46.69 347 LYS A CA 1
ATOM 2730 C C . LYS A 1 347 ? -14.031 -16.797 -1.049 1.00 46.69 347 LYS A C 1
ATOM 2732 O O . LYS A 1 347 ? -12.804 -16.736 -1.102 1.00 46.69 347 LYS A O 1
ATOM 2737 N N . TRP A 1 348 ? -14.614 -17.961 -0.780 1.00 42.03 348 TRP A N 1
ATOM 2738 C CA . TRP A 1 348 ? -13.913 -19.233 -0.816 1.00 42.03 348 TRP A CA 1
ATOM 2739 C C . TRP A 1 348 ? -14.006 -19.761 -2.256 1.00 42.03 348 TRP A C 1
ATOM 2741 O O . TRP A 1 348 ? -15.049 -20.171 -2.743 1.00 42.03 348 TRP A O 1
ATOM 2751 N N . GLN A 1 349 ? -12.900 -19.562 -2.971 1.00 38.41 349 GLN A N 1
ATOM 2752 C CA . GLN A 1 349 ? -12.521 -20.107 -4.278 1.00 38.41 349 GLN A CA 1
ATOM 2753 C C . GLN A 1 349 ? -13.622 -20.825 -5.088 1.00 38.41 349 GLN A C 1
ATOM 2755 O O . GLN A 1 349 ? -13.897 -22.001 -4.886 1.00 38.41 349 GLN A O 1
ATOM 2760 N N . ALA A 1 350 ? -14.124 -20.120 -6.106 1.00 41.75 350 ALA A N 1
ATOM 2761 C CA . ALA A 1 350 ? -14.648 -20.685 -7.349 1.00 41.75 350 ALA A CA 1
ATOM 2762 C C . ALA A 1 350 ? -15.759 -21.748 -7.216 1.00 41.75 350 ALA A C 1
ATOM 2764 O O . ALA A 1 350 ? -15.537 -22.929 -7.474 1.00 41.75 350 ALA A O 1
ATOM 2765 N N . GLY A 1 351 ? -16.998 -21.311 -6.966 1.00 43.66 351 GLY A N 1
ATOM 2766 C CA . GLY A 1 351 ? -18.161 -22.089 -7.404 1.00 43.66 351 GLY A CA 1
ATOM 2767 C C . GLY A 1 351 ? -19.403 -21.997 -6.528 1.00 43.66 351 GLY A C 1
ATOM 2768 O O . GLY A 1 351 ? -19.584 -22.801 -5.625 1.00 43.66 351 GLY A O 1
ATOM 2769 N N . LYS A 1 352 ? -20.311 -21.101 -6.936 1.00 49.94 352 LYS A N 1
ATOM 2770 C CA . LYS A 1 352 ? -21.770 -21.113 -6.709 1.00 49.94 352 LYS A CA 1
ATOM 2771 C C . LYS A 1 352 ? -22.253 -21.040 -5.249 1.00 49.94 352 LYS A C 1
ATOM 2773 O O . LYS A 1 352 ? -22.402 -22.050 -4.569 1.00 49.94 352 LYS A O 1
ATOM 2778 N N . GLY A 1 353 ? -22.649 -19.826 -4.855 1.00 55.16 353 GLY A N 1
ATOM 2779 C CA . GLY A 1 353 ? -23.656 -19.564 -3.820 1.00 55.16 353 GLY A CA 1
ATOM 2780 C C . GLY A 1 353 ? -23.241 -18.485 -2.822 1.00 55.16 353 GLY A C 1
ATOM 2781 O O . GLY A 1 353 ? -22.290 -18.670 -2.072 1.00 55.16 353 GLY A O 1
ATOM 2782 N N . LYS A 1 354 ? -23.984 -17.372 -2.763 1.00 69.06 354 LYS A N 1
ATOM 2783 C CA . LYS A 1 354 ? -23.892 -16.433 -1.638 1.00 69.06 354 LYS A CA 1
ATOM 2784 C C . LYS A 1 354 ? -24.622 -17.066 -0.451 1.00 69.06 354 LYS A C 1
ATOM 2786 O O . LYS A 1 354 ? -25.845 -17.147 -0.451 1.00 69.06 354 LYS A O 1
ATOM 2791 N N . TYR A 1 355 ? -23.874 -17.566 0.533 1.00 85.44 355 TYR A N 1
ATOM 2792 C CA . TYR A 1 355 ? -24.438 -18.295 1.681 1.00 85.44 355 TYR A CA 1
ATOM 2793 C C . TYR A 1 355 ? -24.737 -17.414 2.886 1.00 85.44 355 TYR A C 1
ATOM 2795 O O . TYR A 1 355 ? -25.304 -17.902 3.857 1.00 85.44 355 TYR A O 1
ATOM 2803 N N . THR A 1 356 ? -24.342 -16.142 2.855 1.00 89.31 356 THR A N 1
ATOM 2804 C CA . THR A 1 356 ? -24.606 -15.210 3.951 1.00 89.31 356 THR A CA 1
ATOM 2805 C C . THR A 1 356 ? -25.271 -13.954 3.427 1.00 89.31 356 THR A C 1
ATOM 2807 O O . THR A 1 356 ? -24.966 -13.479 2.333 1.00 89.31 356 THR A O 1
ATOM 2810 N N . ARG A 1 357 ? -26.169 -13.395 4.225 1.00 92.38 357 ARG A N 1
ATOM 2811 C CA . ARG A 1 357 ? -26.778 -12.095 3.972 1.00 92.38 357 ARG A CA 1
ATOM 2812 C C . ARG A 1 357 ? -26.786 -11.277 5.248 1.00 92.38 357 ARG A C 1
ATOM 2814 O O . ARG A 1 357 ? -26.691 -11.831 6.346 1.00 92.38 357 ARG A O 1
ATOM 2821 N N . PHE A 1 358 ? -26.858 -9.965 5.107 1.00 93.56 358 PHE A N 1
ATOM 2822 C CA . PHE A 1 358 ? -27.102 -9.084 6.237 1.00 93.56 358 PHE A CA 1
ATOM 2823 C C . PHE A 1 358 ? -28.131 -8.017 5.896 1.00 93.56 358 PHE A C 1
ATOM 2825 O O . PHE A 1 358 ? -28.312 -7.684 4.731 1.00 93.56 358 PHE A O 1
ATOM 2832 N N . ARG A 1 359 ? -28.787 -7.481 6.918 1.00 94.44 359 ARG A N 1
ATOM 2833 C CA . ARG A 1 359 ? -29.754 -6.390 6.811 1.00 94.44 359 ARG A CA 1
ATOM 2834 C C . ARG A 1 359 ? -29.422 -5.319 7.840 1.00 94.44 359 ARG A C 1
ATOM 2836 O O . ARG A 1 359 ? -29.126 -5.640 8.993 1.00 94.44 359 ARG A O 1
ATOM 2843 N N . ARG A 1 360 ? -29.468 -4.054 7.419 1.00 94.62 360 ARG A N 1
ATOM 2844 C CA . ARG A 1 360 ? -29.139 -2.888 8.249 1.00 94.62 360 ARG A CA 1
ATOM 2845 C C . ARG A 1 360 ? -30.408 -2.315 8.880 1.00 94.62 360 ARG A C 1
ATOM 2847 O O . ARG A 1 360 ? -31.269 -1.804 8.171 1.00 94.62 360 ARG A O 1
ATOM 2854 N N . TRP A 1 361 ? -30.500 -2.393 10.203 1.00 95.31 361 TRP A N 1
ATOM 2855 C CA . TRP A 1 361 ? -31.559 -1.789 11.009 1.00 95.31 361 TRP A CA 1
ATOM 2856 C C . TRP A 1 361 ? -31.062 -0.487 11.623 1.00 95.31 361 TRP A C 1
ATOM 2858 O O . TRP A 1 361 ? -29.968 -0.450 12.188 1.00 95.31 361 TRP A O 1
ATOM 2868 N N . THR A 1 362 ? -31.859 0.569 11.537 1.00 94.62 362 THR A N 1
ATOM 2869 C CA . THR A 1 362 ? -31.527 1.889 12.067 1.00 94.62 362 THR A CA 1
ATOM 2870 C C . THR A 1 362 ? -32.661 2.481 12.889 1.00 94.62 362 THR A C 1
ATOM 2872 O O . THR A 1 362 ? -33.834 2.229 12.609 1.00 94.62 362 THR A O 1
ATOM 2875 N N . ARG A 1 363 ? -32.312 3.259 13.915 1.00 94.12 363 ARG A N 1
ATOM 2876 C CA . ARG A 1 363 ? -33.278 3.993 14.736 1.00 94.12 363 ARG A CA 1
ATOM 2877 C C . ARG A 1 363 ? -32.659 5.258 15.320 1.00 94.12 363 ARG A C 1
ATOM 2879 O O . ARG A 1 363 ? -31.502 5.227 15.738 1.00 94.12 363 ARG A O 1
ATOM 2886 N N . ILE A 1 364 ? -33.406 6.357 15.357 1.00 91.75 364 ILE A N 1
ATOM 2887 C CA . ILE A 1 364 ? -32.922 7.647 15.870 1.00 91.75 364 ILE A CA 1
ATOM 2888 C C . ILE A 1 364 ? -33.270 7.822 17.348 1.00 91.75 364 ILE A C 1
ATOM 2890 O O . ILE A 1 364 ? -34.422 7.648 17.754 1.00 91.75 364 ILE A O 1
ATOM 2894 N N . ALA A 1 365 ? -32.276 8.222 18.138 1.00 92.62 365 ALA A N 1
ATOM 2895 C CA . ALA A 1 365 ? -32.436 8.652 19.521 1.00 92.62 365 ALA A CA 1
ATOM 2896 C C . ALA A 1 365 ? -31.899 10.071 19.726 1.00 92.62 365 ALA A C 1
ATOM 2898 O O . ALA A 1 365 ? -31.049 10.538 18.975 1.00 92.62 365 ALA A O 1
ATOM 2899 N N . VAL A 1 366 ? -32.369 10.723 20.778 1.00 91.00 366 VAL A N 1
ATOM 2900 C CA . VAL A 1 366 ? -31.905 12.028 21.243 1.00 91.00 366 VAL A CA 1
ATOM 2901 C C . VAL A 1 366 ? -31.346 11.891 22.653 1.00 91.00 366 VAL A C 1
ATOM 2903 O O . VAL A 1 366 ? -31.839 11.096 23.462 1.00 91.00 366 VAL A O 1
ATOM 2906 N N . VAL A 1 367 ? -30.314 12.670 22.961 1.00 89.25 367 VAL A N 1
ATOM 2907 C CA . VAL A 1 367 ? -29.808 12.808 24.329 1.00 89.25 367 VAL A CA 1
ATOM 2908 C C . VAL A 1 367 ? -30.581 13.921 25.016 1.00 89.25 367 VAL A C 1
ATOM 2910 O O . VAL A 1 367 ? -30.411 15.092 24.688 1.00 89.25 367 VAL A O 1
ATOM 2913 N N . ARG A 1 368 ? -31.412 13.577 26.003 1.00 79.75 368 ARG A N 1
ATOM 2914 C CA . ARG A 1 368 ? -32.036 14.579 26.867 1.00 79.75 368 ARG A CA 1
ATOM 2915 C C . ARG A 1 368 ? -31.167 14.771 28.110 1.00 79.75 368 ARG A C 1
ATOM 2917 O O . ARG A 1 368 ? -30.972 13.814 28.865 1.00 79.75 368 ARG A O 1
ATOM 2924 N N . PRO A 1 369 ? -30.644 15.983 28.368 1.00 71.06 369 PRO A N 1
ATOM 2925 C CA . PRO A 1 369 ? -29.927 16.240 29.606 1.00 71.06 369 PRO A CA 1
ATOM 2926 C C . PRO A 1 369 ? -30.866 15.937 30.777 1.00 71.06 369 PRO A C 1
ATOM 2928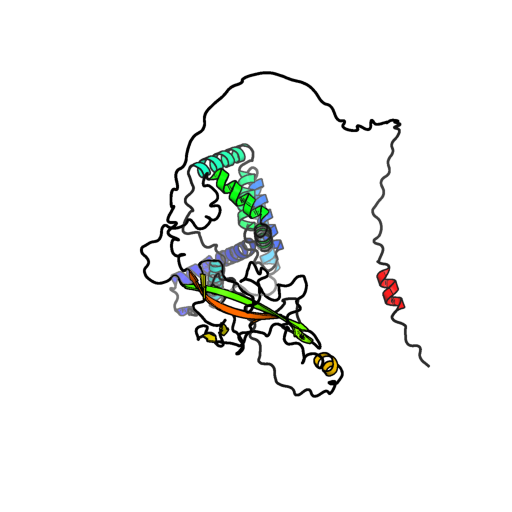 O O . PRO A 1 369 ? -32.000 16.419 30.818 1.00 71.06 369 PRO A O 1
ATOM 2931 N N . ALA A 1 370 ? -30.415 15.089 31.704 1.00 65.31 370 ALA A N 1
ATOM 2932 C CA . ALA A 1 370 ? -31.210 14.734 32.871 1.00 65.31 370 ALA A CA 1
ATOM 2933 C C . ALA A 1 370 ? -31.620 16.023 33.608 1.00 65.31 370 ALA A C 1
ATOM 2935 O O . ALA A 1 370 ? -30.758 16.882 33.828 1.00 65.31 370 ALA A O 1
ATOM 2936 N N . PRO A 1 371 ? -32.902 16.195 33.990 1.00 59.41 371 PRO A N 1
ATOM 2937 C CA . PRO A 1 371 ? -33.293 17.354 34.775 1.00 59.41 371 PRO A CA 1
ATOM 2938 C C . PRO A 1 371 ? -32.475 17.331 36.064 1.00 59.41 371 PRO A C 1
ATOM 2940 O O . PRO A 1 371 ? -32.448 16.319 36.767 1.00 59.41 371 PRO A O 1
ATOM 2943 N N . ALA A 1 372 ? -31.768 18.426 36.348 1.00 52.59 372 ALA A N 1
ATOM 2944 C CA . ALA A 1 372 ? -31.016 18.571 37.582 1.00 52.59 372 ALA A CA 1
ATOM 2945 C C . ALA A 1 372 ? -31.977 18.337 38.752 1.00 52.59 372 ALA A C 1
ATOM 2947 O O . ALA A 1 372 ? -32.870 19.147 39.010 1.00 52.59 372 ALA A O 1
ATOM 2948 N N . VAL A 1 373 ? -31.827 17.198 39.429 1.00 52.06 373 VAL A N 1
ATOM 2949 C CA . VAL A 1 373 ? -32.550 16.909 40.662 1.00 52.06 373 VAL A CA 1
ATOM 2950 C C . VAL A 1 373 ? -32.130 17.992 41.649 1.00 52.06 373 VAL A C 1
ATOM 2952 O O . VAL A 1 373 ? -30.985 18.023 42.098 1.00 52.06 373 VAL A O 1
ATOM 2955 N N . GLN A 1 374 ? -33.034 18.930 41.936 1.00 42.03 374 GLN A N 1
ATOM 2956 C CA . GLN A 1 374 ? -32.846 19.892 43.012 1.00 42.03 374 GLN A CA 1
ATOM 2957 C C . GLN A 1 374 ? -32.900 19.111 44.322 1.00 42.03 374 GLN A C 1
ATOM 2959 O O . GLN A 1 374 ? -33.970 18.848 44.865 1.00 42.03 374 GLN A O 1
ATOM 2964 N N . THR A 1 375 ? -31.739 18.691 44.814 1.00 42.00 375 THR A N 1
ATOM 2965 C CA . THR A 1 375 ? -31.606 18.140 46.157 1.00 42.00 375 THR A CA 1
ATOM 2966 C C . THR A 1 375 ? -31.801 19.289 47.142 1.00 42.00 375 THR A C 1
ATOM 2968 O O . THR A 1 375 ? -30.856 19.995 47.488 1.00 42.00 375 THR A O 1
ATOM 2971 N N . THR A 1 376 ? -33.036 19.518 47.584 1.00 41.09 376 THR A N 1
ATOM 2972 C CA . THR A 1 376 ? -33.327 20.347 48.755 1.00 41.09 376 THR A CA 1
ATOM 2973 C C . THR A 1 376 ? -32.756 19.646 49.985 1.00 41.09 376 THR A C 1
ATOM 2975 O O . THR A 1 376 ? -33.392 18.803 50.613 1.00 41.09 376 THR A O 1
ATOM 2978 N N . SER A 1 377 ? -31.507 19.967 50.324 1.00 44.22 377 SER A N 1
ATOM 2979 C CA . SER A 1 377 ? -30.883 19.550 51.575 1.00 44.22 377 SER A CA 1
ATOM 2980 C C . SER A 1 377 ? -31.548 20.286 52.740 1.00 44.22 377 SER A C 1
ATOM 2982 O O . SER A 1 377 ? -31.221 21.438 53.031 1.00 44.22 377 SER A O 1
ATOM 2984 N N . VAL A 1 378 ? -32.482 19.619 53.416 1.00 39.38 378 VAL A N 1
ATOM 2985 C CA . VAL A 1 378 ? -32.950 20.023 54.744 1.00 39.38 378 VAL A CA 1
ATOM 2986 C C . VAL A 1 378 ? -31.854 19.655 55.743 1.00 39.38 378 VAL A C 1
ATOM 2988 O O . VAL A 1 378 ? -31.684 18.495 56.111 1.00 39.38 378 VAL A O 1
ATOM 2991 N N . ILE A 1 379 ? -31.072 20.657 56.144 1.00 42.53 379 ILE A N 1
ATOM 2992 C CA . ILE A 1 379 ? -30.116 20.569 57.249 1.00 42.53 379 ILE A CA 1
ATOM 2993 C C . ILE A 1 379 ? -30.929 20.555 58.548 1.00 42.53 379 ILE A C 1
ATOM 2995 O O . ILE A 1 379 ? -31.420 21.592 58.988 1.00 42.53 379 ILE A O 1
ATOM 2999 N N . ALA A 1 380 ? -31.078 19.379 59.156 1.00 38.88 380 ALA A N 1
ATOM 3000 C CA . ALA A 1 380 ? -31.502 19.243 60.544 1.00 38.88 380 ALA A CA 1
ATOM 3001 C C . ALA A 1 380 ? -30.254 19.083 61.424 1.00 38.88 380 ALA A C 1
ATOM 3003 O O . ALA A 1 380 ? -29.597 18.046 61.448 1.00 38.88 380 ALA A O 1
ATOM 3004 N N . SER A 1 381 ? -29.921 20.170 62.107 1.00 42.72 381 SER A N 1
ATOM 3005 C CA . SER A 1 381 ? -28.968 20.280 63.210 1.00 42.72 381 SER A CA 1
ATOM 3006 C C . SER A 1 381 ? -29.410 19.479 64.438 1.00 42.72 381 SER A C 1
ATOM 3008 O O . SER A 1 381 ? -30.586 19.562 64.780 1.00 42.72 381 SER A O 1
ATOM 3010 N N . LEU A 1 382 ? -28.473 18.813 65.132 1.00 34.75 382 LEU A N 1
ATOM 3011 C CA . LEU A 1 382 ? -28.443 18.516 66.586 1.00 34.75 382 LEU A CA 1
ATOM 3012 C C . LEU A 1 382 ? -27.089 17.823 66.932 1.00 34.75 382 LEU A C 1
ATOM 3014 O O . LEU A 1 382 ? -26.406 17.370 66.015 1.00 34.75 382 LEU A O 1
ATOM 3018 N N . PRO A 1 383 ? -26.610 17.839 68.195 1.00 43.81 383 PRO A N 1
ATOM 3019 C CA . PRO A 1 383 ? -25.346 18.493 68.531 1.00 43.81 383 PRO A CA 1
ATOM 3020 C C . PRO A 1 383 ? -24.275 17.585 69.166 1.00 43.81 383 PRO A C 1
ATOM 3022 O O . PRO A 1 383 ? -24.527 16.458 69.580 1.00 43.81 383 PRO A O 1
ATOM 3025 N N . ASN A 1 384 ? -23.078 18.174 69.256 1.00 36.88 384 ASN A N 1
ATOM 3026 C CA . ASN A 1 384 ? -21.878 17.779 69.996 1.00 36.88 384 ASN A CA 1
ATOM 3027 C C . ASN A 1 384 ? -22.096 16.937 71.265 1.00 36.88 384 ASN A C 1
ATOM 3029 O O . ASN A 1 384 ? -22.845 17.332 72.158 1.00 36.88 384 ASN A O 1
ATOM 3033 N N . HIS A 1 385 ? -21.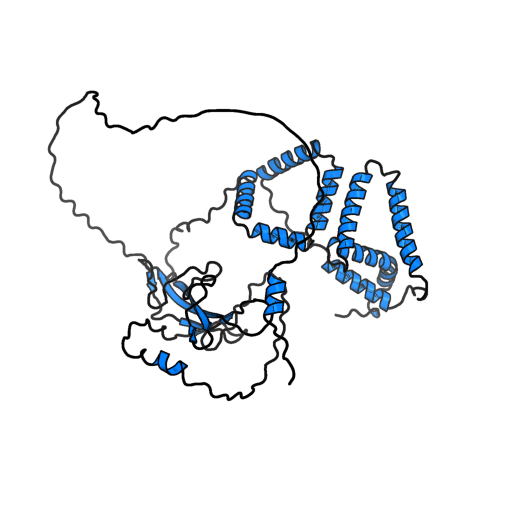251 15.915 71.431 1.00 36.41 385 HIS A N 1
ATOM 3034 C CA . HIS A 1 385 ? -20.669 15.627 72.738 1.00 36.41 385 HIS A CA 1
ATOM 3035 C C . HIS A 1 385 ? -19.181 15.269 72.627 1.00 36.41 385 HIS A C 1
ATOM 3037 O O . HIS A 1 385 ? -18.725 14.636 71.678 1.00 36.41 385 HIS A O 1
ATOM 3043 N N . GLU A 1 386 ? -18.458 15.775 73.614 1.00 33.59 386 GLU A N 1
ATOM 3044 C CA . GLU A 1 386 ? -17.021 15.973 73.747 1.00 33.59 386 GLU A CA 1
ATOM 3045 C C . GLU A 1 386 ? -16.187 14.720 74.088 1.00 33.59 386 GLU A C 1
ATOM 3047 O O . GLU A 1 386 ? -16.630 13.835 74.812 1.00 33.59 386 GLU A O 1
ATOM 3052 N N . THR A 1 387 ? -14.942 14.745 73.590 1.00 35.69 387 THR A N 1
ATOM 3053 C CA . THR A 1 387 ? -13.654 14.584 74.307 1.00 35.69 387 THR A CA 1
ATOM 3054 C C . THR A 1 387 ? -13.459 13.410 75.274 1.00 35.69 387 THR A C 1
ATOM 3056 O O . THR A 1 387 ? -14.077 13.387 76.330 1.00 35.69 387 THR A O 1
ATOM 3059 N N . SER A 1 388 ? -12.444 12.554 75.030 1.00 33.31 388 SER A N 1
ATOM 3060 C CA . SER A 1 388 ? -11.275 12.386 75.938 1.00 33.31 388 SER A CA 1
ATOM 3061 C C . SER A 1 388 ? -10.304 11.221 75.614 1.00 33.31 388 SER A C 1
ATOM 3063 O O . SER A 1 388 ? -10.695 10.067 75.535 1.00 33.31 388 SER A O 1
ATOM 3065 N N . TYR A 1 389 ? -9.018 11.595 75.487 1.00 34.81 389 TYR A N 1
ATOM 3066 C CA . TYR A 1 389 ? -7.734 10.942 75.851 1.00 34.81 389 TYR A CA 1
ATOM 3067 C C . TYR A 1 389 ? -7.471 9.440 75.562 1.00 34.81 389 TYR A C 1
ATOM 3069 O O . TYR A 1 389 ? -8.136 8.576 76.113 1.00 34.81 389 TYR A O 1
ATOM 3077 N N . PHE A 1 390 ? -6.371 9.111 74.859 1.00 32.69 390 PHE A N 1
ATOM 3078 C CA . PHE A 1 390 ? -5.089 8.648 75.451 1.00 32.69 390 PHE A CA 1
ATOM 3079 C C . PHE A 1 390 ? -4.084 8.194 74.360 1.00 32.69 390 PHE A C 1
ATOM 3081 O O . PHE A 1 390 ? -4.454 7.650 73.325 1.00 32.69 390 PHE A O 1
ATOM 3088 N N . THR A 1 391 ? -2.795 8.432 74.610 1.00 38.19 391 THR A N 1
ATOM 3089 C CA . THR A 1 391 ? -1.638 8.232 73.714 1.00 38.19 391 THR A CA 1
ATOM 3090 C C . THR A 1 391 ? -0.756 7.070 74.204 1.00 38.19 391 THR A C 1
ATOM 3092 O O . THR A 1 391 ? -0.560 6.964 75.409 1.00 38.19 391 THR A O 1
ATOM 3095 N N . ARG A 1 392 ? -0.098 6.348 73.264 1.00 34.84 392 ARG A N 1
ATOM 3096 C CA . ARG A 1 392 ? 1.024 5.363 73.422 1.00 34.84 392 ARG A CA 1
ATOM 3097 C C . ARG A 1 392 ? 0.638 4.038 74.125 1.00 34.84 392 ARG A C 1
ATOM 3099 O O . ARG A 1 392 ? -0.169 4.049 75.030 1.00 34.84 392 ARG A O 1
ATOM 3106 N N . GLN A 1 393 ? 1.159 2.848 73.792 1.00 32.81 393 GLN A N 1
ATOM 3107 C CA . GLN A 1 393 ? 2.490 2.450 73.315 1.00 32.81 393 GLN A CA 1
ATOM 3108 C C . GLN A 1 393 ? 2.467 0.975 72.819 1.00 32.81 393 GLN A C 1
ATOM 3110 O O . GLN A 1 393 ? 1.702 0.174 73.334 1.00 32.81 393 GLN A O 1
ATOM 3115 N N . ALA A 1 394 ? 3.340 0.665 71.853 1.00 33.91 394 ALA A N 1
ATOM 3116 C CA . ALA A 1 394 ? 4.160 -0.549 71.667 1.00 33.91 394 ALA A CA 1
ATOM 3117 C C . ALA A 1 394 ? 3.617 -2.000 71.851 1.00 33.91 394 ALA A C 1
ATOM 3119 O O . ALA A 1 394 ? 3.231 -2.418 72.931 1.00 33.91 394 ALA A O 1
ATOM 3120 N N . SER A 1 395 ? 3.813 -2.778 70.769 1.00 38.38 395 SER A N 1
ATOM 3121 C CA . SER A 1 395 ? 4.356 -4.157 70.676 1.00 38.38 395 SER A CA 1
ATOM 3122 C C . SER A 1 395 ? 3.814 -5.292 71.560 1.00 38.38 395 SER A C 1
ATOM 3124 O O . SER A 1 395 ? 4.124 -5.338 72.739 1.00 38.38 395 SER A O 1
ATOM 3126 N N . GLU A 1 396 ? 3.227 -6.311 70.919 1.00 33.38 396 GLU A N 1
ATOM 3127 C CA . GLU A 1 396 ? 3.581 -7.746 71.041 1.00 33.38 396 GLU A CA 1
ATOM 3128 C C . GLU A 1 396 ? 2.735 -8.555 70.032 1.00 33.38 396 GLU A C 1
ATOM 3130 O O . GLU A 1 396 ? 1.527 -8.390 69.925 1.00 33.38 396 GLU A O 1
ATOM 3135 N N . THR A 1 397 ? 3.369 -9.204 69.055 1.00 33.81 397 THR A N 1
ATOM 3136 C CA . THR A 1 397 ? 3.628 -10.656 69.021 1.00 33.81 397 THR A CA 1
ATOM 3137 C C . THR A 1 397 ? 2.363 -11.522 69.059 1.00 33.81 397 THR A C 1
ATOM 3139 O O . THR A 1 397 ? 1.877 -11.877 70.124 1.00 33.81 397 THR A O 1
ATOM 3142 N N . SER A 1 398 ? 1.922 -12.015 67.896 1.00 37.28 398 SER A N 1
ATOM 3143 C CA . SER A 1 398 ? 1.370 -13.373 67.829 1.00 37.28 398 SER A CA 1
ATOM 3144 C C . SER A 1 398 ? 1.583 -14.007 66.455 1.00 37.28 398 SER A C 1
ATOM 3146 O O . SER A 1 398 ? 1.344 -13.410 65.408 1.00 37.28 398 SER A O 1
ATOM 3148 N N . ARG A 1 399 ? 2.128 -15.222 66.505 1.00 33.62 399 ARG A N 1
ATOM 3149 C CA . ARG A 1 399 ? 2.546 -16.087 65.399 1.00 33.62 399 ARG A CA 1
ATOM 3150 C C . ARG A 1 399 ? 1.351 -16.858 64.832 1.00 33.62 399 ARG A C 1
ATOM 3152 O O . ARG A 1 399 ? 0.499 -17.312 65.587 1.00 33.62 399 ARG A O 1
ATOM 3159 N N . SER A 1 400 ? 1.397 -17.170 63.537 1.00 34.06 400 SER A N 1
ATOM 3160 C CA . SER A 1 400 ? 0.901 -18.444 62.986 1.00 34.06 400 SER A CA 1
ATOM 3161 C C . SER A 1 400 ? 1.604 -18.782 61.659 1.00 34.06 400 SER A C 1
ATOM 3163 O O . SER A 1 400 ? 2.130 -17.873 61.016 1.00 34.06 400 SER A O 1
ATOM 3165 N N . PRO A 1 401 ? 1.732 -20.075 61.294 1.00 51.44 401 PRO A N 1
ATOM 3166 C CA . PRO A 1 401 ? 2.927 -20.573 60.618 1.00 51.44 401 PRO A CA 1
ATOM 3167 C C . PRO A 1 401 ? 2.739 -20.891 59.127 1.00 51.44 401 PRO A C 1
ATOM 3169 O O . PRO A 1 401 ? 1.776 -21.536 58.717 1.00 51.44 401 PRO A O 1
ATOM 3172 N N . THR A 1 402 ? 3.752 -20.531 58.337 1.00 35.25 402 THR A N 1
ATOM 3173 C CA . THR A 1 402 ? 3.947 -20.969 56.948 1.00 35.25 402 THR A CA 1
ATOM 3174 C C . THR A 1 402 ? 4.747 -22.272 56.918 1.00 35.25 402 THR A C 1
ATOM 3176 O O . THR A 1 402 ? 5.863 -22.353 57.430 1.00 35.25 402 THR A O 1
ATOM 3179 N N . ARG A 1 403 ? 4.168 -23.296 56.289 1.00 37.75 403 ARG A N 1
ATOM 3180 C CA . ARG A 1 403 ? 4.744 -24.622 56.034 1.00 37.75 403 ARG A CA 1
ATOM 3181 C C . ARG A 1 403 ? 5.816 -24.529 54.936 1.00 37.75 403 ARG A C 1
ATOM 3183 O O . ARG A 1 403 ? 5.481 -24.290 53.781 1.00 37.75 403 ARG A O 1
ATOM 3190 N N . GLN A 1 404 ? 7.086 -24.738 55.287 1.00 34.25 404 GLN A N 1
ATOM 3191 C CA . GLN A 1 404 ? 8.179 -24.994 54.339 1.00 34.25 404 GLN A CA 1
ATOM 3192 C C . GLN A 1 404 ? 8.447 -26.500 54.233 1.00 34.25 404 GLN A C 1
ATOM 3194 O O . GLN A 1 404 ? 8.538 -27.192 55.245 1.00 34.25 404 GLN A O 1
ATOM 3199 N N . VAL A 1 405 ? 8.610 -26.989 53.003 1.00 43.06 405 VAL A N 1
ATOM 3200 C CA . VAL A 1 405 ? 9.182 -28.303 52.681 1.00 43.06 405 VAL A CA 1
ATOM 3201 C C . VAL A 1 405 ? 10.580 -28.056 52.109 1.00 43.06 405 VAL A C 1
ATOM 3203 O O . VAL A 1 405 ? 10.748 -27.232 51.211 1.00 43.06 405 VAL A O 1
ATOM 3206 N N . LYS A 1 406 ? 11.573 -28.733 52.690 1.00 42.78 406 LYS A N 1
ATOM 3207 C CA . LYS A 1 406 ? 13.006 -28.688 52.360 1.00 42.78 406 LYS A CA 1
ATOM 3208 C C . LYS A 1 406 ? 13.360 -29.848 51.391 1.00 42.78 406 LYS A C 1
ATOM 3210 O O . LYS A 1 406 ? 12.612 -30.825 51.375 1.00 42.78 406 LYS A O 1
ATOM 3215 N N . PRO A 1 407 ? 14.431 -29.739 50.574 1.00 56.56 407 PRO A N 1
ATOM 3216 C CA . PRO A 1 407 ? 14.698 -30.605 49.426 1.00 56.56 407 PRO A CA 1
ATOM 3217 C C . PRO A 1 407 ? 15.738 -31.689 49.731 1.00 56.56 407 PRO A C 1
ATOM 3219 O O . PRO A 1 407 ? 16.468 -31.555 50.706 1.00 56.56 407 PRO A O 1
ATOM 3222 N N . ASP A 1 408 ? 15.878 -32.659 48.822 1.00 39.66 408 ASP A N 1
ATOM 3223 C CA . ASP A 1 408 ? 17.087 -33.476 48.687 1.00 39.66 408 ASP A CA 1
ATOM 3224 C C . ASP A 1 408 ? 17.422 -33.739 47.202 1.00 39.66 408 ASP A C 1
ATOM 3226 O O . ASP A 1 408 ? 16.620 -34.251 46.423 1.00 39.66 408 ASP A O 1
ATOM 3230 N N . SER A 1 409 ? 18.646 -33.351 46.853 1.00 44.88 409 SER A N 1
ATOM 3231 C CA . SER A 1 409 ? 19.534 -33.864 45.792 1.00 44.88 409 SER A CA 1
ATOM 3232 C C . SER A 1 409 ? 20.724 -34.533 46.528 1.00 44.88 409 SER A C 1
ATOM 3234 O O . SER A 1 409 ? 20.772 -34.376 47.751 1.00 44.88 409 SER A O 1
ATOM 3236 N N . PRO A 1 410 ? 21.747 -35.181 45.911 1.00 59.94 410 PRO A N 1
ATOM 3237 C CA . PRO A 1 410 ? 22.110 -35.284 44.484 1.00 59.94 410 PRO A CA 1
ATOM 3238 C C . PRO A 1 410 ? 22.572 -36.706 44.048 1.00 59.94 410 PRO A C 1
ATOM 3240 O O . PRO A 1 410 ? 22.655 -37.619 44.868 1.00 59.94 410 PRO A O 1
ATOM 3243 N N . LYS A 1 411 ? 22.979 -36.877 42.775 1.00 35.91 411 LYS A N 1
ATOM 3244 C CA . LYS A 1 411 ? 24.311 -37.426 42.414 1.00 35.91 411 LYS A CA 1
ATOM 3245 C C . LYS A 1 411 ? 24.613 -37.368 40.909 1.00 35.91 411 LYS A C 1
ATOM 3247 O O . LYS A 1 411 ? 23.806 -37.759 40.073 1.00 35.91 411 LYS A O 1
ATOM 3252 N N . GLU A 1 412 ? 25.817 -36.871 40.635 1.00 38.62 412 GLU A N 1
ATOM 3253 C CA . GLU A 1 412 ? 26.574 -36.872 39.381 1.00 38.62 412 GLU A CA 1
ATOM 3254 C C . GLU A 1 412 ? 26.944 -38.278 38.887 1.00 38.62 412 GLU A C 1
ATOM 3256 O O . GLU A 1 412 ? 27.218 -39.161 39.697 1.00 38.62 412 GLU A O 1
ATOM 3261 N N . ALA A 1 413 ? 27.114 -38.417 37.566 1.00 36.09 413 ALA A N 1
ATOM 3262 C CA . ALA A 1 413 ? 28.357 -38.918 36.965 1.00 36.09 413 ALA A CA 1
ATOM 3263 C C . ALA A 1 413 ? 28.386 -38.619 35.452 1.00 36.09 413 ALA A C 1
ATOM 3265 O O . ALA A 1 413 ? 27.485 -38.993 34.704 1.00 36.09 413 ALA A O 1
ATOM 3266 N N . GLN A 1 414 ? 29.442 -37.928 35.019 1.00 40.34 414 GLN A N 1
ATOM 3267 C CA . GLN A 1 414 ? 29.883 -37.792 33.626 1.00 40.34 414 GLN A CA 1
ATOM 3268 C C . GLN A 1 414 ? 30.478 -39.116 33.115 1.00 40.34 414 GLN A C 1
ATOM 3270 O O . GLN A 1 414 ? 31.004 -39.852 33.945 1.00 40.34 414 GLN A O 1
ATOM 3275 N N . VAL A 1 415 ? 30.509 -39.348 31.784 1.00 39.00 415 VAL A N 1
ATOM 3276 C CA . VAL A 1 415 ? 31.735 -39.653 30.986 1.00 39.00 415 VAL A CA 1
ATOM 3277 C C . VAL A 1 415 ? 31.457 -40.153 29.540 1.00 39.00 415 VAL A C 1
ATOM 3279 O O . VAL A 1 415 ? 30.729 -41.112 29.328 1.00 39.00 415 VAL A O 1
ATOM 3282 N N . TYR A 1 416 ? 32.151 -39.490 28.594 1.00 35.03 416 TYR A N 1
ATOM 3283 C CA . TYR A 1 416 ? 32.636 -39.846 27.234 1.00 35.03 416 TYR A CA 1
ATOM 3284 C C . TYR A 1 416 ? 31.751 -39.896 25.957 1.00 35.03 416 TYR A C 1
ATOM 3286 O O . TYR A 1 416 ? 30.965 -40.800 25.710 1.00 35.03 416 TYR A O 1
ATOM 3294 N N . ALA A 1 417 ? 32.042 -38.906 25.096 1.00 37.56 417 ALA A N 1
ATOM 3295 C CA . ALA A 1 417 ? 32.381 -38.908 23.659 1.00 37.56 417 ALA A CA 1
ATOM 3296 C C . ALA A 1 417 ? 32.218 -40.175 22.780 1.00 37.56 417 ALA A C 1
ATOM 3298 O O . ALA A 1 417 ? 32.826 -41.197 23.064 1.00 37.56 417 ALA A O 1
ATOM 3299 N N . GLN A 1 418 ? 31.611 -40.025 21.587 1.00 33.44 418 GLN A N 1
ATOM 3300 C CA . GLN A 1 418 ? 32.290 -39.954 20.268 1.00 33.44 418 GLN A CA 1
ATOM 3301 C C . GLN A 1 418 ? 31.304 -40.039 19.075 1.00 33.44 418 GLN A C 1
ATOM 3303 O O . GLN A 1 418 ? 30.398 -40.859 19.049 1.00 33.44 418 GLN A O 1
ATOM 3308 N N . SER A 1 419 ? 31.550 -39.168 18.086 1.00 34.16 419 SER A N 1
ATOM 3309 C CA . SER A 1 419 ? 31.453 -39.327 16.619 1.00 34.16 419 SER A CA 1
ATOM 3310 C C . SER A 1 419 ? 30.542 -40.405 15.998 1.00 34.16 419 SER A C 1
ATOM 3312 O O . SER A 1 419 ? 30.796 -41.595 16.151 1.00 34.16 419 SER A O 1
ATOM 3314 N N . THR A 1 420 ? 29.630 -39.999 15.103 1.00 32.56 420 THR A N 1
ATOM 3315 C CA . THR A 1 420 ? 29.639 -40.452 13.689 1.00 32.56 420 THR A CA 1
ATOM 3316 C C . THR A 1 420 ? 28.637 -39.677 12.829 1.00 32.56 420 THR A C 1
ATOM 3318 O O . THR A 1 420 ? 27.504 -39.409 13.218 1.00 32.56 420 THR A O 1
ATOM 3321 N N . ALA A 1 421 ? 29.091 -39.314 11.631 1.00 39.28 421 ALA A N 1
ATOM 3322 C CA . ALA A 1 421 ? 28.301 -38.755 10.546 1.00 39.28 421 ALA A CA 1
ATOM 3323 C C . ALA A 1 421 ? 27.473 -39.847 9.850 1.00 39.28 421 ALA A C 1
ATOM 3325 O O . ALA A 1 421 ? 28.013 -40.911 9.566 1.00 39.28 421 ALA A O 1
ATOM 3326 N N . HIS A 1 422 ? 26.221 -39.553 9.477 1.00 34.84 422 HIS A N 1
ATOM 3327 C CA . HIS A 1 422 ? 25.549 -40.232 8.367 1.00 34.84 422 HIS A CA 1
ATOM 3328 C C . HIS A 1 422 ? 24.485 -39.367 7.670 1.00 34.84 422 HIS A C 1
ATOM 3330 O O . HIS A 1 422 ? 23.816 -38.527 8.264 1.00 34.84 422 HIS A O 1
ATOM 3336 N N . SER A 1 423 ? 24.428 -39.615 6.362 1.00 32.28 423 SER A N 1
ATOM 3337 C CA . SER A 1 423 ? 23.685 -39.000 5.257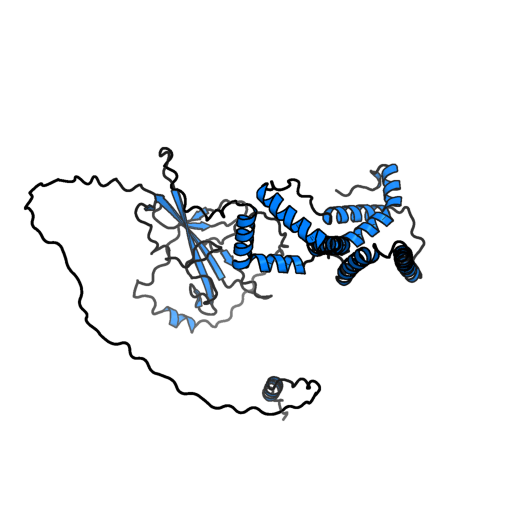 1.00 32.28 423 SER A CA 1
ATOM 3338 C C . SER A 1 423 ? 22.151 -39.036 5.413 1.00 32.28 423 SER A C 1
ATOM 3340 O O . SER A 1 423 ? 21.643 -39.919 6.108 1.00 32.28 423 SER A O 1
ATOM 3342 N N . PRO A 1 424 ? 21.386 -38.142 4.748 1.00 44.59 424 PRO A N 1
ATOM 3343 C CA . PRO A 1 424 ? 19.946 -38.050 4.937 1.00 44.59 424 PRO A CA 1
ATOM 3344 C C . PRO A 1 424 ? 19.181 -39.157 4.207 1.00 44.59 424 PRO A C 1
ATOM 3346 O O . PRO A 1 424 ? 19.490 -39.570 3.088 1.00 44.59 424 PRO A O 1
ATOM 3349 N N . SER A 1 425 ? 18.150 -39.616 4.902 1.00 36.31 425 SER A N 1
ATOM 3350 C CA . SER A 1 425 ? 17.254 -40.702 4.566 1.00 36.31 425 SER A CA 1
ATOM 3351 C C . SER A 1 425 ? 16.212 -40.331 3.512 1.00 36.31 425 SER A C 1
ATOM 3353 O O . SER A 1 425 ? 15.697 -39.218 3.425 1.00 36.31 425 SER A O 1
ATOM 3355 N N . GLN A 1 426 ? 15.892 -41.360 2.738 1.00 36.34 426 GLN A N 1
ATOM 3356 C CA . GLN A 1 426 ? 14.778 -41.482 1.816 1.00 36.34 426 GLN A CA 1
ATOM 3357 C C . GLN A 1 426 ? 13.429 -41.038 2.406 1.00 36.34 426 GLN A C 1
ATOM 3359 O O . GLN A 1 426 ? 13.023 -41.467 3.489 1.00 36.34 426 GLN A O 1
ATOM 3364 N N . LEU A 1 427 ? 12.701 -40.242 1.620 1.00 40.66 427 LEU A N 1
ATOM 3365 C CA . LEU A 1 427 ? 11.299 -39.880 1.815 1.00 40.66 427 LEU A CA 1
ATOM 3366 C C . LEU A 1 427 ? 10.408 -41.133 1.761 1.00 40.66 427 LEU A C 1
ATOM 3368 O O . LEU A 1 427 ? 10.143 -41.686 0.695 1.00 40.66 427 LEU A O 1
ATOM 3372 N N . LYS A 1 428 ? 9.922 -41.570 2.928 1.00 40.16 428 LYS A N 1
ATOM 3373 C CA . LYS A 1 428 ? 8.853 -42.568 3.048 1.00 40.16 428 LYS A CA 1
ATOM 3374 C C . LYS A 1 428 ? 7.522 -41.955 2.612 1.00 40.16 428 LYS A C 1
ATOM 3376 O O . LYS A 1 428 ? 7.021 -41.027 3.244 1.00 40.16 428 LYS A O 1
ATOM 3381 N N . GLY A 1 429 ? 6.948 -42.531 1.558 1.00 41.16 429 GLY A N 1
ATOM 3382 C CA . GLY A 1 429 ? 5.564 -42.319 1.149 1.00 41.16 429 GLY A CA 1
ATOM 3383 C C . GLY A 1 429 ? 4.585 -42.661 2.274 1.00 41.16 429 GLY A C 1
ATOM 3384 O O . GLY A 1 429 ? 4.788 -43.584 3.065 1.00 41.16 429 GLY A O 1
ATOM 3385 N N . SER A 1 430 ? 3.531 -41.860 2.370 1.00 54.47 430 SER A N 1
ATOM 3386 C CA . SER A 1 430 ? 2.519 -41.932 3.411 1.00 54.47 430 SER A CA 1
ATOM 3387 C C . SER A 1 430 ? 1.632 -43.176 3.255 1.00 54.47 430 SER A C 1
ATOM 3389 O O . SER A 1 430 ? 1.077 -43.454 2.187 1.00 54.47 430 SER A O 1
ATOM 3391 N N . LYS A 1 431 ? 1.421 -43.874 4.382 1.00 56.38 431 LYS A N 1
ATOM 3392 C CA . LYS A 1 431 ? 0.506 -45.022 4.591 1.00 56.38 431 LYS A CA 1
ATOM 3393 C C . LYS A 1 431 ? -0.964 -44.760 4.207 1.00 56.38 431 LYS A C 1
ATOM 3395 O O . LYS A 1 431 ? -1.815 -45.636 4.324 1.00 56.38 431 LYS A O 1
ATOM 3400 N N . LEU A 1 432 ? -1.282 -43.544 3.772 1.00 54.00 432 LEU A N 1
ATOM 3401 C CA . LEU A 1 432 ? -2.614 -43.118 3.355 1.00 54.00 432 LEU A CA 1
ATOM 3402 C C . LEU A 1 432 ? -2.903 -43.523 1.898 1.00 54.00 432 LEU A C 1
ATOM 3404 O O . LEU A 1 432 ? -4.041 -43.843 1.566 1.00 54.00 432 LEU A O 1
ATOM 3408 N N . SER A 1 433 ? -1.866 -43.619 1.057 1.00 58.97 433 SER A N 1
ATOM 3409 C CA . SER A 1 433 ? -2.000 -44.052 -0.343 1.00 58.97 433 SER A CA 1
ATOM 3410 C C . SER A 1 433 ? -2.305 -45.552 -0.494 1.00 58.97 433 SER A C 1
ATOM 3412 O O . SER A 1 433 ? -3.063 -45.938 -1.384 1.00 58.97 433 SER A O 1
ATOM 3414 N N . GLU A 1 434 ? -1.809 -46.398 0.416 1.00 60.09 434 GLU A N 1
ATOM 3415 C CA . GLU A 1 434 ? -2.135 -47.837 0.460 1.00 60.09 434 GLU A CA 1
ATOM 3416 C C . GLU A 1 434 ? -3.565 -48.109 0.952 1.00 60.09 434 GLU A C 1
ATOM 3418 O O . GLU A 1 434 ? -4.215 -49.057 0.506 1.00 60.09 434 GLU A O 1
ATOM 3423 N N . ARG A 1 435 ? -4.107 -47.242 1.817 1.00 66.38 435 ARG A N 1
ATOM 3424 C CA . ARG A 1 435 ? -5.501 -47.347 2.279 1.00 66.38 435 ARG A CA 1
ATOM 3425 C C . ARG A 1 435 ? -6.513 -46.943 1.210 1.00 66.38 435 ARG A C 1
ATOM 3427 O O . ARG A 1 435 ? -7.597 -47.506 1.152 1.00 66.38 435 ARG A O 1
ATOM 3434 N N . LEU A 1 436 ? -6.147 -46.019 0.325 1.00 58.44 436 LEU A N 1
ATOM 3435 C CA . LEU A 1 436 ? -7.018 -45.590 -0.771 1.00 58.44 436 LEU A CA 1
ATOM 3436 C C . LEU A 1 436 ? -7.051 -46.607 -1.924 1.00 58.44 436 LEU A C 1
ATOM 3438 O O . LEU A 1 436 ? -8.087 -46.782 -2.558 1.00 58.44 436 LEU A O 1
ATOM 3442 N N . LYS A 1 437 ? -5.959 -47.354 -2.143 1.00 62.56 437 LYS A N 1
ATOM 3443 C CA . LYS A 1 437 ? -5.915 -48.441 -3.138 1.00 62.56 437 LYS A CA 1
ATOM 3444 C C . LYS A 1 437 ? -6.618 -49.729 -2.702 1.00 62.56 437 LYS A C 1
ATOM 3446 O O . LYS A 1 437 ? -7.002 -50.507 -3.564 1.00 62.56 437 LYS A O 1
ATOM 3451 N N . SER A 1 438 ? -6.820 -49.948 -1.403 1.00 63.72 438 SER A N 1
ATOM 3452 C CA . SER A 1 438 ? -7.566 -51.112 -0.896 1.00 63.72 438 SER A CA 1
ATOM 3453 C C . SER A 1 438 ? -9.086 -50.900 -0.855 1.00 63.72 438 SER A C 1
ATOM 3455 O O . SER A 1 438 ? -9.822 -51.878 -0.784 1.00 63.72 438 SER A O 1
ATOM 3457 N N . ALA A 1 439 ? -9.567 -49.655 -0.948 1.00 57.59 439 ALA A N 1
ATOM 3458 C CA . ALA A 1 439 ? -11.000 -49.340 -0.942 1.00 57.59 439 ALA A CA 1
ATOM 3459 C C . ALA A 1 439 ? -11.654 -49.364 -2.339 1.00 57.59 439 ALA A C 1
ATOM 3461 O O . ALA A 1 439 ? -12.866 -49.527 -2.450 1.00 57.59 439 ALA A O 1
ATOM 3462 N N . LEU A 1 440 ? -10.869 -49.235 -3.412 1.00 51.94 440 LEU A N 1
ATOM 3463 C CA . LEU A 1 440 ? -11.349 -49.322 -4.794 1.00 51.94 440 LEU A CA 1
ATOM 3464 C C . LEU A 1 440 ? -11.187 -50.757 -5.306 1.00 51.94 440 LEU A C 1
ATOM 3466 O O . LEU A 1 440 ? -10.282 -51.075 -6.075 1.00 51.94 440 LEU A O 1
ATOM 3470 N N . GLY A 1 441 ? -12.063 -51.635 -4.817 1.00 51.59 441 GLY A N 1
ATOM 3471 C CA . GLY A 1 441 ? -12.199 -53.003 -5.304 1.00 51.59 441 GLY A CA 1
ATOM 3472 C C . GLY A 1 441 ? -12.562 -53.034 -6.790 1.00 51.59 441 GLY A C 1
ATOM 3473 O O . GLY A 1 441 ? -13.524 -52.405 -7.226 1.00 51.59 441 GLY A O 1
ATOM 3474 N N . SER A 1 442 ? -11.769 -53.779 -7.558 1.00 43.59 442 SER A N 1
ATOM 3475 C CA . SER A 1 442 ? -12.001 -54.090 -8.970 1.00 43.59 442 SER A CA 1
ATOM 3476 C C . SER A 1 442 ? -13.263 -54.951 -9.136 1.00 43.59 442 SER A C 1
ATOM 3478 O O . SER A 1 442 ? -13.391 -55.953 -8.428 1.00 43.59 442 SER A O 1
ATOM 3480 N N . PRO A 1 443 ? -14.165 -54.646 -10.085 1.00 55.66 443 PRO A N 1
ATOM 3481 C CA . PRO A 1 443 ? -15.291 -55.517 -10.394 1.00 55.66 443 PRO A CA 1
ATOM 3482 C C . PRO A 1 443 ? -14.801 -56.743 -11.177 1.00 55.66 443 PRO A C 1
ATOM 3484 O O . PRO A 1 443 ? -14.203 -56.625 -12.247 1.00 55.66 443 PRO A O 1
ATOM 3487 N N . SER A 1 444 ? -15.030 -57.929 -10.610 1.00 49.72 444 SER A N 1
ATOM 3488 C CA . SER A 1 444 ? -14.809 -59.216 -11.269 1.00 49.72 444 SE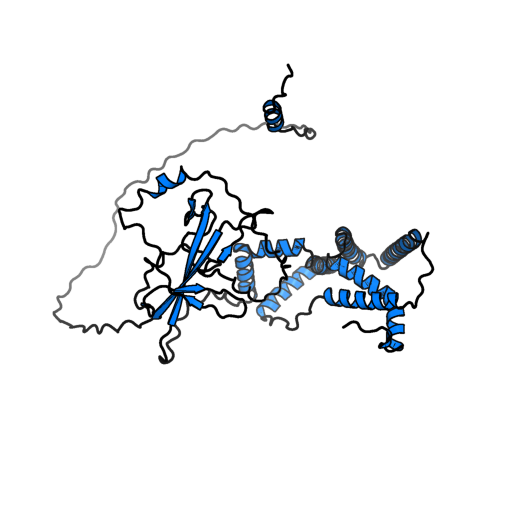R A CA 1
ATOM 3489 C C . SER A 1 444 ? -15.948 -59.498 -12.244 1.00 49.72 444 SER A C 1
ATOM 3491 O O . SER A 1 444 ? -17.117 -59.472 -11.868 1.00 49.72 444 SER A O 1
ATOM 3493 N N . ALA A 1 445 ? -15.587 -59.806 -13.485 1.00 53.47 445 ALA A N 1
ATOM 3494 C CA . ALA A 1 445 ? -16.479 -60.360 -14.486 1.00 53.47 445 ALA A CA 1
ATOM 3495 C C . ALA A 1 445 ? -16.771 -61.838 -14.185 1.00 53.47 445 ALA A C 1
ATOM 3497 O O . ALA A 1 445 ? -15.840 -62.646 -14.158 1.00 53.47 445 ALA A O 1
ATOM 3498 N N . ARG A 1 446 ? -18.047 -62.177 -13.988 1.00 47.91 446 ARG A N 1
ATOM 3499 C CA . ARG A 1 446 ? -18.800 -63.255 -14.658 1.00 47.91 446 ARG A CA 1
ATOM 3500 C C . ARG A 1 446 ? -20.181 -63.399 -14.043 1.00 47.91 446 ARG A C 1
ATOM 3502 O O . ARG A 1 446 ? -20.257 -63.406 -12.797 1.00 47.91 446 ARG A O 1
#

Mean predicted aligned error: 20.99 Å

pLDDT: mean 71.45, std 22.08, range [31.84, 96.12]

InterPro domains:
  IPR006614 Peroxin/Ferlin domain [SM00693] (207-270)
  IPR010482 TECPR1-like, DysF domain [PF06398] (130-363)
  IPR052646 Peroxisomal membrane PEX28-32 [PTHR31679] (210-423)